Protein 5VK4 (pdb70)

Foldseek 3Di:
DLVVVLVVLCVVLQVLLDDPQFPVGHGHDDPVAPAKDKFKDKDWLACLLVVCLVVVPQQASLLLRLQVILVVSCFFVFQWAEKEKEKEAADDDRVRVSSNVSNVSVNSNVSSYGHGYYYYYHRHPPHDPRGMTMMMMIMTIDHPVQTQQLPPADFQWFKKFWFKLAQARFDVVLVVVLCVVPVDPQQDQQPPRAGNVCSHSPHTDHPNVLSNVLSVPFRFNGKWFAHQQAQQVTVCPSHPPFKAFEFEQPQDDQDRNLVVSCVSVVDDVVVSRGTGNSGTGMMIIHHPVCVVVSCVSSVVVPTDMTRGGTMRTDDPPDRRYDYD/DLVVVLQVLCQVLLVLLDDPQWDDAADDPDTGGHDDCVAVAKDKDKDKDWLPPLLVVCQVVVPQQASLLLRLQVILVVSVFQVFQWAAKEKEKEEADDDSVSVSSNVSNVSVSSNVSSYGHGYYYYYHRRPPHPPRGMIMMMMIMTIDHPVQGAQLPPADFQWFKKFWFWLAQARFDVVLVVVLCVVPVDPQQDQQPPRHGNVCSNSPHTDHPNVLSNVLVVPFRFNGKWFAHQQAQLVTVCNRHPPFKAWEFEQPQDDQDRNVVVSCVSVVDDPVRCRGGGNSGTGMMTIHHNVCVVVSCVSSVVVPTDMTRGGTMRTHDPPDRRYDYD

Sequence (654 aa):
DAGDQLVEKIKPFAKRTMRPEVLGALVEIGKKYQNPVLVSGTDGVGTKLKLAFDWDKHDTVGIDLVAMSVNDILVQGAEPLFFLDYFACGKLDVPRATDVIKGIAQGCEESGCALIGGETAEMPGMYPVGEYDLAGFAVGVVEKENVITGLSVGAGDMVLGLASNGAHSNGYSLIRKIIERDNPDLDAEFDNGKTLREAVIAPTRLYVKPILAALEKFTIKGMAHITGGGITENVPRVLPKNTVAQIDAESWELPKLFQWLQKAGNVETQEMYRTFNCGIGMVVIVAAEDADAVRSFLSGQGETVYRLGCIRERQGNEHQTQVADAGDQLVEKIKPFAKRTMRPEVLGDLGGFGALVEIGKKYQNPVLVSGTDGVGTKLKLAFDWDKHDTVGIDLVAMSVNDILVQGAEPLFFLDYFACGKLDVPRATDVIKGIAQGCEESGCALIGGETAEMPGMYPVGEYDLAGFAVGVVEKENVITGLSVGAGDMVLGLASNGAHSNGYSLIRKIIERDNPDLDAEFDNGKTLREAVIAPTRLYVKPILAALEKFTIKGMAHITGGGITENVPRVLPKNTVAQIDAESWELPKLFQWLQKAGNVETQEMYRTFNCGIGMVVIVAAEDADAVRSFLSGQGETVYRLGCIRERQGNEHQTQVA

InterPro domains:
  IPR004733 Phosphoribosylformylglycinamidine cyclo-ligase [MF_00741] (5-343)
  IPR004733 Phosphoribosylformylglycinamidine cyclo-ligase [PTHR10520] (3-343)
  IPR004733 Phosphoribosylformylglycinamidine cyclo-ligase [TIGR00878] (5-333)
  IPR004733 Phosphoribosylformylglycinamidine cyclo-ligase [cd02196] (38-329)
  IPR010918 PurM-like, C-terminal domain [PF02769] (175-338)
  IPR016188 PurM-like, N-terminal domain [PF00586] (56-162)
  IPR036676 PurM-like, C-terminal domain superfamily [G3DSA:3.90.650.10] (169-344)
  IPR036676 PurM-like, C-terminal domain superfamily [SSF56042] (172-339)
  IPR036921 PurM-like, N-terminal domain superfamily [G3DSA:3.30.1330.10] (15-168)
  IPR036921 PurM-like, N-terminal domain superfamily [SSF55326] (5-168)

CATH classification: 3.30.1330.10 (+1 more: 3.90.650.10)

Nearest PDB structures (foldseek):
  5vk4-assembly1_A  TM=1.003E+00  e=1.862E-77  Neisseria gonorrhoeae
  5vk4-assembly1_B  TM=9.974E-01  e=9.781E-74  Neisseria gonorrhoeae
  3p4e-assembly1_A-2  TM=9.788E-01  e=1.020E-53  Vibrio cholerae
  1cli-assembly2_C  TM=9.687E-01  e=3.211E-50  Escherichia coli
  5avm-assembly4_G  TM=9.373E-01  e=1.134E-34  Thermus thermophilus HB8

Secondary structure (DSSP, 8-state):
-HHHHHHHHHHHHHHTT--TTB--EEEEPPTT-SSEEEEEEEEE-TTHHHHHHHHT--SSHHHHHHHHHHHHHHTTTPEEEEEEEEEEESS--HHHHHHHHHHHHHHHHHHT-EEEEEEEEE-TTTS-TT-EEEEEEEEEEEEGGG---STT--TT-EEEEEEPSSSTTSSHHHHHHHHHHH---TTSEEETTEEHHHHHSPPPPP-HHHHHHHHHH----EEEE--TTHHHHHGGGGS-TTEEEEE-GGGSPPPHHHHHHHHHHT--HHHHTTTS-TTEEEEEEE-HHHHHHHHHHHHHTT--EEEEEEEEE--TT--SEEE-/-HHHHHHHHHHHHHHTT--TTEES-S-SSSEEEE--TTSSSEEEEEEEEE-TTHHHHHHHHT--SSHHHHHHHHHHHHHHTTTPEEEEEEEEEEESS--HHHHHHHHHHHHHHHHHHT-EEEEEEEEE-TTTS-TT-EEEEEEEEEEEEGGG---STT--TT-EEEEEEPSSSTTSSHHHHHHHHHHH---TTSEEETTEEHHHHHSPPPPP-HHHHHHHHHHS---EEEE--TTHHHHHGGGGS-TTEEEEE-GGGSPPPHHHHHHHHHHT--HHHHTTTS-TTEEEEEEE-GGGHHHHHHHHHHTT--EEEEEEEEE--TT--SEEE-

Structure (mmCIF, N/CA/C/O backbone):
data_5VK4
#
_entry.id   5VK4
#
_cell.length_a   54.250
_cell.length_b   79.610
_cell.length_c   150.070
_cell.angle_alpha   90.000
_cell.angle_beta   90.000
_cell.angle_gamma   90.000
#
_symmetry.space_group_name_H-M   'P 21 21 21'
#
loop_
_entity.id
_entity.type
_entity.pdbx_description
1 polymer 'Phosphoribosylformylglycinamidine cyclo-ligase'
2 non-polymer 'PHOSPHOAMINOPHOSPHONIC ACID-ADENYLATE ESTER'
3 non-polymer 'MAGNESIUM ION'
4 water water
#
loop_
_atom_site.group_PDB
_atom_site.id
_atom_site.type_symbol
_atom_site.label_atom_id
_atom_site.label_alt_id
_atom_site.label_comp_id
_atom_site.label_asym_id
_atom_site.label_entity_id
_atom_site.label_seq_id
_atom_site.pdbx_PDB_ins_code
_atom_site.Cartn_x
_atom_site.Cartn_y
_atom_site.Cartn_z
_atom_site.occupancy
_atom_site.B_iso_or_equiv
_atom_site.auth_seq_id
_atom_site.auth_comp_id
_atom_site.auth_asym_id
_atom_site.auth_atom_id
_atom_site.pdbx_PDB_model_num
ATOM 1 N N . ASP A 1 23 ? 5.580 -21.452 -19.125 1.00 61.60 15 ASP A N 1
ATOM 2 C CA . ASP A 1 23 ? 6.267 -20.444 -18.325 1.00 68.83 15 ASP A CA 1
ATOM 3 C C . ASP A 1 23 ? 5.955 -20.599 -16.839 1.00 70.99 15 ASP A C 1
ATOM 4 O O . ASP A 1 23 ? 4.870 -21.046 -16.454 1.00 63.57 15 ASP A O 1
ATOM 6 N N . ALA A 1 24 ? 6.925 -20.234 -16.000 1.00 69.81 16 ALA A N 1
ATOM 7 C CA . ALA A 1 24 ? 6.709 -20.302 -14.562 1.00 58.59 16 ALA A CA 1
ATOM 8 C C . ALA A 1 24 ? 5.586 -19.366 -14.151 1.00 53.37 16 ALA A C 1
ATOM 9 O O . ALA A 1 24 ? 4.660 -19.761 -13.433 1.00 43.14 16 ALA A O 1
ATOM 11 N N . GLY A 1 25 ? 5.650 -18.116 -14.612 1.00 55.13 17 GLY A N 1
ATOM 12 C CA . GLY A 1 25 ? 4.627 -17.152 -14.256 1.00 50.87 17 GLY A CA 1
ATOM 13 C C . GLY A 1 25 ? 3.245 -17.585 -14.691 1.00 50.69 17 GLY A C 1
ATOM 14 O O . GLY A 1 25 ? 2.265 -17.363 -13.979 1.00 47.29 17 GLY A O 1
ATOM 15 N N . ASP A 1 26 ? 3.151 -18.226 -15.858 1.00 57.89 18 ASP A N 1
ATOM 16 C CA . ASP A 1 26 ? 1.869 -18.764 -16.307 1.00 60.90 18 ASP A CA 1
ATOM 17 C C . ASP A 1 26 ? 1.379 -19.872 -15.380 1.00 55.74 18 ASP A C 1
ATOM 18 O O . ASP A 1 26 ? 0.174 -20.011 -15.143 1.00 61.22 18 ASP A O 1
ATOM 23 N N . GLN A 1 27 ? 2.305 -20.673 -14.850 1.00 54.90 19 GLN A N 1
ATOM 24 C CA . GLN A 1 27 ? 1.955 -21.681 -13.855 1.00 55.74 19 GLN A CA 1
ATOM 25 C C . GLN A 1 27 ? 1.418 -21.030 -12.585 1.00 50.00 19 GLN A C 1
ATOM 26 O O . GLN A 1 27 ? 0.436 -21.501 -11.995 1.00 43.31 19 GLN A O 1
ATOM 32 N N . LEU A 1 28 ? 2.053 -19.932 -12.163 1.00 43.24 20 LEU A N 1
ATOM 33 C CA . LEU A 1 28 ? 1.645 -19.212 -10.965 1.00 35.80 20 LEU A CA 1
ATOM 34 C C . LEU A 1 28 ? 0.282 -18.570 -11.149 1.00 38.76 20 LEU A C 1
ATOM 35 O O . LEU A 1 28 ? -0.530 -18.540 -10.216 1.00 44.01 20 LEU A O 1
ATOM 40 N N . VAL A 1 29 ? 0.021 -18.038 -12.345 1.00 41.37 21 VAL A N 1
ATOM 41 C CA . VAL A 1 29 ? -1.249 -17.373 -12.610 1.00 39.88 21 VAL A CA 1
ATOM 42 C C . VAL A 1 29 ? -2.404 -18.342 -12.419 1.00 49.02 21 VAL A C 1
ATOM 43 O O . VAL A 1 29 ? -3.428 -18.003 -11.811 1.00 52.96 21 VAL A O 1
ATOM 47 N N . GLU A 1 30 ? -2.244 -19.572 -12.901 1.00 45.17 22 GLU A N 1
ATOM 48 C CA . GLU A 1 30 ? -3.319 -20.540 -12.759 1.00 48.21 22 GLU A CA 1
ATOM 49 C C . GLU A 1 30 ? -3.528 -20.924 -11.297 1.00 47.35 22 GLU A C 1
ATOM 50 O O . GLU A 1 30 ? -4.669 -21.062 -10.845 1.00 52.96 22 GLU A O 1
ATOM 56 N N . LYS A 1 31 ? -2.440 -21.072 -10.535 1.00 41.50 23 LYS A N 1
ATOM 57 C CA . LYS A 1 31 ? -2.560 -21.510 -9.145 1.00 40.81 23 LYS A CA 1
ATOM 58 C C . LYS A 1 31 ? -3.239 -20.470 -8.257 1.00 41.23 23 LYS A C 1
ATOM 59 O O . LYS A 1 31 ? -3.894 -20.837 -7.277 1.00 52.35 23 LYS A O 1
ATOM 65 N N . ILE A 1 32 ? -3.110 -19.179 -8.572 1.00 37.30 24 ILE A N 1
ATOM 66 C CA . ILE A 1 32 ? -3.694 -18.155 -7.709 1.00 32.24 24 ILE A CA 1
ATOM 67 C C . ILE A 1 32 ? -5.106 -17.766 -8.119 1.00 31.13 24 ILE A C 1
ATOM 68 O O . ILE A 1 32 ? -5.772 -17.046 -7.363 1.00 33.42 24 ILE A O 1
ATOM 73 N N . LYS A 1 33 ? -5.580 -18.194 -9.290 1.00 36.63 25 LYS A N 1
ATOM 74 C CA . LYS A 1 33 ? -6.957 -17.896 -9.688 1.00 36.34 25 LYS A CA 1
ATOM 75 C C . LYS A 1 33 ? -7.976 -18.262 -8.614 1.00 32.72 25 LYS A C 1
ATOM 76 O O . LYS A 1 33 ? -8.853 -17.429 -8.328 1.00 34.47 25 LYS A O 1
ATOM 82 N N . PRO A 1 34 ? -7.905 -19.430 -7.962 1.00 33.47 26 PRO A N 1
ATOM 83 C CA . PRO A 1 34 ? -8.823 -19.682 -6.838 1.00 32.32 26 PRO A CA 1
ATOM 84 C C . PRO A 1 34 ? -8.708 -18.676 -5.703 1.00 29.79 26 PRO A C 1
ATOM 85 O O . PRO A 1 34 ? -9.728 -18.259 -5.147 1.00 38.54 26 PRO A O 1
ATOM 89 N N . PHE A 1 35 ? -7.497 -18.276 -5.329 1.00 30.77 27 PHE A N 1
ATOM 90 C CA . PHE A 1 35 ? -7.361 -17.370 -4.194 1.00 27.50 27 PHE A CA 1
ATOM 91 C C . PHE A 1 35 ? -8.055 -16.048 -4.479 1.00 27.52 27 PHE A C 1
ATOM 92 O O . PHE A 1 35 ? -8.814 -15.541 -3.645 1.00 38.17 27 PHE A O 1
ATOM 100 N N . ALA A 1 36 ? -7.848 -15.506 -5.681 1.00 26.18 28 ALA A N 1
ATOM 101 C CA . ALA A 1 36 ? -8.435 -14.219 -6.026 1.00 31.65 28 ALA A CA 1
ATOM 102 C C . ALA A 1 36 ? -9.936 -14.329 -6.225 1.00 29.82 28 ALA A C 1
ATOM 103 O O . ALA A 1 36 ? -10.678 -13.402 -5.890 1.00 32.93 28 ALA A O 1
ATOM 105 N N . LYS A 1 37 ? -10.400 -15.451 -6.778 1.00 28.55 29 LYS A N 1
ATOM 106 C CA . LYS A 1 37 ? -11.820 -15.600 -7.072 1.00 34.93 29 LYS A CA 1
ATOM 107 C C . LYS A 1 37 ? -12.667 -15.484 -5.814 1.00 40.05 29 LYS A C 1
ATOM 108 O O . LYS A 1 37 ? -13.803 -14.998 -5.878 1.00 43.60 29 LYS A O 1
ATOM 114 N N . ARG A 1 38 ? -12.120 -15.867 -4.656 1.00 31.65 30 ARG A N 1
ATOM 115 C CA . ARG A 1 38 ? -12.875 -15.765 -3.415 1.00 36.43 30 ARG A CA 1
ATOM 116 C C . ARG A 1 38 ? -12.943 -14.347 -2.867 1.00 34.06 30 ARG A C 1
ATOM 117 O O . ARG A 1 38 ? -13.723 -14.107 -1.939 1.00 35.26 30 ARG A O 1
ATOM 125 N N . THR A 1 39 ? -12.197 -13.401 -3.434 1.00 31.00 31 THR A N 1
ATOM 126 C CA . THR A 1 39 ? -12.241 -12.022 -2.974 1.00 31.34 31 THR A CA 1
ATOM 127 C C . THR A 1 39 ? -13.186 -11.159 -3.792 1.00 38.70 31 THR A C 1
ATOM 128 O O . THR A 1 39 ? -13.359 -9.985 -3.458 1.00 34.37 31 THR A O 1
ATOM 132 N N . MET A 1 40 ? -13.839 -11.720 -4.813 1.00 40.42 32 MET A N 1
ATOM 133 C CA . MET A 1 40 ? -14.607 -10.906 -5.747 1.00 42.87 32 MET A CA 1
ATOM 134 C C . MET A 1 40 ? -15.840 -10.309 -5.080 1.00 43.11 32 MET A C 1
ATOM 135 O O . MET A 1 40 ? -16.382 -10.857 -4.115 1.00 38.58 32 MET A O 1
ATOM 140 N N . ARG A 1 41 ? -16.266 -9.169 -5.612 1.00 42.59 33 ARG A N 1
ATOM 141 C CA . ARG A 1 41 ? -17.408 -8.371 -5.194 1.00 37.02 33 ARG A CA 1
ATOM 142 C C . ARG A 1 41 ? -18.273 -8.111 -6.415 1.00 44.62 33 ARG A C 1
ATOM 143 O O . ARG A 1 41 ? -17.769 -8.109 -7.544 1.00 48.86 33 ARG A O 1
ATOM 151 N N . PRO A 1 42 ? -19.566 -7.819 -6.225 1.00 36.52 34 PRO A N 1
ATOM 152 C CA . PRO A 1 42 ? -20.435 -7.570 -7.392 1.00 47.62 34 PRO A CA 1
ATOM 153 C C . PRO A 1 42 ? -19.976 -6.407 -8.254 1.00 44.48 34 PRO A C 1
ATOM 154 O O . PRO A 1 42 ? -20.349 -6.338 -9.431 1.00 47.23 34 PRO A O 1
ATOM 158 N N . GLU A 1 43 ? -19.204 -5.477 -7.691 1.00 37.02 35 GLU A N 1
ATOM 159 C CA . GLU A 1 43 ? -18.686 -4.342 -8.442 1.00 36.21 35 GLU A CA 1
ATOM 160 C C . GLU A 1 43 ? -17.636 -4.737 -9.473 1.00 33.32 35 GLU A C 1
ATOM 161 O O . GLU A 1 43 ? -17.399 -3.973 -10.413 1.00 36.11 35 GLU A O 1
ATOM 167 N N . VAL A 1 44 ? -16.983 -5.886 -9.316 1.00 32.41 36 VAL A N 1
ATOM 168 C CA . VAL A 1 44 ? -15.951 -6.289 -10.266 1.00 37.92 36 VAL A CA 1
ATOM 169 C C . VAL A 1 44 ? -16.635 -6.852 -11.502 1.00 41.23 36 VAL A C 1
ATOM 170 O O . VAL A 1 44 ? -17.374 -7.835 -11.414 1.00 42.71 36 VAL A O 1
ATOM 174 N N . LEU A 1 45 ? -16.368 -6.244 -12.654 1.00 42.21 37 LEU A N 1
ATOM 175 C CA . LEU A 1 45 ? -16.953 -6.669 -13.919 1.00 42.09 37 LEU A CA 1
ATOM 176 C C . LEU A 1 45 ? -16.107 -7.713 -14.653 1.00 49.64 37 LEU A C 1
ATOM 177 O O . LEU A 1 45 ? -14.883 -7.770 -14.505 1.00 57.07 37 LEU A O 1
ATOM 182 N N . GLY A 1 52 ? -6.742 -5.005 -18.777 1.00 93.12 44 GLY A N 1
ATOM 183 C CA . GLY A 1 52 ? -7.197 -4.274 -17.606 1.00 92.36 44 GLY A CA 1
ATOM 184 C C . GLY A 1 52 ? -8.165 -5.041 -16.717 1.00 92.36 44 GLY A C 1
ATOM 185 O O . GLY A 1 52 ? -8.674 -6.098 -17.099 1.00 99.18 44 GLY A O 1
ATOM 186 N N . ALA A 1 53 ? -8.407 -4.505 -15.520 1.00 82.03 45 ALA A N 1
ATOM 187 C CA . ALA A 1 53 ? -9.361 -5.060 -14.564 1.00 67.83 45 ALA A CA 1
ATOM 188 C C . ALA A 1 53 ? -10.382 -3.978 -14.245 1.00 60.48 45 ALA A C 1
ATOM 189 O O . ALA A 1 53 ? -10.013 -2.891 -13.786 1.00 61.98 45 ALA A O 1
ATOM 191 N N . LEU A 1 54 ? -11.659 -4.277 -14.483 1.00 53.75 46 LEU A N 1
ATOM 192 C CA . LEU A 1 54 ? -12.725 -3.280 -14.468 1.00 44.50 46 LEU A CA 1
ATOM 193 C C . LEU A 1 54 ? -13.531 -3.362 -13.181 1.00 39.69 46 LEU A C 1
ATOM 194 O O . LEU A 1 54 ? -13.995 -4.442 -12.802 1.00 38.31 46 LEU A O 1
ATOM 199 N N . VAL A 1 55 ? -13.719 -2.216 -12.528 1.00 38.32 47 VAL A N 1
ATOM 200 C CA . VAL A 1 55 ? -14.487 -2.136 -11.292 1.00 40.35 47 VAL A CA 1
ATOM 201 C C . VAL A 1 55 ? -15.511 -1.010 -11.401 1.00 45.19 47 VAL A C 1
ATOM 202 O O . VAL A 1 55 ? -15.154 0.150 -11.641 1.00 47.77 47 VAL A O 1
ATOM 206 N N . GLU A 1 56 ? -16.772 -1.357 -11.202 1.00 42.32 48 GLU A N 1
ATOM 207 C CA . GLU A 1 56 ? -17.881 -0.423 -11.150 1.00 43.62 48 GLU A CA 1
ATOM 208 C C . GLU A 1 56 ? -18.047 0.073 -9.717 1.00 45.52 48 GLU A C 1
ATOM 209 O O . GLU A 1 56 ? -17.711 -0.626 -8.760 1.00 52.80 48 GLU A O 1
ATOM 215 N N . ILE A 1 57 ? -18.548 1.288 -9.565 1.00 38.92 49 ILE A N 1
ATOM 216 C CA . ILE A 1 57 ? -18.772 1.859 -8.243 1.00 39.28 49 ILE A CA 1
ATOM 217 C C . ILE A 1 57 ? -20.234 1.638 -7.896 1.00 43.13 49 ILE A C 1
ATOM 218 O O . ILE A 1 57 ? -21.116 1.915 -8.718 1.00 46.81 49 ILE A O 1
ATOM 223 N N . GLY A 1 58 ? -20.495 1.138 -6.689 1.00 43.08 50 GLY A N 1
ATOM 224 C CA . GLY A 1 58 ? -21.865 0.849 -6.301 1.00 40.10 50 GLY A CA 1
ATOM 225 C C . GLY A 1 58 ? -22.735 2.097 -6.328 1.00 55.95 50 GLY A C 1
ATOM 226 O O . GLY A 1 58 ? -22.307 3.190 -5.944 1.00 54.40 50 GLY A O 1
ATOM 227 N N . LYS A 1 59 ? -23.979 1.931 -6.795 1.00 44.80 51 LYS A N 1
ATOM 228 C CA . LYS A 1 59 ? -24.906 3.055 -6.749 1.00 56.83 51 LYS A CA 1
ATOM 229 C C . LYS A 1 59 ? -25.255 3.446 -5.321 1.00 54.25 51 LYS A C 1
ATOM 230 O O . LYS A 1 59 ? -25.992 4.419 -5.107 1.00 52.66 51 LYS A O 1
ATOM 232 N N . LYS A 1 60 ? -24.698 2.718 -4.353 1.00 50.93 52 LYS A N 1
ATOM 233 C CA . LYS A 1 60 ? -24.736 3.112 -2.953 1.00 63.45 52 LYS A CA 1
ATOM 234 C C . LYS A 1 60 ? -24.181 4.512 -2.728 1.00 62.47 52 LYS A C 1
ATOM 235 O O . LYS A 1 60 ? -24.722 5.265 -1.910 1.00 65.11 52 LYS A O 1
ATOM 241 N N . TYR A 1 61 ? -23.169 4.910 -3.497 1.00 57.24 53 TYR A N 1
ATOM 242 C CA . TYR A 1 61 ? -22.531 6.207 -3.319 1.00 45.21 53 TYR A CA 1
ATOM 243 C C . TYR A 1 61 ? -23.112 7.226 -4.282 1.00 48.06 53 TYR A C 1
ATOM 244 O O . TYR A 1 61 ? -23.128 7.002 -5.493 1.00 50.55 53 TYR A O 1
ATOM 253 N N . GLN A 1 62 ? -23.574 8.349 -3.733 1.00 52.64 54 GLN A N 1
ATOM 254 C CA . GLN A 1 62 ? -24.136 9.427 -4.540 1.00 59.63 54 GLN A CA 1
ATOM 255 C C . GLN A 1 62 ? -23.044 10.349 -5.060 1.00 58.35 54 GLN A C 1
ATOM 256 O O . GLN A 1 62 ? -23.066 10.755 -6.226 1.00 60.92 54 GLN A O 1
ATOM 262 N N . ASN A 1 63 ? -22.098 10.699 -4.200 1.00 58.99 55 ASN A N 1
ATOM 263 C CA . ASN A 1 63 ? -20.969 11.555 -4.550 1.00 57.86 55 ASN A CA 1
ATOM 264 C C . ASN A 1 63 ? -19.687 10.853 -4.136 1.00 52.07 55 ASN A C 1
ATOM 265 O O . ASN A 1 63 ? -19.052 11.221 -3.142 1.00 57.59 55 ASN A O 1
ATOM 270 N N . PRO A 1 64 ? -19.279 9.828 -4.882 1.00 49.53 56 PRO A N 1
ATOM 271 C CA . PRO A 1 64 ? -18.153 8.998 -4.441 1.00 44.50 56 PRO A CA 1
ATOM 272 C C . PRO A 1 64 ? -16.815 9.719 -4.555 1.00 36.63 56 PRO A C 1
ATOM 273 O O . PRO A 1 64 ? -16.540 10.423 -5.531 1.00 37.22 56 PRO A O 1
ATOM 277 N N . VAL A 1 65 ? -15.996 9.549 -3.523 1.00 35.17 57 VAL A N 1
ATOM 278 C CA . VAL A 1 65 ? -14.613 10.008 -3.497 1.00 42.34 57 VAL A CA 1
ATOM 279 C C . VAL A 1 65 ? -13.727 8.779 -3.339 1.00 30.65 57 VAL A C 1
ATOM 280 O O . VAL A 1 65 ? -13.990 7.933 -2.477 1.00 39.72 57 VAL A O 1
ATOM 284 N N . LEU A 1 66 ? -12.696 8.668 -4.179 1.00 29.07 58 LEU A N 1
ATOM 285 C CA . LEU A 1 66 ? -11.751 7.552 -4.109 1.00 34.23 58 LEU A CA 1
ATOM 286 C C . LEU A 1 66 ? -10.604 7.879 -3.166 1.00 25.96 58 LEU A C 1
ATOM 287 O O . LEU A 1 66 ? -10.065 8.990 -3.185 1.00 26.99 58 LEU A O 1
ATOM 292 N N . VAL A 1 67 ? -10.221 6.888 -2.361 1.00 37.03 59 VAL A N 1
ATOM 293 C CA . VAL A 1 67 ? -9.114 6.986 -1.410 1.00 30.39 59 VAL A CA 1
ATOM 294 C C . VAL A 1 67 ? -8.163 5.833 -1.684 1.00 22.18 59 VAL A C 1
ATOM 295 O O . VAL A 1 67 ? -8.575 4.668 -1.633 1.00 36.77 59 VAL A O 1
ATOM 299 N N . SER A 1 68 ? -6.901 6.145 -1.968 1.00 21.79 60 SER A N 1
ATOM 300 C CA . SER A 1 68 ? -5.953 5.121 -2.382 1.00 20.44 60 SER A CA 1
ATOM 301 C C . SER A 1 68 ? -4.614 5.319 -1.683 1.00 34.49 60 SER A C 1
ATOM 302 O O . SER A 1 68 ? -4.274 6.416 -1.230 1.00 36.45 60 SER A O 1
ATOM 305 N N . GLY A 1 69 ? -3.869 4.219 -1.580 1.00 34.45 61 GLY A N 1
ATOM 306 C CA . GLY A 1 69 ? -2.552 4.227 -0.973 1.00 19.90 61 GLY A CA 1
ATOM 307 C C . GLY A 1 69 ? -1.748 3.021 -1.402 1.00 27.23 61 GLY A C 1
ATOM 308 O O . GLY A 1 69 ? -2.298 1.988 -1.801 1.00 26.39 61 GLY A O 1
ATOM 309 N N . THR A 1 70 ? -0.429 3.150 -1.285 1.00 27.15 62 THR A N 1
ATOM 310 C CA . THR A 1 70 ? 0.496 2.087 -1.650 1.00 29.20 62 THR A CA 1
ATOM 311 C C . THR A 1 70 ? 1.496 1.856 -0.529 1.00 25.20 62 THR A C 1
ATOM 312 O O . THR A 1 70 ? 1.865 2.780 0.202 1.00 29.40 62 THR A O 1
ATOM 316 N N . ASP A 1 71 ? 1.947 0.614 -0.406 1.00 31.72 63 ASP A N 1
ATOM 317 C CA . ASP A 1 71 ? 2.933 0.317 0.620 1.00 32.61 63 ASP A CA 1
ATOM 318 C C . ASP A 1 71 ? 3.535 -1.058 0.360 1.00 30.90 63 ASP A C 1
ATOM 319 O O . ASP A 1 71 ? 2.979 -1.871 -0.385 1.00 34.90 63 ASP A O 1
ATOM 324 N N . GLY A 1 72 ? 4.705 -1.286 0.957 1.00 27.63 64 GLY A N 1
ATOM 325 C CA . GLY A 1 72 ? 5.308 -2.593 1.036 1.00 26.82 64 GLY A CA 1
ATOM 326 C C . GLY A 1 72 ? 5.277 -3.151 2.447 1.00 29.74 64 GLY A C 1
ATOM 327 O O . GLY A 1 72 ? 4.666 -2.590 3.359 1.00 43.31 64 GLY A O 1
ATOM 328 N N . VAL A 1 73 ? 5.987 -4.265 2.628 1.00 20.82 65 VAL A N 1
ATOM 329 C CA . VAL A 1 73 ? 6.017 -4.901 3.943 1.00 21.34 65 VAL A CA 1
ATOM 330 C C . VAL A 1 73 ? 7.135 -4.355 4.822 1.00 28.95 65 VAL A C 1
ATOM 331 O O . VAL A 1 73 ? 7.023 -4.410 6.058 1.00 34.93 65 VAL A O 1
ATOM 335 N N . GLY A 1 74 ? 8.198 -3.803 4.225 1.00 27.60 66 GLY A N 1
ATOM 336 C CA . GLY A 1 74 ? 9.319 -3.303 4.997 1.00 25.48 66 GLY A CA 1
ATOM 337 C C . GLY A 1 74 ? 10.294 -4.419 5.328 1.00 26.35 66 GLY A C 1
ATOM 338 O O . GLY A 1 74 ? 10.318 -5.475 4.685 1.00 25.59 66 GLY A O 1
ATOM 339 N N . THR A 1 75 ? 11.093 -4.183 6.370 1.00 31.20 67 THR A N 1
ATOM 340 C CA . THR A 1 75 ? 12.114 -5.147 6.781 1.00 42.88 67 THR A CA 1
ATOM 341 C C . THR A 1 75 ? 11.526 -6.436 7.359 1.00 37.71 67 THR A C 1
ATOM 342 O O . THR A 1 75 ? 12.289 -7.372 7.622 1.00 31.97 67 THR A O 1
ATOM 346 N N . LYS A 1 76 ? 10.203 -6.537 7.542 1.00 30.80 68 LYS A N 1
ATOM 347 C CA . LYS A 1 76 ? 9.649 -7.813 7.982 1.00 31.79 68 LYS A CA 1
ATOM 348 C C . LYS A 1 76 ? 9.881 -8.913 6.951 1.00 37.12 68 LYS A C 1
ATOM 349 O O . LYS A 1 76 ? 9.965 -10.087 7.325 1.00 38.73 68 LYS A O 1
ATOM 355 N N . LEU A 1 77 ? 10.047 -8.552 5.671 1.00 37.11 69 LEU A N 1
ATOM 356 C CA . LEU A 1 77 ? 10.358 -9.540 4.638 1.00 35.40 69 LEU A CA 1
ATOM 357 C C . LEU A 1 77 ? 11.621 -10.325 4.960 1.00 37.29 69 LEU A C 1
ATOM 358 O O . LEU A 1 77 ? 11.754 -11.481 4.544 1.00 29.18 69 LEU A O 1
ATOM 363 N N . LYS A 1 78 ? 12.583 -9.703 5.647 1.00 39.71 70 LYS A N 1
ATOM 364 C CA . LYS A 1 78 ? 13.825 -10.401 5.959 1.00 36.13 70 LYS A CA 1
ATOM 365 C C . LYS A 1 78 ? 13.596 -11.593 6.883 1.00 40.71 70 LYS A C 1
ATOM 366 O O . LYS A 1 78 ? 14.200 -12.656 6.690 1.00 42.68 70 LYS A O 1
ATOM 372 N N . LEU A 1 79 ? 12.736 -11.443 7.895 1.00 45.93 71 LEU A N 1
ATOM 373 C CA . LEU A 1 79 ? 12.395 -12.598 8.721 1.00 40.52 71 LEU A CA 1
ATOM 374 C C . LEU A 1 79 ? 11.639 -13.642 7.920 1.00 37.62 71 LEU A C 1
ATOM 375 O O . LEU A 1 79 ? 11.775 -14.844 8.179 1.00 41.72 71 LEU A O 1
ATOM 380 N N . ALA A 1 80 ? 10.844 -13.203 6.946 1.00 28.93 72 ALA A N 1
ATOM 381 C CA . ALA A 1 80 ? 10.110 -14.151 6.122 1.00 31.34 72 ALA A CA 1
ATOM 382 C C . ALA A 1 80 ? 11.057 -15.004 5.288 1.00 33.13 72 ALA A C 1
ATOM 383 O O . ALA A 1 80 ? 10.841 -16.211 5.142 1.00 32.00 72 ALA A O 1
ATOM 385 N N . PHE A 1 81 ? 12.114 -14.398 4.737 1.00 35.51 73 PHE A N 1
ATOM 386 C CA . PHE A 1 81 ? 13.139 -15.182 4.052 1.00 29.33 73 PHE A CA 1
ATOM 387 C C . PHE A 1 81 ? 13.833 -16.117 5.027 1.00 31.09 73 PHE A C 1
ATOM 388 O O . PHE A 1 81 ? 13.880 -17.331 4.809 1.00 38.96 73 PHE A O 1
ATOM 396 N N . ASP A 1 82 ? 14.332 -15.564 6.143 1.00 34.75 74 ASP A N 1
ATOM 397 C CA . ASP A 1 82 ? 15.192 -16.315 7.062 1.00 46.55 74 ASP A CA 1
ATOM 398 C C . ASP A 1 82 ? 14.469 -17.509 7.662 1.00 44.82 74 ASP A C 1
ATOM 399 O O . ASP A 1 82 ? 15.079 -18.559 7.904 1.00 41.03 74 ASP A O 1
ATOM 404 N N . TRP A 1 83 ? 13.178 -17.355 7.932 1.00 45.12 75 TRP A N 1
ATOM 405 C CA . TRP A 1 83 ? 12.359 -18.382 8.553 1.00 41.23 75 TRP A CA 1
ATOM 406 C C . TRP A 1 83 ? 11.557 -19.184 7.532 1.00 37.97 75 TRP A C 1
ATOM 407 O O . TRP A 1 83 ? 10.861 -20.132 7.915 1.00 39.58 75 TRP A O 1
ATOM 418 N N . ASP A 1 84 ? 11.657 -18.832 6.245 1.00 31.69 76 ASP A N 1
ATOM 419 C CA . ASP A 1 84 ? 10.947 -19.501 5.150 1.00 38.11 76 ASP A CA 1
ATOM 420 C C . ASP A 1 84 ? 9.447 -19.564 5.419 1.00 37.82 76 ASP A C 1
ATOM 421 O O . ASP A 1 84 ? 8.801 -20.598 5.247 1.00 40.73 76 ASP A O 1
ATOM 426 N N . LYS A 1 85 ? 8.897 -18.436 5.857 1.00 36.59 77 LYS A N 1
ATOM 427 C CA . LYS A 1 85 ? 7.483 -18.303 6.203 1.00 34.06 77 LYS A CA 1
ATOM 428 C C . LYS A 1 85 ? 6.876 -17.225 5.306 1.00 33.17 77 LYS A C 1
ATOM 429 O O . LYS A 1 85 ? 7.052 -16.027 5.553 1.00 33.78 77 LYS A O 1
ATOM 435 N N . HIS A 1 86 ? 6.163 -17.646 4.261 1.00 31.53 78 HIS A N 1
ATOM 436 C CA . HIS A 1 86 ? 5.684 -16.724 3.238 1.00 28.18 78 HIS A CA 1
ATOM 437 C C . HIS A 1 86 ? 4.168 -16.605 3.145 1.00 29.47 78 HIS A C 1
ATOM 438 O O . HIS A 1 86 ? 3.675 -15.835 2.309 1.00 26.61 78 HIS A O 1
ATOM 445 N N . ASP A 1 87 ? 3.409 -17.338 3.946 1.00 25.82 79 ASP A N 1
ATOM 446 C CA . ASP A 1 87 ? 1.964 -17.338 3.770 1.00 35.29 79 ASP A CA 1
ATOM 447 C C . ASP A 1 87 ? 1.245 -16.259 4.579 1.00 35.72 79 ASP A C 1
ATOM 448 O O . ASP A 1 87 ? 0.016 -16.214 4.546 1.00 34.10 79 ASP A O 1
ATOM 453 N N . THR A 1 88 ? 1.964 -15.371 5.279 1.00 39.20 80 THR A N 1
ATOM 454 C CA . THR A 1 88 ? 1.315 -14.294 6.019 1.00 36.63 80 THR A CA 1
ATOM 455 C C . THR A 1 88 ? 1.772 -12.886 5.654 1.00 28.46 80 THR A C 1
ATOM 456 O O . THR A 1 88 ? 1.009 -11.942 5.888 1.00 24.89 80 THR A O 1
ATOM 460 N N . VAL A 1 89 ? 2.959 -12.711 5.060 1.00 23.55 81 VAL A N 1
ATOM 461 C CA . VAL A 1 89 ? 3.407 -11.363 4.719 1.00 24.36 81 VAL A CA 1
ATOM 462 C C . VAL A 1 89 ? 2.444 -10.703 3.750 1.00 30.54 81 VAL A C 1
ATOM 463 O O . VAL A 1 89 ? 2.401 -9.472 3.661 1.00 31.03 81 VAL A O 1
ATOM 467 N N . GLY A 1 90 ? 1.653 -11.496 3.025 1.00 26.61 82 GLY A N 1
ATOM 468 C CA . GLY A 1 90 ? 0.633 -10.920 2.176 1.00 20.16 82 GLY A CA 1
ATOM 469 C C . GLY A 1 90 ? -0.464 -10.247 2.965 1.00 20.30 82 GLY A C 1
ATOM 470 O O . GLY A 1 90 ? -1.038 -9.252 2.513 1.00 24.15 82 GLY A O 1
ATOM 471 N N . ILE A 1 91 ? -0.762 -10.760 4.157 1.00 26.23 83 ILE A N 1
ATOM 472 C CA . ILE A 1 91 ? -1.718 -10.080 5.017 1.00 27.54 83 ILE A CA 1
ATOM 473 C C . ILE A 1 91 ? -1.137 -8.760 5.505 1.00 29.53 83 ILE A C 1
ATOM 474 O O . ILE A 1 91 ? -1.840 -7.746 5.576 1.00 33.84 83 ILE A O 1
ATOM 479 N N . ASP A 1 92 ? 0.155 -8.754 5.843 1.00 31.54 84 ASP A N 1
ATOM 480 C CA . ASP A 1 92 ? 0.830 -7.518 6.218 1.00 21.32 84 ASP A CA 1
ATOM 481 C C . ASP A 1 92 ? 0.751 -6.489 5.098 1.00 20.18 84 ASP A C 1
ATOM 482 O O . ASP A 1 92 ? 0.477 -5.308 5.346 1.00 24.98 84 ASP A O 1
ATOM 487 N N . LEU A 1 93 ? 0.990 -6.924 3.861 1.00 19.43 85 LEU A N 1
ATOM 488 C CA . LEU A 1 93 ? 0.955 -6.025 2.716 1.00 25.07 85 LEU A CA 1
ATOM 489 C C . LEU A 1 93 ? -0.393 -5.336 2.592 1.00 34.36 85 LEU A C 1
ATOM 490 O O . LEU A 1 93 ? -0.473 -4.115 2.407 1.00 44.81 85 LEU A O 1
ATOM 495 N N . VAL A 1 94 ? -1.468 -6.118 2.651 1.00 36.00 86 VAL A N 1
ATOM 496 C CA . VAL A 1 94 ? -2.800 -5.578 2.440 1.00 22.15 86 VAL A CA 1
ATOM 497 C C . VAL A 1 94 ? -3.161 -4.626 3.568 1.00 25.57 86 VAL A C 1
ATOM 498 O O . VAL A 1 94 ? -3.620 -3.499 3.335 1.00 24.19 86 VAL A O 1
ATOM 502 N N . ALA A 1 95 ? -2.934 -5.063 4.808 1.00 24.65 87 ALA A N 1
ATOM 503 C CA . ALA A 1 95 ? -3.272 -4.251 5.969 1.00 27.76 87 ALA A CA 1
ATOM 504 C C . ALA A 1 95 ? -2.598 -2.889 5.908 1.00 27.57 87 ALA A C 1
ATOM 505 O O . ALA A 1 95 ? -3.182 -1.883 6.327 1.00 21.63 87 ALA A O 1
ATOM 507 N N . MET A 1 96 ? -1.371 -2.832 5.375 1.00 23.89 88 MET A N 1
ATOM 508 C CA . MET A 1 96 ? -0.642 -1.568 5.355 1.00 26.68 88 MET A CA 1
ATOM 509 C C . MET A 1 96 ? -1.363 -0.505 4.541 1.00 33.24 88 MET A C 1
ATOM 510 O O . MET A 1 96 ? -1.283 0.685 4.871 1.00 37.77 88 MET A O 1
ATOM 515 N N . SER A 1 97 ? -2.114 -0.909 3.520 1.00 28.16 89 SER A N 1
ATOM 516 C CA . SER A 1 97 ? -2.806 0.026 2.645 1.00 19.24 89 SER A CA 1
ATOM 517 C C . SER A 1 97 ? -4.279 0.188 2.995 1.00 25.91 89 SER A C 1
ATOM 518 O O . SER A 1 97 ? -4.773 1.315 3.077 1.00 20.26 89 SER A O 1
ATOM 521 N N . VAL A 1 98 ? -4.996 -0.916 3.205 1.00 26.05 90 VAL A N 1
ATOM 522 C CA . VAL A 1 98 ? -6.418 -0.809 3.505 1.00 23.25 90 VAL A CA 1
ATOM 523 C C . VAL A 1 98 ? -6.640 -0.113 4.848 1.00 24.94 90 VAL A C 1
ATOM 524 O O . VAL A 1 98 ? -7.572 0.685 4.993 1.00 34.54 90 VAL A O 1
ATOM 528 N N . ASN A 1 99 ? -5.796 -0.387 5.850 1.00 22.36 91 ASN A N 1
ATOM 529 C CA . ASN A 1 99 ? -5.917 0.343 7.115 1.00 30.51 91 ASN A CA 1
ATOM 530 C C . ASN A 1 99 ? -5.595 1.819 6.934 1.00 26.31 91 ASN A C 1
ATOM 531 O O . ASN A 1 99 ? -6.199 2.675 7.591 1.00 26.54 91 ASN A O 1
ATOM 536 N N . ASP A 1 100 ? -4.633 2.136 6.064 1.00 25.12 92 ASP A N 1
ATOM 537 C CA . ASP A 1 100 ? -4.307 3.537 5.809 1.00 28.97 92 ASP A CA 1
ATOM 538 C C . ASP A 1 100 ? -5.481 4.274 5.183 1.00 24.49 92 ASP A C 1
ATOM 539 O O . ASP A 1 100 ? -5.850 5.358 5.647 1.00 27.74 92 ASP A O 1
ATOM 544 N N . ILE A 1 101 ? -6.094 3.698 4.141 1.00 22.39 93 ILE A N 1
ATOM 545 C CA . ILE A 1 101 ? -7.233 4.368 3.522 1.00 31.99 93 ILE A CA 1
ATOM 546 C C . ILE A 1 101 ? -8.451 4.349 4.427 1.00 29.21 93 ILE A C 1
ATOM 547 O O . ILE A 1 101 ? -9.364 5.160 4.248 1.00 30.03 93 ILE A O 1
ATOM 552 N N . LEU A 1 102 ? -8.481 3.447 5.404 1.00 30.41 94 LEU A N 1
ATOM 553 C CA . LEU A 1 102 ? -9.633 3.336 6.286 1.00 26.19 94 LEU A CA 1
ATOM 554 C C . LEU A 1 102 ? -9.829 4.591 7.132 1.00 30.87 94 LEU A C 1
ATOM 555 O O . LEU A 1 102 ? -10.966 4.928 7.475 1.00 29.31 94 LEU A O 1
ATOM 560 N N . VAL A 1 103 ? -8.748 5.308 7.462 1.00 30.97 95 VAL A N 1
ATOM 561 C CA . VAL A 1 103 ? -8.872 6.424 8.397 1.00 35.56 95 VAL A CA 1
ATOM 562 C C . VAL A 1 103 ? -9.706 7.563 7.829 1.00 30.33 95 VAL A C 1
ATOM 563 O O . VAL A 1 103 ? -10.273 8.353 8.595 1.00 42.43 95 VAL A O 1
ATOM 567 N N . GLN A 1 104 ? -9.813 7.669 6.511 1.00 28.90 96 GLN A N 1
ATOM 568 C CA . GLN A 1 104 ? -10.655 8.688 5.904 1.00 39.55 96 GLN A CA 1
ATOM 569 C C . GLN A 1 104 ? -12.113 8.262 5.792 1.00 34.09 96 GLN A C 1
ATOM 570 O O . GLN A 1 104 ? -12.935 9.037 5.292 1.00 39.25 96 GLN A O 1
ATOM 576 N N . GLY A 1 105 ? -12.461 7.075 6.276 1.00 33.91 97 GLY A N 1
ATOM 577 C CA . GLY A 1 105 ? -13.816 6.589 6.147 1.00 32.26 97 GLY A CA 1
ATOM 578 C C . GLY A 1 105 ? -14.084 5.789 4.895 1.00 33.49 97 GLY A C 1
ATOM 579 O O . GLY A 1 105 ? -15.251 5.549 4.574 1.00 37.80 97 GLY A O 1
ATOM 580 N N . ALA A 1 106 ? -13.050 5.404 4.156 1.00 28.16 98 ALA A N 1
ATOM 581 C CA . ALA A 1 106 ? -13.251 4.712 2.895 1.00 31.70 98 ALA A CA 1
ATOM 582 C C . ALA A 1 106 ? -13.473 3.224 3.130 1.00 32.46 98 ALA A C 1
ATOM 583 O O . ALA A 1 106 ? -12.883 2.627 4.032 1.00 32.82 98 ALA A O 1
ATOM 585 N N . GLU A 1 107 ? -14.393 2.649 2.363 1.00 31.00 99 GLU A N 1
ATOM 586 C CA . GLU A 1 107 ? -14.545 1.203 2.294 1.00 28.89 99 GLU A CA 1
ATOM 587 C C . GLU A 1 107 ? -13.599 0.663 1.234 1.00 33.66 99 GLU A C 1
ATOM 588 O O . GLU A 1 107 ? -13.715 1.056 0.069 1.00 34.33 99 GLU A O 1
ATOM 594 N N . PRO A 1 108 ? -12.638 -0.192 1.583 1.00 35.81 100 PRO A N 1
ATOM 595 C CA . PRO A 1 108 ? -11.753 -0.765 0.559 1.00 23.87 100 PRO A CA 1
ATOM 596 C C . PRO A 1 108 ? -12.539 -1.493 -0.525 1.00 28.60 100 PRO A C 1
ATOM 597 O O . PRO A 1 108 ? -13.420 -2.308 -0.242 1.00 26.09 100 PRO A O 1
ATOM 601 N N . LEU A 1 109 ? -12.182 -1.226 -1.775 1.00 30.96 101 LEU A N 1
ATOM 602 C CA . LEU A 1 109 ? -12.906 -1.765 -2.914 1.00 25.18 101 LEU A CA 1
ATOM 603 C C . LEU A 1 109 ? -12.075 -2.761 -3.707 1.00 24.63 101 LEU A C 1
ATOM 604 O O . LEU A 1 109 ? -12.539 -3.870 -3.987 1.00 25.72 101 LEU A O 1
ATOM 609 N N . PHE A 1 110 ? -10.860 -2.394 -4.102 1.00 23.28 102 PHE A N 1
ATOM 610 C CA . PHE A 1 110 ? -10.024 -3.324 -4.845 1.00 26.60 102 PHE A CA 1
ATOM 611 C C . PHE A 1 110 ? -8.555 -3.079 -4.530 1.00 26.44 102 PHE A C 1
ATOM 612 O O . PHE A 1 110 ? -8.169 -2.041 -3.980 1.00 23.39 102 PHE A O 1
ATOM 620 N N . PHE A 1 111 ? -7.745 -4.070 -4.881 1.00 21.27 103 PHE A N 1
ATOM 621 C CA . PHE A 1 111 ? -6.354 -4.157 -4.485 1.00 20.18 103 PHE A CA 1
ATOM 622 C C . PHE A 1 111 ? -5.550 -4.737 -5.639 1.00 21.70 103 PHE A C 1
ATOM 623 O O . PHE A 1 111 ? -6.018 -5.643 -6.336 1.00 21.48 103 PHE A O 1
ATOM 631 N N . LEU A 1 112 ? -4.339 -4.215 -5.840 1.00 21.03 104 LEU A N 1
ATOM 632 C CA . LEU A 1 112 ? -3.404 -4.780 -6.805 1.00 23.68 104 LEU A CA 1
ATOM 633 C C . LEU A 1 112 ? -2.070 -4.971 -6.109 1.00 22.68 104 LEU A C 1
ATOM 634 O O . LEU A 1 112 ? -1.704 -4.188 -5.230 1.00 28.33 104 LEU A O 1
ATOM 639 N N . ASP A 1 113 ? -1.352 -6.029 -6.477 1.00 27.15 105 ASP A N 1
ATOM 640 C CA . ASP A 1 113 ? -0.031 -6.261 -5.911 1.00 25.98 105 ASP A CA 1
ATOM 641 C C . ASP A 1 113 ? 0.978 -6.482 -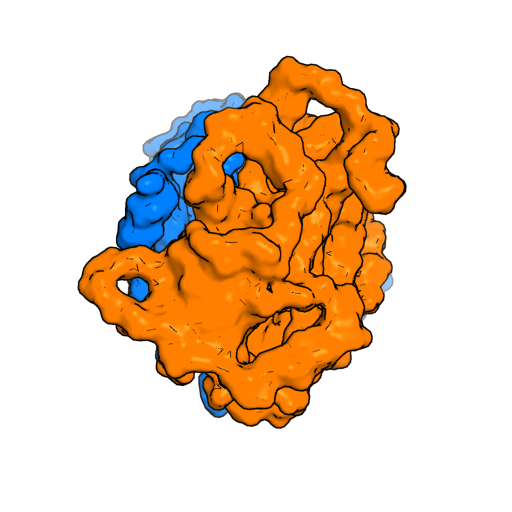7.023 1.00 28.23 105 ASP A C 1
ATOM 642 O O . ASP A 1 113 ? 0.656 -7.039 -8.074 1.00 26.65 105 ASP A O 1
ATOM 647 N N . TYR A 1 114 ? 2.204 -6.026 -6.766 1.00 30.97 106 TYR A N 1
ATOM 648 C CA . TYR A 1 114 ? 3.354 -6.173 -7.646 1.00 31.87 106 TYR A CA 1
ATOM 649 C C . TYR A 1 114 ? 4.395 -7.014 -6.923 1.00 26.53 106 TYR A C 1
ATOM 650 O O . TYR A 1 114 ? 4.740 -6.728 -5.771 1.00 21.21 106 TYR A O 1
ATOM 659 N N . PHE A 1 115 ? 4.870 -8.060 -7.587 1.00 27.92 107 PHE A N 1
ATOM 660 C CA . PHE A 1 115 ? 5.755 -9.056 -6.994 1.00 23.17 107 PHE A CA 1
ATOM 661 C C . PHE A 1 115 ? 6.992 -9.156 -7.868 1.00 24.89 107 PHE A C 1
ATOM 662 O O . PHE A 1 115 ? 6.890 -9.552 -9.033 1.00 29.61 107 PHE A O 1
ATOM 670 N N . ALA A 1 116 ? 8.153 -8.796 -7.324 1.00 35.10 108 ALA A N 1
ATOM 671 C CA . ALA A 1 116 ? 9.407 -8.838 -8.075 1.00 41.86 108 ALA A CA 1
ATOM 672 C C . ALA A 1 116 ? 10.396 -9.798 -7.429 1.00 43.36 108 ALA A C 1
ATOM 673 O O . ALA A 1 116 ? 10.485 -9.883 -6.201 1.00 39.06 108 ALA A O 1
ATOM 675 N N . CYS A 1 117 ? 11.171 -10.483 -8.260 1.00 44.73 109 CYS A N 1
ATOM 676 C CA . CYS A 1 117 ? 12.135 -11.463 -7.782 1.00 36.38 109 CYS A CA 1
ATOM 677 C C . CYS A 1 117 ? 13.121 -11.755 -8.906 1.00 43.53 109 CYS A C 1
ATOM 678 O O . CYS A 1 117 ? 12.994 -11.241 -10.022 1.00 34.32 109 CYS A O 1
ATOM 681 N N . GLY A 1 118 ? 14.109 -12.594 -8.605 1.00 53.33 110 GLY A N 1
ATOM 682 C CA . GLY A 1 118 ? 15.066 -12.983 -9.619 1.00 54.26 110 GLY A CA 1
ATOM 683 C C . GLY A 1 118 ? 14.594 -14.159 -10.448 1.00 64.95 110 GLY A C 1
ATOM 684 O O . GLY A 1 118 ? 14.345 -14.016 -11.649 1.00 81.96 110 GLY A O 1
ATOM 685 N N . LYS A 1 119 ? 14.462 -15.325 -9.818 1.00 57.11 111 LYS A N 1
ATOM 686 C CA . LYS A 1 119 ? 13.906 -16.516 -10.446 1.00 54.15 111 LYS A CA 1
ATOM 687 C C . LYS A 1 119 ? 12.663 -16.925 -9.673 1.00 50.11 111 LYS A C 1
ATOM 688 O O . LYS A 1 119 ? 12.694 -16.998 -8.441 1.00 49.61 111 LYS A O 1
ATOM 690 N N . LEU A 1 120 ? 11.582 -17.203 -10.397 1.00 51.15 112 LEU A N 1
ATOM 691 C CA . LEU A 1 120 ? 10.282 -17.434 -9.777 1.00 47.06 112 LEU A CA 1
ATOM 692 C C . LEU A 1 120 ? 10.185 -18.829 -9.167 1.00 45.27 112 LEU A C 1
ATOM 693 O O . LEU A 1 120 ? 10.407 -19.834 -9.847 1.00 53.02 112 LEU A O 1
ATOM 698 N N . ASP A 1 121 ? 9.824 -18.884 -7.889 1.00 39.88 113 ASP A N 1
ATOM 699 C CA . ASP A 1 121 ? 9.610 -20.124 -7.140 1.00 37.70 113 ASP A CA 1
ATOM 700 C C . ASP A 1 121 ? 8.097 -20.248 -6.958 1.00 43.85 113 ASP A C 1
ATOM 701 O O . ASP A 1 121 ? 7.516 -19.586 -6.093 1.00 46.51 113 ASP A O 1
ATOM 706 N N . VAL A 1 122 ? 7.452 -21.081 -7.787 1.00 47.75 114 VAL A N 1
ATOM 707 C CA . VAL A 1 122 ? 5.984 -21.076 -7.842 1.00 39.80 114 VAL A CA 1
ATOM 708 C C . VAL A 1 122 ? 5.345 -21.499 -6.525 1.00 37.27 114 VAL A C 1
ATOM 709 O O . VAL A 1 122 ? 4.393 -20.832 -6.088 1.00 31.67 114 VAL A O 1
ATOM 713 N N . PRO A 1 123 ? 5.793 -22.565 -5.845 1.00 36.66 115 PRO A N 1
ATOM 714 C CA . PRO A 1 123 ? 5.197 -22.858 -4.529 1.00 39.57 115 PRO A CA 1
ATOM 715 C C . PRO A 1 123 ? 5.329 -21.719 -3.532 1.00 36.60 115 PRO A C 1
ATOM 716 O O . PRO A 1 123 ? 4.358 -21.393 -2.840 1.00 40.63 115 PRO A O 1
ATOM 720 N N . ARG A 1 124 ? 6.497 -21.089 -3.447 1.00 39.52 116 ARG A N 1
ATOM 721 C CA . ARG A 1 124 ? 6.679 -20.015 -2.472 1.00 41.26 116 ARG A CA 1
ATOM 722 C C . ARG A 1 124 ? 5.932 -18.742 -2.874 1.00 33.73 116 ARG A C 1
ATOM 723 O O . ARG A 1 124 ? 5.422 -18.024 -2.006 1.00 26.64 116 ARG A O 1
ATOM 731 N N . ALA A 1 125 ? 5.898 -18.417 -4.173 1.00 34.87 117 ALA A N 1
ATOM 732 C CA . ALA A 1 125 ? 5.136 -17.254 -4.633 1.00 26.21 117 ALA A CA 1
ATOM 733 C C . ALA A 1 125 ? 3.638 -17.456 -4.433 1.00 27.12 117 ALA A C 1
ATOM 734 O O . ALA A 1 125 ? 2.936 -16.541 -3.993 1.00 24.91 117 ALA A O 1
ATOM 736 N N . THR A 1 126 ? 3.143 -18.662 -4.730 1.00 29.64 118 THR A N 1
ATOM 737 C CA . THR A 1 126 ? 1.750 -19.003 -4.474 1.00 28.14 118 THR A CA 1
ATOM 738 C C . THR A 1 126 ? 1.381 -18.734 -3.023 1.00 32.25 118 THR A C 1
ATOM 739 O O . THR A 1 126 ? 0.287 -18.237 -2.731 1.00 38.29 118 THR A O 1
ATOM 743 N N . ASP A 1 127 ? 2.284 -19.063 -2.098 1.00 31.05 119 ASP A N 1
ATOM 744 C CA . ASP A 1 127 ? 2.029 -18.808 -0.686 1.00 31.50 119 ASP A CA 1
AT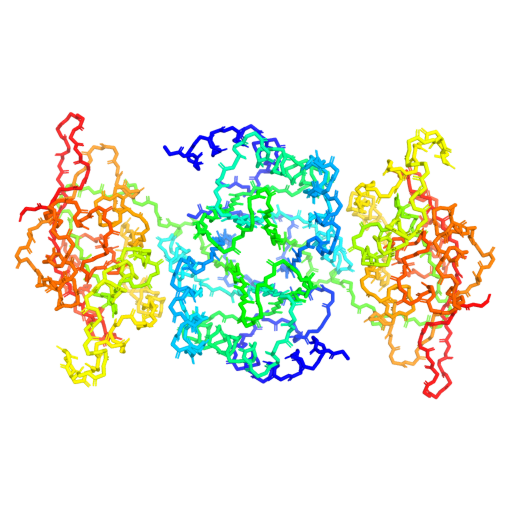OM 745 C C . ASP A 1 127 ? 1.944 -17.315 -0.410 1.00 27.89 119 ASP A C 1
ATOM 746 O O . ASP A 1 127 ? 1.039 -16.855 0.291 1.00 30.87 119 ASP A O 1
ATOM 751 N N . VAL A 1 128 ? 2.868 -16.544 -0.981 1.00 24.15 120 VAL A N 1
ATOM 752 C CA . VAL A 1 128 ? 2.867 -15.099 -0.786 1.00 29.10 120 VAL A CA 1
ATOM 753 C C . VAL A 1 128 ? 1.544 -14.508 -1.254 1.00 35.22 120 VAL A C 1
ATOM 754 O O . VAL A 1 128 ? 0.888 -13.743 -0.535 1.00 31.44 120 VAL A O 1
ATOM 758 N N . ILE A 1 129 ? 1.129 -14.863 -2.469 1.00 32.25 121 ILE A N 1
ATOM 759 C CA . ILE A 1 129 ? -0.078 -14.270 -3.022 1.00 36.79 121 ILE A CA 1
ATOM 760 C C . ILE A 1 129 ? -1.321 -14.830 -2.342 1.00 34.39 121 ILE A C 1
ATOM 761 O O . ILE A 1 129 ? -2.340 -14.139 -2.247 1.00 23.33 121 ILE A O 1
ATOM 766 N N . LYS A 1 130 ? -1.260 -16.074 -1.845 1.00 27.36 122 LYS A N 1
ATOM 767 C CA . LYS A 1 130 ? -2.393 -16.631 -1.108 1.00 30.57 122 LYS A CA 1
ATOM 768 C C . LYS A 1 130 ? -2.705 -15.803 0.134 1.00 33.71 122 LYS A C 1
ATOM 769 O O . LYS A 1 130 ? -3.878 -15.547 0.441 1.00 27.01 122 LYS A O 1
ATOM 775 N N . GLY A 1 131 ? -1.666 -15.362 0.848 1.00 31.05 123 GLY A N 1
ATOM 776 C CA . GLY A 1 131 ? -1.880 -14.484 1.989 1.00 27.48 123 GLY A CA 1
ATOM 777 C C . GLY A 1 131 ? -2.426 -13.127 1.584 1.00 26.64 123 GLY A C 1
ATOM 778 O O . GLY A 1 131 ? -3.297 -12.574 2.264 1.00 23.72 123 GLY A O 1
ATOM 779 N N . ILE A 1 132 ? -1.917 -12.569 0.476 1.00 24.11 124 ILE A N 1
ATOM 780 C CA . ILE A 1 132 ? -2.476 -11.326 -0.050 1.00 27.83 124 ILE A CA 1
ATOM 781 C C . ILE A 1 132 ? -3.975 -11.467 -0.264 1.00 31.96 124 ILE A C 1
ATOM 782 O O . ILE A 1 132 ? -4.776 -10.673 0.245 1.00 30.48 124 ILE A O 1
ATOM 787 N N . ALA A 1 133 ? -4.375 -12.498 -1.010 1.00 37.56 125 ALA A N 1
ATOM 788 C CA . ALA A 1 133 ? -5.787 -12.710 -1.295 1.00 30.67 125 ALA A CA 1
ATOM 789 C C . ALA A 1 133 ? -6.569 -12.906 -0.010 1.00 33.80 125 ALA A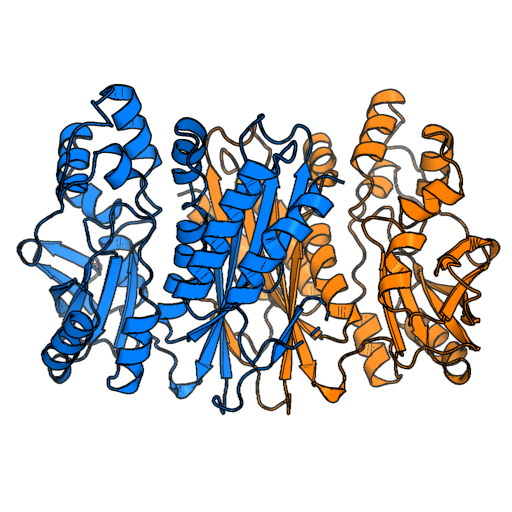 C 1
ATOM 790 O O . ALA A 1 133 ? -7.713 -12.451 0.110 1.00 36.20 125 ALA A O 1
ATOM 792 N N . GLN A 1 134 ? -5.967 -13.591 0.961 1.00 32.61 126 GLN A N 1
ATOM 793 C CA . GLN A 1 134 ? -6.637 -13.811 2.234 1.00 40.79 126 GLN A CA 1
ATOM 794 C C . GLN A 1 134 ? -6.888 -12.490 2.953 1.00 41.36 126 GLN A C 1
ATOM 795 O O . GLN A 1 134 ? -7.974 -12.270 3.509 1.00 32.26 126 GLN A O 1
ATOM 801 N N . GLY A 1 135 ? -5.891 -11.597 2.943 1.00 30.55 127 GLY A N 1
ATOM 802 C CA . GLY A 1 135 ? -6.077 -10.274 3.506 1.00 30.54 127 GLY A CA 1
ATOM 803 C C . GLY A 1 135 ? -7.130 -9.455 2.785 1.00 36.57 127 GLY A C 1
ATOM 804 O O . GLY A 1 135 ? -7.813 -8.638 3.408 1.00 35.92 127 GLY A O 1
ATOM 805 N N . CYS A 1 136 ? -7.252 -9.630 1.464 1.00 23.33 128 CYS A N 1
ATOM 806 C CA . CYS A 1 136 ? -8.296 -8.931 0.722 1.00 26.78 128 CYS A CA 1
ATOM 807 C C . CYS A 1 136 ? -9.678 -9.412 1.135 1.00 31.04 128 CYS A C 1
ATOM 808 O O . CYS A 1 136 ? -10.603 -8.607 1.307 1.00 29.76 128 CYS A O 1
ATOM 811 N N . GLU A 1 137 ? -9.829 -10.723 1.323 1.00 27.10 129 GLU A N 1
ATOM 812 C CA . GLU A 1 137 ? -11.098 -11.269 1.785 1.00 29.55 129 GLU A CA 1
ATOM 813 C C . GLU A 1 137 ? -11.509 -10.644 3.114 1.00 33.24 129 GLU A C 1
ATOM 814 O O . GLU A 1 137 ? -12.662 -10.240 3.295 1.00 35.86 129 GLU A O 1
ATOM 820 N N . GLU A 1 138 ? -10.560 -10.519 4.039 1.00 32.52 130 GLU A N 1
ATOM 821 C CA . GLU A 1 138 ? -10.835 -9.973 5.361 1.00 32.69 130 GLU A CA 1
ATOM 822 C C . GLU A 1 138 ? -11.174 -8.484 5.301 1.00 33.54 130 GLU A C 1
ATOM 823 O O . GLU A 1 138 ? -11.871 -7.972 6.182 1.00 32.29 130 GLU A O 1
ATOM 829 N N . SER A 1 139 ? -10.695 -7.780 4.275 1.00 33.96 131 SER A N 1
ATOM 830 C CA . SER A 1 139 ? -10.933 -6.353 4.113 1.00 30.55 131 SER A CA 1
ATOM 831 C C . SER A 1 139 ? -12.164 -6.060 3.275 1.00 37.97 131 SER A C 1
ATOM 832 O O . SER A 1 139 ? -12.545 -4.888 3.155 1.00 30.51 131 SER A O 1
ATOM 835 N N . GLY A 1 140 ? -12.778 -7.089 2.691 1.00 28.81 132 GLY A N 1
ATOM 836 C CA . GLY A 1 140 ? -13.908 -6.897 1.818 1.00 29.97 132 GLY A CA 1
ATOM 837 C C . GLY A 1 140 ? -13.585 -6.314 0.464 1.00 28.54 132 GLY A C 1
ATOM 838 O O . GLY A 1 140 ? -14.501 -5.891 -0.243 1.00 33.91 132 GLY A O 1
ATOM 839 N N . CYS A 1 141 ? -12.319 -6.261 0.075 1.00 26.55 133 CYS A N 1
ATOM 840 C CA . CYS A 1 141 ? -11.932 -5.754 -1.231 1.00 35.43 133 CYS A CA 1
ATOM 841 C C . CYS A 1 141 ? -11.492 -6.898 -2.138 1.00 32.04 133 CYS A C 1
ATOM 842 O O . CYS A 1 141 ? -11.014 -7.937 -1.677 1.00 31.69 133 CYS A O 1
ATOM 845 N N . ALA A 1 142 ? -11.680 -6.700 -3.437 1.00 26.03 134 ALA A N 1
ATOM 846 C CA . ALA A 1 142 ? -11.308 -7.681 -4.440 1.00 26.57 134 ALA A CA 1
ATOM 847 C C . ALA A 1 142 ? -9.856 -7.506 -4.861 1.00 33.63 134 ALA A C 1
ATOM 848 O O . ALA A 1 142 ? -9.384 -6.382 -5.057 1.00 27.53 134 ALA A O 1
ATOM 850 N N . LEU A 1 143 ? -9.154 -8.631 -4.997 1.00 32.55 135 LEU A N 1
ATOM 851 C CA . LEU A 1 143 ? -7.824 -8.665 -5.597 1.00 24.02 135 LEU A CA 1
ATOM 852 C C . LEU A 1 143 ? -8.040 -8.874 -7.091 1.00 25.39 135 LEU A C 1
ATOM 853 O O . LEU A 1 143 ? -8.286 -9.996 -7.543 1.00 26.90 135 LEU A O 1
ATOM 858 N N . ILE A 1 144 ? -7.944 -7.789 -7.867 1.00 25.20 136 ILE A N 1
ATOM 859 C CA . ILE A 1 144 ? -8.400 -7.816 -9.255 1.00 26.98 136 ILE A CA 1
ATOM 860 C C . ILE A 1 144 ? -7.269 -7.953 -10.260 1.00 27.25 136 ILE A C 1
ATOM 861 O O . ILE A 1 144 ? -7.542 -8.109 -11.460 1.00 34.23 136 ILE A O 1
ATOM 866 N N . GLY A 1 145 ? -6.019 -7.911 -9.823 1.00 30.56 137 GLY A N 1
ATOM 867 C CA . GLY A 1 145 ? -4.917 -8.023 -10.756 1.00 26.38 137 GLY A CA 1
ATOM 868 C C . GLY A 1 145 ? -3.601 -7.880 -10.029 1.00 35.41 137 GLY A C 1
ATOM 869 O O . GLY A 1 145 ? -3.549 -7.693 -8.808 1.00 32.74 137 GLY A O 1
ATOM 870 N N . GLY A 1 146 ? -2.530 -7.979 -10.802 1.00 38.66 138 GLY A N 1
ATOM 871 C CA . GLY A 1 146 ? -1.209 -7.786 -10.246 1.00 24.48 138 GLY A CA 1
ATOM 872 C C . GLY A 1 146 ? -0.149 -7.968 -11.305 1.00 25.94 138 GLY A C 1
ATOM 873 O O . GLY A 1 146 ? -0.438 -8.070 -12.498 1.00 30.28 138 GLY A O 1
ATOM 874 N N . GLU A 1 147 ? 1.091 -8.041 -10.849 1.00 30.12 139 GLU A N 1
ATOM 875 C CA . GLU A 1 147 ? 2.202 -8.208 -11.771 1.00 34.60 139 GLU A CA 1
ATOM 876 C C . GLU A 1 147 ? 3.292 -8.979 -11.057 1.00 29.78 139 GLU A C 1
ATOM 877 O O . GLU A 1 147 ? 3.624 -8.669 -9.910 1.00 25.14 139 GLU A O 1
ATOM 883 N N . THR A 1 148 ? 3.832 -9.982 -11.746 1.00 37.15 140 THR A N 1
ATOM 884 C CA . THR A 1 148 ? 4.942 -10.790 -11.263 1.00 28.40 140 THR A CA 1
ATOM 885 C C . THR A 1 148 ? 6.099 -10.577 -12.218 1.00 30.44 140 THR A C 1
ATOM 886 O O . THR A 1 148 ? 6.079 -11.085 -13.344 1.00 42.64 140 THR A O 1
ATOM 890 N N . ALA A 1 149 ? 7.104 -9.837 -11.764 1.00 36.00 141 ALA A N 1
ATOM 891 C CA . ALA A 1 149 ? 8.283 -9.522 -12.561 1.00 35.75 141 ALA A CA 1
ATOM 892 C C . ALA A 1 149 ? 9.446 -10.413 -12.148 1.00 36.68 141 ALA A C 1
ATOM 893 O O . ALA A 1 149 ? 9.770 -10.508 -10.959 1.00 31.59 141 ALA A O 1
ATOM 895 N N . GLU A 1 150 ? 10.042 -11.089 -13.125 1.00 46.60 142 GLU A N 1
ATOM 896 C CA . GLU A 1 150 ? 11.285 -11.829 -12.933 1.00 53.89 142 GLU A CA 1
ATOM 897 C C . GLU A 1 150 ? 12.438 -11.003 -13.488 1.00 58.43 142 GLU A C 1
ATOM 898 O O . GLU A 1 150 ? 12.520 -10.782 -14.700 1.00 62.90 142 GLU A O 1
ATOM 904 N N . MET A 1 151 ? 13.343 -10.576 -12.609 1.00 55.60 143 MET A N 1
ATOM 905 C CA . MET A 1 151 ? 14.524 -9.807 -12.997 1.00 60.04 143 MET A CA 1
ATOM 906 C C . MET A 1 151 ? 15.738 -10.644 -12.624 1.00 53.15 143 MET A C 1
ATOM 907 O O . MET A 1 151 ? 16.305 -10.481 -11.531 1.00 47.54 143 MET A O 1
ATOM 912 N N . PRO A 1 152 ? 16.160 -11.561 -13.492 1.00 57.58 144 PRO A N 1
ATOM 913 C CA . PRO A 1 152 ? 17.264 -12.465 -13.136 1.00 60.71 144 PRO A CA 1
ATOM 914 C C . PRO A 1 152 ? 18.523 -11.683 -12.803 1.00 67.31 144 PRO A C 1
ATOM 915 O O . PRO A 1 152 ? 19.031 -10.911 -13.618 1.00 73.52 144 PRO A O 1
ATOM 919 N N . GLY A 1 153 ? 19.011 -11.869 -11.582 1.00 69.82 145 GLY A N 1
ATOM 920 C CA . GLY A 1 153 ? 20.216 -11.228 -11.124 1.00 71.53 145 GLY A CA 1
ATOM 921 C C . GLY A 1 153 ? 20.012 -10.041 -10.206 1.00 73.18 145 GLY A C 1
ATOM 922 O O . GLY A 1 153 ? 20.931 -9.708 -9.452 1.00 78.99 145 GLY A O 1
ATOM 923 N N . MET A 1 154 ? 18.841 -9.395 -10.237 1.00 72.92 146 MET A N 1
ATOM 924 C CA . MET A 1 154 ? 18.617 -8.262 -9.337 1.00 80.46 146 MET A CA 1
ATOM 925 C C . MET A 1 154 ? 18.289 -8.693 -7.910 1.00 69.03 146 MET A C 1
ATOM 926 O O . MET A 1 154 ? 18.420 -7.882 -6.987 1.00 61.55 146 MET A O 1
ATOM 931 N N . TYR A 1 155 ? 17.847 -9.931 -7.706 1.00 69.91 147 TYR A N 1
ATOM 932 C CA . TYR A 1 155 ? 17.547 -10.381 -6.359 1.00 60.78 147 TYR A CA 1
ATOM 933 C C . TYR A 1 155 ? 18.309 -11.657 -6.028 1.00 56.86 147 TYR A C 1
ATOM 934 O O . TYR A 1 155 ? 18.521 -12.502 -6.906 1.00 52.87 147 TYR A O 1
ATOM 943 N N . PRO A 1 156 ? 18.762 -11.808 -4.786 1.00 56.73 148 PRO A N 1
ATOM 944 C CA . PRO A 1 156 ? 19.368 -13.077 -4.376 1.00 62.37 148 PRO A CA 1
ATOM 945 C C . PRO A 1 156 ? 18.354 -14.201 -4.483 1.00 67.64 148 PRO A C 1
ATOM 946 O O . PRO A 1 156 ? 17.142 -13.979 -4.426 1.00 77.52 148 PRO A O 1
ATOM 950 N N . VAL A 1 157 ? 18.861 -15.419 -4.668 1.00 60.32 149 VAL A N 1
ATOM 951 C CA . VAL A 1 157 ? 17.977 -16.573 -4.715 1.00 53.60 149 VAL A CA 1
ATOM 952 C C . VAL A 1 157 ? 17.163 -16.620 -3.435 1.00 49.37 149 VAL A C 1
ATOM 953 O O . VAL A 1 157 ? 17.707 -16.488 -2.332 1.00 55.59 149 VAL A O 1
ATOM 957 N N . GLY A 1 158 ? 15.855 -16.803 -3.572 1.00 34.05 150 GLY A N 1
ATOM 958 C CA . GLY A 1 158 ? 14.981 -16.920 -2.436 1.00 36.44 150 GLY A CA 1
ATOM 959 C C . GLY A 1 158 ? 14.339 -15.630 -1.970 1.00 44.33 150 GLY A C 1
ATOM 960 O O . GLY A 1 158 ? 13.350 -15.688 -1.231 1.00 62.79 150 GLY A O 1
ATOM 961 N N . GLU A 1 159 ? 14.869 -14.473 -2.356 1.00 32.41 151 GLU A N 1
ATOM 962 C CA . GLU A 1 159 ? 14.343 -13.194 -1.897 1.00 31.69 151 GLU A CA 1
ATOM 963 C C . GLU A 1 159 ? 13.478 -12.524 -2.966 1.00 38.46 151 GLU A C 1
ATOM 964 O O . GLU A 1 159 ? 13.624 -12.762 -4.167 1.00 46.96 151 GLU A O 1
ATOM 970 N N . TYR A 1 160 ? 12.588 -11.647 -2.509 1.00 27.21 152 TYR A N 1
ATOM 971 C CA . TYR A 1 160 ? 11.639 -10.985 -3.392 1.00 33.46 152 TYR A CA 1
ATOM 972 C C . TYR A 1 160 ? 11.242 -9.650 -2.779 1.00 35.32 152 TYR A C 1
ATOM 973 O O . TYR A 1 160 ? 11.619 -9.324 -1.652 1.00 40.02 152 TYR A O 1
ATOM 982 N N . ASP A 1 161 ? 10.483 -8.872 -3.551 1.00 33.09 153 ASP A N 1
ATOM 983 C CA . ASP A 1 161 ? 10.004 -7.558 -3.150 1.00 33.28 153 ASP A CA 1
ATOM 984 C C . ASP A 1 161 ? 8.511 -7.466 -3.431 1.00 34.03 153 ASP A C 1
ATOM 985 O O . ASP A 1 161 ? 8.048 -7.945 -4.469 1.00 32.60 153 ASP A O 1
ATOM 990 N N . LEU A 1 162 ? 7.758 -6.854 -2.503 1.00 39.12 154 LEU A N 1
ATOM 991 C CA . LEU A 1 162 ? 6.304 -6.720 -2.603 1.00 26.75 154 LEU A CA 1
ATOM 992 C C . LEU A 1 162 ? 5.878 -5.269 -2.484 1.00 20.32 154 LEU A C 1
ATOM 993 O O . LEU A 1 162 ? 6.323 -4.556 -1.584 1.00 22.94 154 LEU A O 1
ATOM 998 N N . ALA A 1 163 ? 4.963 -4.869 -3.357 1.00 28.11 155 ALA A N 1
ATOM 999 C CA . ALA A 1 163 ? 4.270 -3.593 -3.294 1.00 24.01 155 ALA A CA 1
ATOM 1000 C C . ALA A 1 163 ? 2.784 -3.875 -3.431 1.00 26.40 155 ALA A C 1
ATOM 1001 O O . ALA A 1 163 ? 2.380 -4.743 -4.214 1.00 24.26 155 ALA A O 1
ATOM 1003 N N . GLY A 1 164 ? 1.979 -3.169 -2.641 1.00 19.47 156 GLY A N 1
ATOM 1004 C CA . GLY A 1 164 ? 0.540 -3.291 -2.717 1.00 18.13 156 GLY A CA 1
ATOM 1005 C C . GLY A 1 164 ? -0.101 -1.944 -2.977 1.00 26.69 156 GLY A C 1
ATOM 1006 O O . GLY A 1 164 ? 0.507 -0.896 -2.719 1.00 18.61 156 GLY A O 1
ATOM 1007 N N . PHE A 1 165 ? -1.324 -1.974 -3.509 1.00 26.46 157 PHE A N 1
ATOM 1008 C CA . PHE A 1 165 ? -2.063 -0.791 -3.936 1.00 31.88 157 PHE A CA 1
ATOM 1009 C C . PHE A 1 165 ? -3.537 -1.015 -3.638 1.00 28.28 157 PHE A C 1
ATOM 1010 O O . PHE A 1 165 ? -4.130 -1.973 -4.140 1.00 29.91 157 PHE A O 1
ATOM 1018 N N . ALA A 1 166 ? -4.130 -0.129 -2.843 1.00 28.11 158 ALA A N 1
ATOM 1019 C CA . ALA A 1 166 ? -5.504 -0.266 -2.378 1.00 25.55 158 ALA A CA 1
ATOM 1020 C C . ALA A 1 166 ? -6.339 0.935 -2.804 1.00 23.00 158 ALA A C 1
ATOM 1021 O O . ALA A 1 166 ? -5.856 2.067 -2.791 1.00 20.81 158 ALA A O 1
ATOM 1023 N N . VAL A 1 167 ? -7.593 0.690 -3.180 1.00 21.44 159 VAL A N 1
ATOM 1024 C CA . VAL A 1 167 ? -8.522 1.757 -3.526 1.00 22.96 159 VAL A CA 1
ATOM 1025 C C . VAL A 1 167 ? -9.827 1.542 -2.767 1.00 24.43 159 VAL A C 1
ATOM 1026 O O . VAL A 1 167 ? -10.407 0.452 -2.810 1.00 29.73 159 VAL A O 1
ATOM 1030 N N . GLY A 1 168 ? -10.283 2.584 -2.063 1.00 24.48 160 GLY A N 1
ATOM 1031 C CA . GLY A 1 168 ? -11.568 2.557 -1.403 1.00 23.41 160 GLY A CA 1
ATOM 1032 C C . GLY A 1 168 ? -12.426 3.739 -1.827 1.00 26.59 160 GLY A C 1
ATOM 1033 O O . GLY A 1 168 ? -11.966 4.653 -2.523 1.00 32.15 160 GLY A O 1
ATOM 1034 N N . VAL A 1 169 ? -13.685 3.708 -1.390 1.00 25.88 161 VAL A N 1
ATOM 1035 C CA . VAL A 1 169 ? -14.688 4.700 -1.776 1.00 27.27 161 VAL A CA 1
ATOM 1036 C C . VAL A 1 169 ? -15.323 5.267 -0.514 1.00 32.37 161 VAL A C 1
ATOM 1037 O O . VAL A 1 169 ? -15.632 4.524 0.424 1.00 36.44 161 VAL A O 1
ATOM 1041 N N . VAL A 1 170 ? -15.567 6.575 -0.513 1.00 33.94 162 VAL A N 1
ATOM 1042 C CA . VAL A 1 170 ? -16.261 7.231 0.588 1.00 36.27 162 VAL A CA 1
ATOM 1043 C C . VAL A 1 170 ? -17.105 8.364 0.006 1.00 36.11 162 VAL A C 1
ATOM 1044 O O . VAL A 1 170 ? -16.746 8.984 -0.997 1.00 33.36 162 VAL A O 1
ATOM 1048 N N . GLU A 1 171 ? -18.238 8.633 0.642 1.00 40.51 163 GLU A N 1
ATOM 1049 C CA . GLU A 1 171 ? -19.075 9.750 0.227 1.00 40.68 163 GLU A CA 1
ATOM 1050 C C . GLU A 1 171 ? -18.422 11.067 0.628 1.00 35.82 163 GLU A C 1
ATOM 1051 O O . GLU A 1 171 ? -17.848 11.181 1.714 1.00 35.63 163 GLU A O 1
ATOM 1057 N N . LYS A 1 172 ? -18.506 12.060 -0.270 1.00 36.34 164 LYS A N 1
ATOM 1058 C CA . LYS A 1 172 ? -17.833 13.344 -0.064 1.00 41.25 164 LYS A CA 1
ATOM 1059 C C . LYS A 1 172 ? -18.159 13.946 1.299 1.00 43.44 164 LYS A C 1
ATOM 1060 O O . LYS A 1 172 ? -17.274 14.467 1.983 1.00 37.96 164 LYS A O 1
ATOM 1066 N N . GLU A 1 173 ? -19.419 13.866 1.723 1.00 51.60 165 GLU A N 1
ATOM 1067 C CA . GLU A 1 173 ? -19.788 14.406 3.024 1.00 57.38 165 GLU A CA 1
ATOM 1068 C C . GLU A 1 173 ? -19.348 13.517 4.181 1.00 52.64 165 GLU A C 1
ATOM 1069 O O . GLU A 1 173 ? -19.396 13.961 5.334 1.00 57.24 165 GLU A O 1
ATOM 1075 N N . ASN A 1 174 ? -18.913 12.290 3.913 1.00 43.29 166 ASN A N 1
ATOM 1076 C CA . ASN A 1 174 ? -18.506 11.369 4.963 1.00 39.24 166 ASN A CA 1
ATOM 1077 C C . ASN A 1 174 ? -16.998 11.280 5.126 1.00 40.84 166 ASN A C 1
ATOM 1078 O O . ASN A 1 174 ? -16.525 10.520 5.979 1.00 38.12 166 ASN A O 1
ATOM 1083 N N . VAL A 1 175 ? -16.236 12.052 4.350 1.00 38.64 167 VAL A N 1
ATOM 1084 C CA . VAL A 1 175 ? -14.787 12.056 4.488 1.00 42.21 167 VAL A CA 1
ATOM 1085 C C . VAL A 1 175 ? -14.419 12.420 5.917 1.00 46.06 167 VAL A C 1
ATOM 1086 O O . VAL A 1 175 ? -14.900 13.421 6.465 1.00 46.28 167 VAL A O 1
ATOM 1090 N N . ILE A 1 176 ? -13.595 11.588 6.547 1.00 41.84 168 ILE A N 1
ATOM 1091 C CA . ILE A 1 176 ? -13.126 11.861 7.902 1.00 34.24 168 ILE A CA 1
ATOM 1092 C C . ILE A 1 176 ? -11.855 12.684 7.765 1.00 33.48 168 ILE A C 1
ATOM 1093 O O . ILE A 1 176 ? -10.860 12.206 7.224 1.00 37.95 168 ILE A O 1
ATOM 1098 N N . THR A 1 177 ? -11.899 13.935 8.229 1.00 36.73 169 THR A N 1
ATOM 1099 C CA . THR A 1 177 ? -10.810 14.874 8.008 1.00 36.93 169 THR A CA 1
ATOM 1100 C C . THR A 1 177 ? -10.079 15.302 9.270 1.00 44.09 169 THR A C 1
ATOM 1101 O O . THR A 1 177 ? -8.994 15.877 9.163 1.00 43.59 169 THR A O 1
ATOM 1105 N N . GLY A 1 178 ? -10.648 15.060 10.452 1.00 40.48 170 GLY A N 1
ATOM 1106 C CA . GLY A 1 178 ? -10.065 15.510 11.698 1.00 32.60 170 GLY A CA 1
ATOM 1107 C C . GLY A 1 178 ? -10.296 16.973 12.024 1.00 38.59 170 GLY A C 1
ATOM 1108 O O . GLY A 1 178 ? -9.860 17.423 13.089 1.00 49.45 170 GLY A O 1
ATOM 1109 N N . LEU A 1 179 ? -10.973 17.731 11.152 1.00 43.46 171 LEU A N 1
ATOM 1110 C CA . LEU A 1 179 ? -11.120 19.168 11.379 1.00 40.87 171 LEU A CA 1
ATOM 1111 C C . LEU A 1 179 ? -12.000 19.479 12.579 1.00 42.25 171 LEU A C 1
ATOM 1112 O O . LEU A 1 179 ? -11.872 20.551 13.174 1.00 35.98 171 LEU A O 1
ATOM 1117 N N . SER A 1 180 ? -12.890 18.574 12.954 1.00 50.73 172 SER A N 1
ATOM 1118 C CA . SER A 1 180 ? -13.757 18.835 14.090 1.00 47.64 172 SER A CA 1
ATOM 1119 C C . SER A 1 180 ? -13.160 18.379 15.411 1.00 50.72 172 SER A C 1
ATOM 1120 O O . SER A 1 180 ? -13.794 18.567 16.452 1.00 53.83 172 SER A O 1
ATOM 1123 N N . VAL A 1 181 ? -11.953 17.804 15.399 1.00 53.13 173 VAL A N 1
ATOM 1124 C CA . VAL A 1 181 ? -11.304 17.405 16.643 1.00 47.99 173 VAL A CA 1
ATOM 1125 C C . VAL A 1 181 ? -11.055 18.637 17.505 1.00 50.53 173 VAL A C 1
ATOM 1126 O O . VAL A 1 181 ? -10.444 19.618 17.064 1.00 55.17 173 VAL A O 1
ATOM 1130 N N . GLY A 1 182 ? -11.548 18.596 18.738 1.00 48.58 174 GLY A N 1
ATOM 1131 C CA . GLY A 1 182 ? -11.396 19.711 19.650 1.00 40.44 174 GLY A CA 1
ATOM 1132 C C . GLY A 1 182 ? -11.235 19.223 21.073 1.00 52.06 174 GLY A C 1
ATOM 1133 O O . GLY A 1 182 ? -11.552 18.074 21.400 1.00 55.71 174 GLY A O 1
ATOM 1134 N N . ALA A 1 183 ? -10.725 20.114 21.921 1.00 43.49 175 ALA A N 1
ATOM 1135 C CA . ALA A 1 183 ? -10.509 19.778 23.321 1.00 58.72 175 ALA A CA 1
ATOM 1136 C C . ALA A 1 183 ? -11.782 19.209 23.927 1.00 56.49 175 ALA A C 1
ATOM 1137 O O . ALA A 1 183 ? -12.873 19.750 23.733 1.00 51.68 175 ALA A O 1
ATOM 1139 N N . GLY A 1 184 ? -11.641 18.085 24.619 1.00 58.04 176 GLY A N 1
ATOM 1140 C CA . GLY A 1 184 ? -12.766 17.368 25.180 1.00 55.53 176 GLY A CA 1
ATOM 1141 C C . GLY A 1 184 ? -13.083 16.069 24.479 1.00 57.09 176 GLY A C 1
ATOM 1142 O O . GLY A 1 184 ? -13.850 15.267 25.024 1.00 59.37 176 GLY A O 1
ATOM 1143 N N . ASP A 1 185 ? -12.509 15.821 23.304 1.00 56.38 177 ASP A N 1
ATOM 1144 C CA . ASP A 1 185 ? -12.762 14.575 22.598 1.00 55.30 177 ASP A CA 1
ATOM 1145 C C . ASP A 1 185 ? -11.945 13.462 23.236 1.00 55.18 177 ASP A C 1
ATOM 1146 O O . ASP A 1 185 ? -10.815 13.684 23.673 1.00 55.81 177 ASP A O 1
ATOM 1151 N N . MET A 1 186 ? -12.526 12.266 23.301 1.00 55.42 178 MET A N 1
ATOM 1152 C CA . MET A 1 186 ? -11.889 11.130 23.958 1.00 55.65 178 MET A CA 1
ATOM 1153 C C . MET A 1 186 ? -11.107 10.322 22.929 1.00 58.18 178 MET A C 1
ATOM 1154 O O . MET A 1 186 ? -11.565 10.129 21.798 1.00 51.77 178 MET A O 1
ATOM 1156 N N . VAL A 1 187 ? -9.914 9.872 23.324 1.00 57.01 179 VAL A N 1
ATOM 1157 C CA . VAL A 1 187 ? -9.006 9.119 22.459 1.00 48.18 179 VAL A CA 1
ATOM 1158 C C . VAL A 1 187 ? -9.117 7.638 22.809 1.00 43.95 179 VAL A C 1
ATOM 1159 O O . VAL A 1 187 ? -8.731 7.222 23.907 1.00 48.01 179 VAL A O 1
ATOM 1163 N N . LEU A 1 188 ? -9.629 6.837 21.877 1.00 37.62 180 LEU A N 1
ATOM 1164 C CA . LEU A 1 188 ? -9.727 5.393 22.051 1.00 39.87 180 LEU A CA 1
ATOM 1165 C C . LEU A 1 188 ? -8.584 4.676 21.336 1.00 44.93 180 LEU A C 1
ATOM 1166 O O . LEU A 1 188 ? -7.986 5.193 20.391 1.00 50.18 180 LEU A O 1
ATOM 1171 N N . GLY A 1 189 ? -8.277 3.470 21.810 1.00 46.68 181 GLY A N 1
ATOM 1172 C CA . GLY A 1 189 ? -7.218 2.685 21.206 1.00 44.71 181 GLY A CA 1
ATOM 1173 C C . GLY A 1 189 ? -7.633 1.273 20.847 1.00 41.62 181 GLY A C 1
ATOM 1174 O O . GLY A 1 189 ? -8.189 0.560 21.684 1.00 44.76 181 GLY A O 1
ATOM 1175 N N . LEU A 1 190 ? -7.386 0.866 19.602 1.00 41.09 182 LEU A N 1
ATOM 1176 C CA . LEU A 1 190 ? -7.650 -0.494 19.140 1.00 41.18 182 LEU A CA 1
ATOM 1177 C C . LEU A 1 190 ? -6.368 -1.307 19.247 1.00 37.29 182 LEU A C 1
ATOM 1178 O O . LEU A 1 190 ? -5.318 -0.891 18.743 1.00 37.05 182 LEU A O 1
ATOM 1183 N N . ALA A 1 191 ? -6.451 -2.453 19.918 1.00 35.31 183 ALA A N 1
ATOM 1184 C CA . ALA A 1 191 ? -5.253 -3.234 20.177 1.00 35.98 183 ALA A CA 1
ATOM 1185 C C . ALA A 1 191 ? -4.693 -3.811 18.886 1.00 34.70 183 ALA A C 1
ATOM 1186 O O . ALA A 1 191 ? -5.426 -4.112 17.941 1.00 33.56 183 ALA A O 1
ATOM 1188 N N . SER A 1 192 ? -3.375 -3.971 18.864 1.00 36.97 184 SER A N 1
ATOM 1189 C CA . SER A 1 192 ? -2.661 -4.521 17.725 1.00 41.95 184 SER A CA 1
ATOM 1190 C C . SER A 1 192 ? -2.370 -6.005 17.952 1.00 48.06 184 SER A C 1
ATOM 1191 O O . SER A 1 192 ? -2.523 -6.538 19.058 1.00 47.00 184 SER A O 1
ATOM 1194 N N . ASN A 1 193 ? -1.963 -6.681 16.879 1.00 43.59 185 ASN A N 1
ATOM 1195 C CA . ASN A 1 193 ? -1.619 -8.096 16.945 1.00 35.92 185 ASN A CA 1
ATOM 1196 C C . ASN A 1 193 ? -0.146 -8.351 17.225 1.00 35.99 185 ASN A C 1
ATOM 1197 O O . ASN A 1 193 ? 0.254 -9.517 17.308 1.00 39.69 185 ASN A O 1
ATOM 1202 N N . GLY A 1 194 ? 0.659 -7.308 17.350 1.00 41.38 186 GLY A N 1
ATOM 1203 C CA . GLY A 1 194 ? 2.091 -7.405 17.576 1.00 37.29 186 GLY A CA 1
ATOM 1204 C C . GLY A 1 194 ? 2.794 -6.198 16.970 1.00 36.74 186 GLY A C 1
ATOM 1205 O O . GLY A 1 194 ? 2.225 -5.111 16.894 1.00 37.80 186 GLY A O 1
ATOM 1206 N N . ALA A 1 195 ? 4.029 -6.408 16.522 1.00 40.35 187 ALA A N 1
ATOM 1207 C CA . ALA A 1 195 ? 4.778 -5.306 15.934 1.00 40.47 187 ALA A CA 1
ATOM 1208 C C . ALA A 1 195 ? 4.261 -4.898 14.561 1.00 37.35 187 ALA A C 1
ATOM 1209 O O . ALA A 1 195 ? 4.676 -3.848 14.058 1.00 34.88 187 ALA A O 1
ATOM 1211 N N . HIS A 1 196 ? 3.364 -5.688 13.964 1.00 34.22 188 HIS A N 1
ATOM 1212 C CA . HIS A 1 196 ? 2.768 -5.417 12.656 1.00 38.32 188 HIS A CA 1
ATOM 1213 C C . HIS A 1 196 ? 3.830 -5.370 11.556 1.00 41.05 188 HIS A C 1
ATOM 1214 O O . HIS A 1 196 ? 4.369 -6.415 11.183 1.00 41.56 188 HIS A O 1
ATOM 1221 N N . SER A 1 197 ? 4.117 -4.186 10.997 1.00 40.69 189 SER A N 1
ATOM 1222 C CA . SER A 1 197 ? 5.053 -4.100 9.883 1.00 43.45 189 SER A CA 1
ATOM 1223 C C . SER A 1 197 ? 6.122 -3.032 10.077 1.00 48.57 189 SER A C 1
ATOM 1224 O O . SER A 1 197 ? 6.754 -2.622 9.100 1.00 58.15 189 SER A O 1
ATOM 1227 N N . ASN A 1 198 ? 6.357 -2.577 11.305 1.00 47.17 190 ASN A N 1
ATOM 1228 C CA . ASN A 1 198 ? 7.314 -1.503 11.524 1.00 43.73 190 ASN A CA 1
ATOM 1229 C C . ASN A 1 198 ? 8.193 -1.847 12.713 1.00 43.68 190 ASN A C 1
ATOM 1230 O O . ASN A 1 198 ? 7.733 -2.445 13.688 1.00 43.17 190 ASN A O 1
ATOM 1235 N N . GLY A 1 199 ? 9.453 -1.416 12.640 1.00 42.60 191 GLY A N 1
ATOM 1236 C CA . GLY A 1 199 ? 10.420 -1.701 13.681 1.00 39.95 191 GLY A CA 1
ATOM 1237 C C . GLY A 1 199 ? 11.084 -3.059 13.628 1.00 42.28 191 GLY A C 1
ATOM 1238 O O . GLY A 1 199 ? 11.610 -3.515 14.649 1.00 44.49 191 GLY A O 1
ATOM 1239 N N . TYR A 1 200 ? 11.130 -3.702 12.460 1.00 36.96 192 TYR A N 1
ATOM 1240 C CA . TYR A 1 200 ? 11.681 -5.050 12.370 1.00 38.83 192 TYR A CA 1
ATOM 1241 C C . TYR A 1 200 ? 13.191 -5.072 12.162 1.00 36.71 192 TYR A C 1
ATOM 1242 O O . TYR A 1 200 ? 13.829 -6.099 12.421 1.00 36.59 192 TYR A O 1
ATOM 1251 N N . SER A 1 201 ? 13.781 -3.972 11.703 1.00 38.61 193 SER A N 1
ATOM 1252 C CA . SER A 1 201 ? 15.231 -3.889 11.691 1.00 41.04 193 SER A CA 1
ATOM 1253 C C . SER A 1 201 ? 15.783 -4.025 13.102 1.00 50.98 193 SER A C 1
ATOM 1254 O O . SER A 1 201 ? 16.841 -4.633 13.311 1.00 53.77 193 SER A O 1
ATOM 1257 N N . LEU A 1 202 ? 15.072 -3.472 14.087 1.00 43.84 194 LEU A N 1
ATOM 1258 C CA . LEU A 1 202 ? 15.510 -3.611 15.467 1.00 48.27 194 LEU A CA 1
ATOM 1259 C C . LEU A 1 202 ? 15.212 -5.005 15.994 1.00 47.94 194 LEU A C 1
ATOM 1260 O O . LEU A 1 202 ? 16.060 -5.613 16.657 1.00 51.64 194 LEU A O 1
ATOM 1265 N N . ILE A 1 203 ? 14.027 -5.534 15.685 1.00 44.20 195 ILE A N 1
ATOM 1266 C CA . ILE A 1 203 ? 13.692 -6.888 16.109 1.00 44.54 195 ILE A CA 1
ATOM 1267 C C . ILE A 1 203 ? 14.709 -7.880 15.566 1.00 46.60 195 ILE A C 1
ATOM 1268 O O . ILE A 1 203 ? 15.081 -8.845 16.243 1.00 48.81 195 ILE A O 1
ATOM 1273 N N . ARG A 1 204 ? 15.197 -7.646 14.351 1.00 43.80 196 ARG A N 1
ATOM 1274 C CA . ARG A 1 204 ? 16.140 -8.591 13.767 1.00 45.84 196 ARG A CA 1
ATOM 1275 C C . ARG A 1 204 ? 17.532 -8.458 14.380 1.00 47.43 196 ARG A C 1
ATOM 1276 O O . ARG A 1 204 ? 18.169 -9.468 14.699 1.00 50.79 196 ARG A O 1
ATOM 1284 N N . LYS A 1 205 ? 18.016 -7.227 14.567 1.00 49.27 197 LYS A N 1
ATOM 1285 C CA . LYS A 1 205 ? 19.312 -7.035 15.210 1.00 52.73 197 LYS A CA 1
ATOM 1286 C C . LYS A 1 205 ? 19.336 -7.686 16.588 1.00 58.93 197 LYS A C 1
ATOM 1287 O O . LYS A 1 205 ? 20.320 -8.336 16.960 1.00 70.69 197 LYS A O 1
ATOM 1289 N N . ILE A 1 206 ? 18.249 -7.538 17.349 1.00 57.68 198 ILE A N 1
ATOM 1290 C CA . ILE A 1 206 ? 18.162 -8.123 18.686 1.00 61.20 198 ILE A CA 1
ATOM 1291 C C . ILE A 1 206 ? 18.245 -9.645 18.616 1.00 53.34 198 ILE A C 1
ATOM 1292 O O . ILE A 1 206 ? 18.999 -10.277 19.364 1.00 53.32 198 ILE A O 1
ATOM 1297 N N . ILE A 1 207 ? 17.458 -10.255 17.729 1.00 49.76 199 ILE A N 1
ATOM 1298 C CA . ILE A 1 207 ? 17.400 -11.714 17.664 1.00 49.70 199 ILE A CA 1
ATOM 1299 C C . ILE A 1 207 ? 18.754 -12.284 17.253 1.00 61.44 199 ILE A C 1
ATOM 1300 O O . ILE A 1 207 ? 19.188 -13.326 17.763 1.00 58.08 199 ILE A O 1
ATOM 1305 N N . GLU A 1 208 ? 19.445 -11.608 16.330 1.00 66.05 200 GLU A N 1
ATOM 1306 C CA . GLU A 1 208 ? 20.777 -12.043 15.930 1.00 66.54 200 GLU A CA 1
ATOM 1307 C C . GLU A 1 208 ? 21.806 -11.828 17.026 1.00 76.07 200 GLU A C 1
ATOM 1308 O O . GLU A 1 208 ? 22.864 -12.466 16.998 1.00 83.87 200 GLU A O 1
ATOM 1310 N N . ARG A 1 209 ? 21.517 -10.951 17.990 1.00 77.79 201 ARG A N 1
ATOM 1311 C CA . ARG A 1 209 ? 22.427 -10.662 19.095 1.00 79.60 201 ARG A CA 1
ATOM 1312 C C . ARG A 1 209 ? 22.197 -11.574 20.296 1.00 80.43 201 ARG A C 1
ATOM 1313 O O . ARG A 1 209 ? 23.159 -11.962 20.966 1.00 87.56 201 ARG A O 1
ATOM 1321 N N . ASP A 1 210 ? 20.943 -11.901 20.607 1.00 77.77 202 ASP A N 1
ATOM 1322 C CA . ASP A 1 210 ? 20.638 -12.742 21.758 1.00 84.24 202 ASP A CA 1
ATOM 1323 C C . ASP A 1 210 ? 20.520 -14.224 21.421 1.00 82.23 202 ASP A C 1
ATOM 1324 O O . ASP A 1 210 ? 20.653 -15.057 22.326 1.00 91.58 202 ASP A O 1
ATOM 1329 N N . ASN A 1 211 ? 20.315 -14.573 20.149 1.00 72.89 203 ASN A N 1
ATOM 1330 C CA . ASN A 1 211 ? 19.993 -15.926 19.701 1.00 63.20 203 ASN A CA 1
ATOM 1331 C C . ASN A 1 211 ? 18.971 -16.559 20.654 1.00 69.20 203 ASN A C 1
ATOM 1332 O O . ASN A 1 211 ? 19.231 -17.617 21.232 1.00 73.97 203 ASN A O 1
ATOM 1334 N N . PRO A 1 212 ? 17.812 -15.924 20.847 1.00 66.35 204 PRO A N 1
ATOM 1335 C CA . PRO A 1 212 ? 16.854 -16.420 21.838 1.00 62.42 204 PRO A CA 1
ATOM 1336 C C . PRO A 1 212 ? 16.164 -17.687 21.366 1.00 57.31 204 PRO A C 1
ATOM 1337 O O . PRO A 1 212 ? 16.066 -17.971 20.170 1.00 54.82 204 PRO A O 1
ATOM 1341 N N . ASP A 1 213 ? 15.697 -18.465 22.340 1.00 61.19 205 ASP A N 1
ATOM 1342 C CA . ASP A 1 213 ? 14.936 -19.665 22.027 1.00 63.57 205 ASP A CA 1
ATOM 1343 C C . ASP A 1 213 ? 13.632 -19.239 21.369 1.00 62.28 205 ASP A C 1
ATOM 1344 O O . ASP A 1 213 ? 12.642 -18.971 22.056 1.00 62.47 205 ASP A O 1
ATOM 1349 N N . LEU A 1 214 ? 13.629 -19.167 20.036 1.00 63.12 206 LEU A N 1
ATOM 1350 C CA . LEU A 1 214 ? 12.480 -18.649 19.303 1.00 59.74 206 LEU A CA 1
ATOM 1351 C C . LEU A 1 214 ? 11.299 -19.599 19.319 1.00 60.92 206 LEU A C 1
ATOM 1352 O O . LEU A 1 214 ? 10.183 -19.178 18.999 1.00 63.93 206 LEU A O 1
ATOM 1357 N N . ASP A 1 215 ? 11.496 -20.847 19.722 1.00 57.34 207 ASP A N 1
ATOM 1358 C CA . ASP A 1 215 ? 10.432 -21.832 19.641 1.00 57.94 207 ASP A CA 1
ATOM 1359 C C . ASP A 1 215 ? 9.867 -22.190 21.008 1.00 59.78 207 ASP A C 1
ATOM 1360 O O . ASP A 1 215 ? 9.090 -23.143 21.119 1.00 59.23 207 ASP A O 1
ATOM 1365 N N . ALA A 1 216 ? 10.217 -21.431 22.039 1.00 58.85 208 ALA A N 1
ATOM 1366 C CA . ALA A 1 216 ? 9.667 -21.607 23.372 1.00 60.28 208 ALA A CA 1
ATOM 1367 C C . ALA A 1 216 ? 8.373 -20.816 23.508 1.00 66.99 208 ALA A C 1
ATOM 1368 O O . ALA A 1 216 ? 8.160 -19.821 22.812 1.00 66.13 208 ALA A O 1
ATOM 1370 N N . GLU A 1 217 ? 7.506 -21.275 24.411 1.00 72.00 209 GLU A N 1
ATOM 1371 C CA . GLU A 1 217 ? 6.285 -20.539 24.724 1.00 72.85 209 GLU A CA 1
ATOM 1372 C C . GLU A 1 217 ? 6.634 -19.134 25.199 1.00 70.09 209 GLU A C 1
ATOM 1373 O O . GLU A 1 217 ? 7.525 -18.946 26.034 1.00 67.88 209 GLU A O 1
ATOM 1375 N N . PHE A 1 218 ? 5.950 -18.139 24.644 1.00 68.73 210 PHE A N 1
ATOM 1376 C CA . PHE A 1 218 ? 6.277 -16.753 24.944 1.00 68.48 210 PHE A CA 1
ATOM 1377 C C . PHE A 1 218 ? 5.106 -15.993 25.544 1.00 71.92 210 PHE A C 1
ATOM 1378 O O . PHE A 1 218 ? 5.285 -15.283 26.542 1.00 68.13 210 PHE A O 1
ATOM 1386 N N . ASP A 1 219 ? 3.909 -16.127 24.974 1.00 76.86 211 ASP A N 1
ATOM 1387 C CA . ASP A 1 219 ? 2.762 -15.363 25.444 1.00 91.04 211 ASP A CA 1
ATOM 1388 C C . ASP A 1 219 ? 1.502 -15.894 24.781 1.00 101.28 211 ASP A C 1
ATOM 1389 O O . ASP A 1 219 ? 1.517 -16.217 23.589 1.00 101.11 211 ASP A O 1
ATOM 1394 N N . ASN A 1 220 ? 0.416 -15.963 25.557 1.00 108.92 212 ASN A N 1
ATOM 1395 C CA . ASN A 1 220 ? -0.914 -16.323 25.055 1.00 113.22 212 ASN A CA 1
ATOM 1396 C C . ASN A 1 220 ? -0.882 -17.604 24.223 1.00 111.54 212 ASN A C 1
ATOM 1397 O O . ASN A 1 220 ? -1.616 -17.751 23.244 1.00 116.74 212 ASN A O 1
ATOM 1399 N N . GLY A 1 221 ? -0.028 -18.541 24.624 1.00 103.40 213 GLY A N 1
ATOM 1400 C CA . GLY A 1 221 ? 0.111 -19.794 23.900 1.00 95.64 213 GLY A CA 1
ATOM 1401 C C . GLY A 1 221 ? 0.671 -19.654 22.499 1.00 86.40 213 GLY A C 1
ATOM 1402 O O . GLY A 1 221 ? 0.276 -20.404 21.597 1.00 87.09 213 GLY A O 1
ATOM 1403 N N . LYS A 1 222 ? 1.580 -18.708 22.292 1.00 76.12 214 LYS A N 1
ATOM 1404 C CA . LYS A 1 222 ? 2.272 -18.558 21.024 1.00 66.53 214 LYS A CA 1
ATOM 1405 C C . LYS A 1 222 ? 3.768 -18.525 21.301 1.00 68.26 214 LYS A C 1
ATOM 1406 O O . LYS A 1 222 ? 4.206 -17.959 22.308 1.00 75.59 214 LYS A O 1
ATOM 1408 N N . THR A 1 223 ? 4.547 -19.168 20.434 1.00 60.37 215 THR A N 1
ATOM 1409 C CA . THR A 1 223 ? 5.993 -19.138 20.588 1.00 54.62 215 THR A CA 1
ATOM 1410 C C . THR A 1 223 ? 6.518 -17.750 20.245 1.00 48.30 215 THR A C 1
ATOM 1411 O O . THR A 1 223 ? 5.837 -16.947 19.602 1.00 46.65 215 THR A O 1
ATOM 1415 N N . LEU A 1 224 ? 7.737 -17.455 20.703 1.00 51.73 216 LEU A N 1
ATOM 1416 C CA . LEU A 1 224 ? 8.306 -16.140 20.425 1.00 49.99 216 LEU A CA 1
ATOM 1417 C C . LEU A 1 224 ? 8.345 -15.874 18.930 1.00 53.85 216 LEU A C 1
ATOM 1418 O O . LEU A 1 224 ? 8.041 -14.764 18.481 1.00 55.30 216 LEU A O 1
ATOM 1423 N N . ARG A 1 225 ? 8.692 -16.891 18.145 1.00 48.21 217 ARG A N 1
ATOM 1424 C CA . ARG A 1 225 ? 8.679 -16.752 16.696 1.00 46.25 217 ARG A CA 1
ATOM 1425 C C . ARG A 1 225 ? 7.283 -16.414 16.192 1.00 51.55 217 ARG A C 1
ATOM 1426 O O . ARG A 1 225 ? 7.106 -15.490 15.388 1.00 52.80 217 ARG A O 1
ATOM 1434 N N . GLU A 1 226 ? 6.275 -17.138 16.685 1.00 52.42 218 GLU A N 1
ATOM 1435 C CA . GLU A 1 226 ? 4.896 -16.892 16.275 1.00 46.48 218 GLU A CA 1
ATOM 1436 C C . GLU A 1 226 ? 4.460 -15.471 16.605 1.00 44.78 218 GLU A C 1
ATOM 1437 O O . GLU A 1 226 ? 3.742 -14.836 15.821 1.00 46.22 218 GLU A O 1
ATOM 1443 N N . ALA A 1 227 ? 4.897 -14.949 17.755 1.00 42.11 219 ALA A N 1
ATOM 1444 C CA . ALA A 1 227 ? 4.527 -13.590 18.141 1.00 45.89 219 ALA A CA 1
ATOM 1445 C C . ALA A 1 227 ? 5.235 -12.548 17.288 1.00 43.94 219 ALA A C 1
ATOM 1446 O O . ALA A 1 227 ? 4.667 -11.483 17.022 1.00 37.21 219 ALA A O 1
ATOM 1448 N N . VAL A 1 228 ? 6.455 -12.839 16.834 1.00 39.71 220 VAL A N 1
ATOM 1449 C CA . VAL A 1 228 ? 7.219 -11.851 16.085 1.00 38.58 220 VAL A CA 1
ATOM 1450 C C . VAL A 1 228 ? 6.679 -11.706 14.669 1.00 38.59 220 VAL A C 1
ATOM 1451 O O . VAL A 1 228 ? 6.541 -10.592 14.151 1.00 35.73 220 VAL A O 1
ATOM 1455 N N . ILE A 1 229 ? 6.341 -12.815 14.018 1.00 36.86 221 ILE A N 1
ATOM 1456 C CA . ILE A 1 229 ? 5.937 -12.753 12.624 1.00 38.92 221 ILE A CA 1
ATOM 1457 C C . ILE A 1 229 ? 4.417 -12.724 12.471 1.00 45.75 221 ILE A C 1
ATOM 1458 O O . ILE A 1 229 ? 3.906 -12.795 11.346 1.00 48.12 221 ILE A O 1
ATOM 1463 N N . ALA A 1 230 ? 3.686 -12.567 13.575 1.00 45.48 222 ALA A N 1
ATOM 1464 C CA . ALA A 1 230 ? 2.232 -12.508 13.537 1.00 43.58 222 ALA A CA 1
ATOM 1465 C C . ALA A 1 230 ? 1.768 -11.444 12.537 1.00 42.11 222 ALA A C 1
ATOM 1466 O O . ALA A 1 230 ? 2.295 -10.321 12.541 1.00 36.60 222 ALA A O 1
ATOM 1468 N N . PRO A 1 231 ? 0.819 -11.760 11.660 1.00 39.49 223 PRO A N 1
ATOM 1469 C CA . PRO A 1 231 ? 0.396 -10.784 10.647 1.00 36.53 223 PRO A CA 1
ATOM 1470 C C . PRO A 1 231 ? -0.290 -9.573 11.255 1.00 28.55 223 PRO A C 1
ATOM 1471 O O . PRO A 1 231 ? -0.901 -9.639 12.324 1.00 44.06 223 PRO A O 1
ATOM 1475 N N . THR A 1 232 ? -0.145 -8.449 10.559 1.00 32.98 224 THR A N 1
ATOM 1476 C CA . THR A 1 232 ? -0.789 -7.197 10.941 1.00 29.58 224 THR A CA 1
ATOM 1477 C C . THR A 1 232 ? -2.302 -7.349 11.039 1.00 31.89 224 THR A C 1
ATOM 1478 O O . THR A 1 232 ? -2.934 -8.019 10.218 1.00 31.85 224 THR A O 1
ATOM 1482 N N . ARG A 1 233 ? -2.885 -6.708 12.046 1.00 35.16 225 ARG A N 1
ATOM 1483 C CA . ARG A 1 233 ? -4.327 -6.754 12.230 1.00 39.50 225 ARG A CA 1
ATOM 1484 C C . ARG A 1 233 ? -5.040 -5.817 11.255 1.00 38.14 225 ARG A C 1
ATOM 1485 O O . ARG A 1 233 ? -4.579 -4.705 10.983 1.00 32.53 225 ARG A O 1
ATOM 1493 N N . LEU A 1 234 ? -6.170 -6.285 10.724 1.00 41.71 226 LEU A N 1
ATOM 1494 C CA . LEU A 1 234 ? -7.053 -5.497 9.870 1.00 34.68 226 LEU A CA 1
ATOM 1495 C C . LEU A 1 234 ? -8.181 -4.928 10.711 1.00 31.80 226 LEU A C 1
ATOM 1496 O O . LEU A 1 234 ? -8.788 -5.654 11.501 1.00 31.39 226 LEU A O 1
ATOM 1501 N N . TYR A 1 235 ? -8.446 -3.633 10.552 1.00 32.12 227 TYR A N 1
ATOM 1502 C CA . TYR A 1 235 ? -9.489 -2.949 11.308 1.00 35.88 227 TYR A CA 1
ATOM 1503 C C . TYR A 1 235 ? -10.701 -2.611 10.455 1.00 31.45 227 TYR A C 1
ATOM 1504 O O . TYR A 1 235 ? -11.622 -1.949 10.943 1.00 28.25 227 TYR A O 1
ATOM 1513 N N . VAL A 1 236 ? -10.749 -3.116 9.222 1.00 28.30 228 VAL A N 1
ATOM 1514 C CA . VAL A 1 236 ? -11.696 -2.624 8.226 1.00 26.93 228 VAL A CA 1
ATOM 1515 C C . VAL A 1 236 ? -13.134 -2.948 8.631 1.00 33.92 228 VAL A C 1
ATOM 1516 O O . VAL A 1 236 ? -13.989 -2.057 8.727 1.00 39.43 228 VAL A O 1
ATOM 1520 N N . LYS A 1 237 ? -13.436 -4.225 8.839 1.00 32.03 229 LYS A N 1
ATOM 1521 C CA . LYS A 1 237 ? -14.824 -4.598 9.104 1.00 37.50 229 LYS A CA 1
ATOM 1522 C C . LYS A 1 237 ? -15.404 -3.939 10.355 1.00 36.72 229 LYS A C 1
ATOM 1523 O O . LYS A 1 237 ? -16.493 -3.349 10.260 1.00 38.55 229 LYS A O 1
ATOM 1529 N N . PRO A 1 238 ? -14.757 -3.966 11.524 1.00 38.60 230 PRO A N 1
ATOM 1530 C CA . PRO A 1 238 ? -15.406 -3.342 12.690 1.00 45.02 230 PRO A CA 1
ATOM 1531 C C . PRO A 1 238 ? -15.509 -1.831 12.581 1.00 41.88 230 PRO A C 1
ATOM 1532 O O . PRO A 1 238 ? -16.512 -1.253 13.016 1.00 44.56 230 PRO A O 1
ATOM 1536 N N . ILE A 1 239 ? -14.501 -1.170 12.015 1.00 36.25 231 ILE A N 1
ATOM 1537 C CA . ILE A 1 239 ? -14.554 0.282 11.880 1.00 31.34 231 ILE A CA 1
ATOM 1538 C C . ILE A 1 239 ? -15.669 0.686 10.926 1.00 30.76 231 ILE A C 1
ATOM 1539 O O . ILE A 1 239 ? -16.379 1.671 11.160 1.00 36.28 231 ILE A O 1
ATOM 1544 N N . LEU A 1 240 ? -15.837 -0.055 9.830 1.00 34.47 232 LEU A N 1
ATOM 1545 C CA . LEU A 1 240 ? -16.900 0.276 8.885 1.00 37.53 232 LEU A CA 1
ATOM 1546 C C . LEU A 1 240 ? -18.273 0.041 9.492 1.00 36.09 232 LEU A C 1
ATOM 1547 O O . LEU A 1 240 ? -19.193 0.843 9.295 1.00 37.07 232 LEU A O 1
ATOM 1552 N N . ALA A 1 241 ? -18.431 -1.056 10.230 1.00 40.44 233 ALA A N 1
ATOM 1553 C CA . ALA A 1 241 ? -19.687 -1.302 10.925 1.00 38.78 233 ALA A CA 1
ATOM 1554 C C . ALA A 1 241 ? -19.964 -0.207 11.949 1.00 43.24 233 ALA A C 1
ATOM 1555 O O . ALA A 1 241 ? -21.114 0.209 12.138 1.00 47.41 233 ALA A O 1
ATOM 1557 N N . ALA A 1 242 ? -18.915 0.266 12.622 1.00 40.51 234 ALA A N 1
ATOM 1558 C CA . ALA A 1 242 ? -19.055 1.383 13.547 1.00 38.68 234 ALA A CA 1
ATOM 1559 C C . ALA A 1 242 ? -19.533 2.647 12.837 1.00 46.80 234 ALA A C 1
ATOM 1560 O O . ALA A 1 242 ? -20.397 3.368 13.356 1.00 48.13 234 ALA A O 1
ATOM 1562 N N . LEU A 1 243 ? -18.983 2.939 11.650 1.00 42.50 235 LEU A N 1
ATOM 1563 C CA . LEU A 1 243 ? -19.365 4.166 10.957 1.00 39.01 235 LEU A CA 1
ATOM 1564 C C . LEU A 1 243 ? -20.824 4.149 10.532 1.00 36.12 235 LEU A C 1
ATOM 1565 O O . LEU A 1 243 ? -21.384 5.209 10.245 1.00 36.93 235 LEU A O 1
ATOM 1570 N N . GLU A 1 244 ? -21.451 2.976 10.485 1.00 37.23 236 GLU A N 1
ATOM 1571 C CA . GLU A 1 244 ? -22.874 2.938 10.184 1.00 39.62 236 GLU A CA 1
ATOM 1572 C C . GLU A 1 244 ? -23.692 3.555 11.305 1.00 41.37 236 GLU A C 1
ATOM 1573 O O . GLU A 1 244 ? -24.774 4.087 11.053 1.00 43.27 236 GLU A O 1
ATOM 1579 N N . LYS A 1 245 ? -23.199 3.484 12.543 1.00 44.32 237 LYS A N 1
ATOM 1580 C CA . LYS A 1 245 ? -23.944 3.936 13.707 1.00 48.54 237 LYS A CA 1
ATOM 1581 C C . LYS A 1 245 ? -23.375 5.174 14.390 1.00 47.41 237 LYS A C 1
ATOM 1582 O O . LYS A 1 245 ? -24.111 5.839 15.125 1.00 49.35 237 LYS A O 1
ATOM 1588 N N . PHE A 1 246 ? -22.097 5.497 14.191 1.00 52.92 238 PHE A N 1
ATOM 1589 C CA . PHE A 1 246 ? -21.489 6.611 14.906 1.00 50.35 238 PHE A CA 1
ATOM 1590 C C . PHE A 1 246 ? -20.661 7.474 13.968 1.00 45.31 238 PHE A C 1
ATOM 1591 O O . PHE A 1 246 ? -20.273 7.058 12.874 1.00 39.62 238 PHE A O 1
ATOM 1599 N N . THR A 1 247 ? -20.374 8.685 14.444 1.00 44.78 239 THR A N 1
ATOM 1600 C CA . THR A 1 247 ? -19.466 9.613 13.785 1.00 39.89 239 THR A CA 1
ATOM 1601 C C . THR A 1 247 ? -18.099 9.524 14.443 1.00 38.55 239 THR A C 1
ATOM 1602 O O . THR A 1 247 ? -17.973 9.706 15.661 1.00 41.61 239 THR A O 1
ATOM 1606 N N . ILE A 1 248 ? -17.086 9.239 13.637 1.00 33.36 240 ILE A N 1
ATOM 1607 C CA . ILE A 1 248 ? -15.710 9.187 14.095 1.00 38.59 240 ILE A CA 1
ATOM 1608 C C . ILE A 1 248 ? -15.037 10.473 13.648 1.00 42.66 240 ILE A C 1
ATOM 1609 O O . ILE A 1 248 ? -15.047 10.818 12.461 1.00 47.00 240 ILE A O 1
ATOM 1614 N N . LYS A 1 249 ? -14.472 11.199 14.600 1.00 42.44 241 LYS A N 1
ATOM 1615 C CA . LYS A 1 249 ? -13.941 12.513 14.281 1.00 40.83 241 LYS A CA 1
ATOM 1616 C C . LYS A 1 249 ? -12.585 12.417 13.606 1.00 37.64 241 LYS A C 1
ATOM 1617 O O . LYS A 1 249 ? -12.256 13.257 12.760 1.00 41.16 241 LYS A O 1
ATOM 1623 N N . GLY A 1 250 ? -11.798 11.407 13.952 1.00 31.99 242 GLY A N 1
ATOM 1624 C CA . GLY A 1 250 ? -10.518 11.203 13.307 1.00 31.81 242 GLY A CA 1
ATOM 1625 C C . GLY A 1 250 ? -9.996 9.819 13.602 1.00 32.59 242 GLY A C 1
ATOM 1626 O O . GLY A 1 250 ? -10.450 9.144 14.532 1.00 37.46 242 GLY A O 1
ATOM 1627 N N . MET A 1 251 ? -9.025 9.401 12.796 1.00 28.86 243 MET A N 1
ATOM 1628 C CA . MET A 1 251 ? -8.366 8.119 12.982 1.00 27.51 243 MET A CA 1
ATOM 1629 C C . MET A 1 251 ? -6.900 8.244 12.607 1.00 25.95 243 MET A C 1
ATOM 1630 O O . MET A 1 251 ? -6.525 9.071 11.769 1.00 26.00 243 MET A O 1
ATOM 1635 N N . ALA A 1 252 ? -6.069 7.428 13.256 1.00 25.80 244 ALA A N 1
ATOM 1636 C CA . ALA A 1 252 ? -4.661 7.305 12.889 1.00 31.93 244 ALA A CA 1
ATOM 1637 C C . ALA A 1 252 ? -4.264 5.835 12.915 1.00 30.63 244 ALA A C 1
ATOM 1638 O O . ALA A 1 252 ? -4.520 5.137 13.901 1.00 36.43 244 ALA A O 1
ATOM 1640 N N . HIS A 1 253 ? -3.647 5.375 11.828 1.00 27.15 245 HIS A N 1
ATOM 1641 C CA . HIS A 1 253 ? -3.094 4.027 11.739 1.00 29.50 245 HIS A CA 1
ATOM 1642 C C . HIS A 1 253 ? -1.654 4.056 12.234 1.00 29.52 245 HIS A C 1
ATOM 1643 O O . HIS A 1 253 ? -0.849 4.869 11.771 1.00 24.95 245 HIS A O 1
ATOM 1650 N N . ILE A 1 254 ? -1.334 3.190 13.190 1.00 33.08 246 ILE A N 1
ATOM 1651 C CA . ILE A 1 254 ? -0.060 3.278 13.892 1.00 32.02 246 ILE A CA 1
ATOM 1652 C C . ILE A 1 254 ? 0.952 2.399 13.160 1.00 29.07 246 ILE A C 1
ATOM 1653 O O . ILE A 1 254 ? 0.967 1.178 13.301 1.00 32.44 246 ILE A O 1
ATOM 1658 N N . THR A 1 255 ? 1.792 3.040 12.355 1.00 28.16 247 THR A N 1
ATOM 1659 C CA . THR A 1 255 ? 2.806 2.377 11.548 1.00 27.77 247 THR A CA 1
ATOM 1660 C C . THR A 1 255 ? 4.172 3.005 11.805 1.00 30.21 247 THR A C 1
ATOM 1661 O O . THR A 1 255 ? 4.607 3.086 12.959 1.00 29.39 247 THR A O 1
ATOM 1665 N N . GLY A 1 256 ? 4.839 3.488 10.755 1.00 27.89 248 GLY A N 1
ATOM 1666 C CA . GLY A 1 256 ? 6.161 4.058 10.934 1.00 29.47 248 GLY A CA 1
ATOM 1667 C C . GLY A 1 256 ? 6.136 5.291 11.815 1.00 40.58 248 GLY A C 1
ATOM 1668 O O . GLY A 1 256 ? 5.306 6.186 11.623 1.00 38.65 248 GLY A O 1
ATOM 1669 N N . GLY A 1 257 ? 7.023 5.344 12.805 1.00 45.25 249 GLY A N 1
ATOM 1670 C CA . GLY A 1 257 ? 7.011 6.432 13.759 1.00 43.70 249 GLY A CA 1
ATOM 1671 C C . GLY A 1 257 ? 6.193 6.183 15.007 1.00 45.64 249 GLY A C 1
ATOM 1672 O O . GLY A 1 257 ? 6.099 7.079 15.855 1.00 46.52 249 GLY A O 1
ATOM 1673 N N . GLY A 1 258 ? 5.573 5.010 15.135 1.00 48.47 250 GLY A N 1
ATOM 1674 C CA . GLY A 1 258 ? 4.898 4.653 16.366 1.00 49.82 250 GLY A CA 1
ATOM 1675 C C . GLY A 1 258 ? 3.693 5.529 16.676 1.00 44.80 250 GLY A C 1
ATOM 1676 O O . GLY A 1 258 ? 3.087 6.153 15.802 1.00 46.86 250 GLY A O 1
ATOM 1677 N N . ILE A 1 259 ? 3.351 5.565 17.963 1.00 43.13 251 ILE A N 1
ATOM 1678 C CA . ILE A 1 259 ? 2.159 6.290 18.387 1.00 42.05 251 ILE A CA 1
ATOM 1679 C C . ILE A 1 259 ? 2.370 7.794 18.269 1.00 39.85 251 ILE A C 1
ATOM 1680 O O . ILE A 1 259 ? 1.548 8.503 17.683 1.00 47.93 251 ILE A O 1
ATOM 1685 N N . THR A 1 260 ? 3.474 8.306 18.814 1.00 41.13 252 THR A N 1
ATOM 1686 C CA . THR A 1 260 ? 3.591 9.752 18.983 1.00 47.41 252 THR A CA 1
ATOM 1687 C C . THR A 1 260 ? 3.804 10.495 17.674 1.00 45.61 252 THR A C 1
ATOM 1688 O O . THR A 1 260 ? 3.516 11.694 17.610 1.00 39.60 252 THR A O 1
ATOM 1692 N N . GLU A 1 261 ? 4.313 9.836 16.639 1.00 42.84 253 GLU A N 1
ATOM 1693 C CA . GLU A 1 261 ? 4.504 10.524 15.373 1.00 51.66 253 GLU A CA 1
ATOM 1694 C C . GLU A 1 261 ? 3.352 10.316 14.394 1.00 50.80 253 GLU A C 1
ATOM 1695 O O . GLU A 1 261 ? 3.292 11.016 13.380 1.00 48.50 253 GLU A O 1
ATOM 1701 N N . ASN A 1 262 ? 2.417 9.412 14.688 1.00 46.44 254 ASN A N 1
ATOM 1702 C CA . ASN A 1 262 ? 1.312 9.126 13.781 1.00 43.29 254 ASN A CA 1
ATOM 1703 C C . ASN A 1 262 ? -0.007 9.773 14.190 1.00 52.72 254 ASN A C 1
ATOM 1704 O O . ASN A 1 262 ? -0.765 10.211 13.320 1.00 59.20 254 ASN A O 1
ATOM 1709 N N . VAL A 1 263 ? -0.308 9.856 15.489 1.00 50.07 255 VAL A N 1
ATOM 1710 C CA . VAL A 1 263 ? -1.568 10.472 15.917 1.00 44.30 255 VAL A CA 1
ATOM 1711 C C . VAL A 1 263 ? -1.666 11.939 15.518 1.00 50.70 255 VAL A C 1
ATOM 1712 O O . VAL A 1 263 ? -2.753 12.370 15.104 1.00 54.81 255 VAL A O 1
ATOM 1716 N N . PRO A 1 264 ? -0.607 12.757 15.585 1.00 46.93 256 PRO A N 1
ATOM 1717 C CA . PRO A 1 264 ? -0.769 14.180 15.236 1.00 51.21 256 PRO A CA 1
ATOM 1718 C C . PRO A 1 264 ? -1.122 14.460 13.783 1.00 49.99 256 PRO A C 1
ATOM 1719 O O . PRO A 1 264 ? -1.327 15.629 13.442 1.00 55.36 256 PRO A O 1
ATOM 1723 N N . ARG A 1 265 ? -1.203 13.451 12.914 1.00 52.94 257 ARG A N 1
ATOM 1724 C CA . ARG A 1 265 ? -1.532 13.699 11.510 1.00 48.10 257 ARG A CA 1
ATOM 1725 C C . ARG A 1 265 ? -2.985 14.133 11.321 1.00 45.22 257 ARG A C 1
ATOM 1726 O O . ARG A 1 265 ? -3.295 14.837 10.353 1.00 37.79 257 ARG A O 1
ATOM 1734 N N . VAL A 1 266 ? -3.895 13.714 12.202 1.00 41.85 258 VAL A N 1
ATOM 1735 C CA . VAL A 1 266 ? -5.288 14.129 12.100 1.00 39.72 258 VAL A CA 1
ATOM 1736 C C . VAL A 1 266 ? -5.640 15.199 13.125 1.00 38.56 258 VAL A C 1
ATOM 1737 O O . VAL A 1 266 ? -6.812 15.567 13.245 1.00 46.28 258 VAL A O 1
ATOM 1741 N N . LEU A 1 267 ? -4.654 15.720 13.858 1.00 34.12 259 LEU A N 1
ATOM 1742 C CA . LEU A 1 267 ? -5.009 16.679 14.906 1.00 42.02 259 LEU A CA 1
ATOM 1743 C C . LEU A 1 267 ? -4.892 18.105 14.388 1.00 39.60 259 LEU A C 1
ATOM 1744 O O . LEU A 1 267 ? -3.906 18.437 13.721 1.00 44.76 259 LEU A O 1
ATOM 1749 N N . PRO A 1 268 ? -5.876 18.959 14.651 1.00 46.33 260 PRO A N 1
ATOM 1750 C CA . PRO A 1 268 ? -5.717 20.380 14.333 1.00 44.53 260 PRO A CA 1
ATOM 1751 C C . PRO A 1 268 ? -4.505 20.985 15.031 1.00 45.45 260 PRO A C 1
ATOM 1752 O O . PRO A 1 268 ? -4.052 20.503 16.072 1.00 42.14 260 PRO A O 1
ATOM 1756 N N . LYS A 1 269 ? -3.979 22.054 14.422 1.00 50.63 261 LYS A N 1
ATOM 1757 C CA . LYS A 1 269 ? -2.756 22.699 14.897 1.00 57.80 261 LYS A CA 1
ATOM 1758 C C . LYS A 1 269 ? -2.811 23.068 16.373 1.00 55.79 261 LYS A C 1
ATOM 1759 O O . LYS A 1 269 ? -1.767 23.141 17.030 1.00 56.56 261 LYS A O 1
ATOM 1761 N N . ASN A 1 270 ? -4.006 23.302 16.913 1.00 52.94 262 ASN A N 1
ATOM 1762 C CA . ASN A 1 270 ? -4.162 23.833 18.260 1.00 56.22 262 ASN A CA 1
ATOM 1763 C C . ASN A 1 270 ? -4.503 22.765 19.291 1.00 49.76 262 ASN A C 1
ATOM 1764 O O . ASN A 1 270 ? -4.816 23.100 20.437 1.00 55.27 262 ASN A O 1
ATOM 1769 N N . THR A 1 271 ? -4.449 21.494 18.922 1.00 45.28 263 THR A N 1
ATOM 1770 C CA . THR A 1 271 ? -4.831 20.433 19.835 1.00 44.23 263 THR A CA 1
ATOM 1771 C C . THR A 1 271 ? -3.651 19.522 20.132 1.00 54.77 263 THR A C 1
ATOM 1772 O O . THR A 1 271 ? -2.698 19.416 19.354 1.00 62.69 263 THR A O 1
ATOM 1776 N N . VAL A 1 272 ? -3.752 18.846 21.272 1.00 54.25 264 VAL A N 1
ATOM 1777 C CA . VAL A 1 272 ? -2.768 17.874 21.728 1.00 44.71 264 VAL A CA 1
ATOM 1778 C C . VAL A 1 272 ? -3.525 16.625 22.154 1.00 47.05 264 VAL A C 1
ATOM 1779 O O . VAL A 1 272 ? -4.618 16.713 22.720 1.00 49.03 264 VAL A O 1
ATOM 1783 N N . ALA A 1 273 ? -2.967 15.463 21.852 1.00 50.13 265 ALA A N 1
ATOM 1784 C CA . ALA A 1 273 ? -3.528 14.193 22.290 1.00 46.25 265 ALA A CA 1
ATOM 1785 C C . ALA A 1 273 ? -2.720 13.734 23.491 1.00 49.77 265 ALA A C 1
ATOM 1786 O O . ALA A 1 273 ? -1.554 13.350 23.350 1.00 46.65 265 ALA A O 1
ATOM 1788 N N . GLN A 1 274 ? -3.333 13.775 24.671 1.00 53.09 266 GLN A N 1
ATOM 1789 C CA . GLN A 1 274 ? -2.664 13.386 25.903 1.00 55.83 266 GLN A CA 1
ATOM 1790 C C . GLN A 1 274 ? -2.997 11.930 26.201 1.00 51.72 266 GLN A C 1
ATOM 1791 O O . GLN A 1 274 ? -4.166 11.588 26.423 1.00 44.58 266 GLN A O 1
ATOM 1797 N N . ILE A 1 275 ? -1.969 11.086 26.238 1.00 48.09 267 ILE A N 1
ATOM 1798 C CA . ILE A 1 275 ? -2.136 9.652 26.433 1.00 46.69 267 ILE A CA 1
ATOM 1799 C C . ILE A 1 275 ? -1.678 9.303 27.839 1.00 46.97 267 ILE A C 1
ATOM 1800 O O . ILE A 1 275 ? -0.540 9.600 28.219 1.00 49.32 267 ILE A O 1
ATOM 1805 N N . ASP A 1 276 ? -2.577 8.694 28.612 1.00 49.07 268 ASP A N 1
ATOM 1806 C CA . ASP A 1 276 ? -2.237 8.112 29.904 1.00 58.21 268 ASP A CA 1
ATOM 1807 C C . ASP A 1 276 ? -1.519 6.784 29.681 1.00 57.44 268 ASP A C 1
ATOM 1808 O O . ASP A 1 276 ? -2.085 5.853 29.092 1.00 55.07 268 ASP A O 1
ATOM 1813 N N . ALA A 1 277 ? -0.266 6.698 30.131 1.00 55.22 269 ALA A N 1
ATOM 1814 C CA . ALA A 1 277 ? 0.515 5.499 29.854 1.00 54.90 269 ALA A CA 1
ATOM 1815 C C . ALA A 1 277 ? -0.061 4.276 30.557 1.00 54.70 269 ALA A C 1
ATOM 1816 O O . ALA A 1 277 ? 0.110 3.151 30.079 1.00 58.49 269 ALA A O 1
ATOM 1818 N N . GLU A 1 278 ? -0.751 4.473 31.674 1.00 56.11 270 GLU A N 1
ATOM 1819 C CA . GLU A 1 278 ? -1.292 3.384 32.471 1.00 61.66 270 GLU A CA 1
ATOM 1820 C C . GLU A 1 278 ? -2.668 2.932 32.003 1.00 63.45 270 GLU A C 1
ATOM 1821 O O . GLU A 1 278 ? -3.290 2.100 32.671 1.00 71.98 270 GLU A O 1
ATOM 1823 N N . SER A 1 279 ? -3.166 3.465 30.885 1.00 58.57 271 SER A N 1
ATOM 1824 C CA . SER A 1 279 ? -4.475 3.058 30.389 1.00 55.55 271 SER A CA 1
ATOM 1825 C C . SER A 1 279 ? -4.435 1.738 29.632 1.00 54.76 271 SER A C 1
ATOM 1826 O O . SER A 1 279 ? -5.497 1.194 29.312 1.00 57.27 271 SER A O 1
ATOM 1829 N N . TRP A 1 280 ? -3.251 1.211 29.338 1.00 54.13 272 TRP A N 1
ATOM 1830 C CA . TRP A 1 280 ? -3.146 -0.096 28.713 1.00 54.43 272 TRP A CA 1
ATOM 1831 C C . TRP A 1 280 ? -1.799 -0.698 29.080 1.00 59.30 272 TRP A C 1
ATOM 1832 O O . TRP A 1 280 ? -0.813 0.027 29.241 1.00 62.68 272 TRP A O 1
ATOM 1843 N N . GLU A 1 281 ? -1.775 -2.016 29.257 1.00 48.12 273 GLU A N 1
ATOM 1844 C CA . GLU A 1 281 ? -0.533 -2.701 29.579 1.00 49.46 273 GLU A CA 1
ATOM 1845 C C . GLU A 1 281 ? 0.272 -2.938 28.308 1.00 66.17 273 GLU A C 1
ATOM 1846 O O . GLU A 1 281 ? -0.261 -3.403 27.294 1.00 60.05 273 GLU A O 1
ATOM 1848 N N . LEU A 1 282 ? 1.551 -2.621 28.370 1.00 59.70 274 LEU A N 1
ATOM 1849 C CA . LEU A 1 282 ? 2.468 -2.931 27.292 1.00 48.91 274 LEU A CA 1
ATOM 1850 C C . LEU A 1 282 ? 2.498 -4.439 27.070 1.00 46.64 274 LEU A C 1
ATOM 1851 O O . LEU A 1 282 ? 2.799 -5.187 28.011 1.00 54.29 274 LEU A O 1
ATOM 1856 N N . PRO A 1 283 ? 2.183 -4.927 25.872 1.00 49.93 275 PRO A N 1
ATOM 1857 C CA . PRO A 1 283 ? 2.197 -6.374 25.639 1.00 47.92 275 PRO A CA 1
ATOM 1858 C C . PRO A 1 283 ? 3.587 -6.951 25.854 1.00 46.13 275 PRO A C 1
ATOM 1859 O O . PRO A 1 283 ? 4.596 -6.249 25.788 1.00 53.45 275 PRO A O 1
ATOM 1863 N N . LYS A 1 284 ? 3.625 -8.263 26.101 1.00 52.87 276 LYS A N 1
ATOM 1864 C CA . LYS A 1 284 ? 4.881 -8.929 26.437 1.00 56.70 276 LYS A CA 1
ATOM 1865 C C . LYS A 1 284 ? 5.928 -8.748 25.342 1.00 62.36 276 LYS A C 1
ATOM 1866 O O . LYS A 1 284 ? 7.114 -8.536 25.633 1.00 63.60 276 LYS A O 1
ATOM 1868 N N . LEU A 1 285 ? 5.506 -8.817 24.075 1.00 55.76 277 LEU A N 1
ATOM 1869 C CA . LEU A 1 285 ? 6.449 -8.727 22.966 1.00 54.32 277 LEU A CA 1
ATOM 1870 C C . LEU A 1 285 ? 7.260 -7.438 23.024 1.00 55.91 277 LEU A C 1
ATOM 1871 O O . LEU A 1 285 ? 8.490 -7.456 22.873 1.00 50.14 277 LEU A O 1
ATOM 1876 N N . PHE A 1 286 ? 6.590 -6.314 23.285 1.00 57.01 278 PHE A N 1
ATOM 1877 C CA . PHE A 1 286 ? 7.273 -5.031 23.369 1.00 57.10 278 PHE A CA 1
ATOM 1878 C C . PHE A 1 286 ? 8.045 -4.892 24.674 1.00 58.37 278 PHE A C 1
ATOM 1879 O O . PHE A 1 286 ? 9.076 -4.211 24.718 1.00 53.51 278 PHE A O 1
ATOM 1887 N N . GLN A 1 287 ? 7.569 -5.536 25.739 1.00 64.34 279 GLN A N 1
ATOM 1888 C CA . GLN A 1 287 ? 8.334 -5.582 26.978 1.00 61.64 279 GLN A CA 1
ATOM 1889 C C . GLN A 1 287 ? 9.678 -6.262 26.751 1.00 59.61 279 GLN A C 1
ATOM 1890 O O . GLN A 1 287 ? 10.704 -5.823 27.285 1.00 55.36 279 GLN A O 1
ATOM 1896 N N . TRP A 1 288 ? 9.695 -7.339 25.958 1.00 59.12 280 TRP A N 1
ATOM 1897 C CA . TRP A 1 288 ? 10.963 -7.989 25.640 1.00 62.72 280 TRP A CA 1
ATOM 1898 C C . TRP A 1 288 ? 11.850 -7.096 24.780 1.00 62.61 280 TRP A C 1
ATOM 1899 O O . TRP A 1 288 ? 13.066 -7.031 24.992 1.00 59.68 280 TRP A O 1
ATOM 1910 N N . LEU A 1 289 ? 11.263 -6.402 23.802 1.00 64.61 281 LEU A N 1
ATOM 1911 C CA . LEU A 1 289 ? 12.080 -5.623 22.875 1.00 66.86 281 LEU A CA 1
ATOM 1912 C C . LEU A 1 289 ? 12.753 -4.442 23.566 1.00 69.91 281 LEU A C 1
ATOM 1913 O O . LEU A 1 289 ? 13.928 -4.157 23.301 1.00 72.66 281 LEU A O 1
ATOM 1918 N N . GLN A 1 290 ? 12.050 -3.763 24.480 1.00 66.55 282 GLN A N 1
ATOM 1919 C CA . GLN A 1 290 ? 12.679 -2.649 25.186 1.00 67.15 282 GLN A CA 1
ATOM 1920 C C . GLN A 1 290 ? 13.784 -3.142 26.111 1.00 68.38 282 GLN A C 1
ATOM 1921 O O . GLN A 1 290 ? 14.864 -2.540 26.171 1.00 68.46 282 GLN A O 1
ATOM 1927 N N . LYS A 1 291 ? 13.534 -4.230 26.844 1.00 64.39 283 LYS A N 1
ATOM 1928 C CA . LYS A 1 291 ? 14.555 -4.769 27.732 1.00 65.84 283 LYS A CA 1
ATOM 1929 C C . LYS A 1 291 ? 15.791 -5.173 26.944 1.00 70.11 283 LYS A C 1
ATOM 1930 O O . LYS A 1 291 ? 16.904 -4.718 27.232 1.00 76.10 283 LYS A O 1
ATOM 1932 N N . ALA A 1 292 ? 15.609 -6.017 25.926 1.00 65.72 284 ALA A N 1
ATOM 1933 C CA . ALA A 1 292 ? 16.746 -6.464 25.131 1.00 68.85 284 ALA A CA 1
ATOM 1934 C C . ALA A 1 292 ? 17.366 -5.311 24.355 1.00 76.37 284 ALA A C 1
ATOM 1935 O O . ALA A 1 292 ? 18.593 -5.241 24.213 1.00 85.01 284 ALA A O 1
ATOM 1937 N N . GLY A 1 293 ? 16.543 -4.386 23.865 1.00 76.34 285 GLY A N 1
ATOM 1938 C CA . GLY A 1 293 ? 17.082 -3.282 23.100 1.00 76.53 285 GLY A CA 1
ATOM 1939 C C . GLY A 1 293 ? 17.588 -2.117 23.917 1.00 79.89 285 GLY A C 1
ATOM 1940 O O . GLY A 1 293 ? 18.303 -1.270 23.373 1.00 78.10 285 GLY A O 1
ATOM 1941 N N . ASN A 1 294 ? 17.260 -2.067 25.207 1.00 82.28 286 ASN A N 1
ATOM 1942 C CA . ASN A 1 294 ? 17.665 -0.978 26.093 1.00 90.27 286 ASN A CA 1
ATOM 1943 C C . ASN A 1 294 ? 17.295 0.381 25.492 1.00 89.15 286 ASN A C 1
ATOM 1944 O O . ASN A 1 294 ? 18.137 1.249 25.255 1.00 92.07 286 ASN A O 1
ATOM 1949 N N . VAL A 1 295 ? 15.998 0.546 25.250 1.00 80.71 287 VAL A N 1
ATOM 1950 C CA . VAL A 1 295 ? 15.449 1.696 24.542 1.00 72.95 287 VAL A CA 1
ATOM 1951 C C . VAL A 1 295 ? 14.769 2.601 25.555 1.00 71.86 287 VAL A C 1
ATOM 1952 O O . VAL A 1 295 ? 13.961 2.132 26.366 1.00 69.43 287 VAL A O 1
ATOM 1956 N N . GLU A 1 296 ? 15.091 3.895 25.511 1.00 69.23 288 GLU A N 1
ATOM 1957 C CA . GLU A 1 296 ? 14.360 4.848 26.330 1.00 67.70 288 GLU A CA 1
ATOM 1958 C C . GLU A 1 296 ? 12.880 4.741 25.996 1.00 69.43 288 GLU A C 1
ATOM 1959 O O . GLU A 1 296 ? 12.502 4.542 24.835 1.00 60.75 288 GLU A O 1
ATOM 1961 N N . THR A 1 297 ? 12.037 4.868 27.023 1.00 74.48 289 THR A N 1
ATOM 1962 C CA . THR A 1 297 ? 10.615 4.593 26.836 1.00 69.40 289 THR A CA 1
ATOM 1963 C C . THR A 1 297 ? 10.011 5.489 25.764 1.00 68.97 289 THR A C 1
ATOM 1964 O O . THR A 1 297 ? 9.241 5.020 24.918 1.00 65.67 289 THR A O 1
ATOM 1968 N N . GLN A 1 298 ? 10.402 6.766 25.738 1.00 70.18 290 GLN A N 1
ATOM 1969 C CA . GLN A 1 298 ? 9.860 7.670 24.733 1.00 74.35 290 GLN A CA 1
ATOM 1970 C C . GLN A 1 298 ? 10.365 7.348 23.332 1.00 81.33 290 GLN A C 1
ATOM 1971 O O . GLN A 1 298 ? 9.714 7.722 22.350 1.00 89.18 290 GLN A O 1
ATOM 1977 N N . GLU A 1 299 ? 11.487 6.640 23.211 1.00 80.53 291 GLU A N 1
ATOM 1978 C CA . GLU A 1 299 ? 11.889 6.161 21.897 1.00 73.80 291 GLU A CA 1
ATOM 1979 C C . GLU A 1 299 ? 11.039 4.974 21.469 1.00 71.46 291 GLU A C 1
ATOM 1980 O O . GLU A 1 299 ? 10.826 4.765 20.270 1.00 72.05 291 GLU A O 1
ATOM 1982 N N . MET A 1 300 ? 10.547 4.194 22.431 1.00 66.90 292 MET A N 1
ATOM 1983 C CA . MET A 1 300 ? 9.634 3.103 22.109 1.00 64.60 292 MET A CA 1
ATOM 1984 C C . MET A 1 300 ? 8.308 3.627 21.572 1.00 60.10 292 MET A C 1
ATOM 1985 O O . MET A 1 300 ? 7.776 3.093 20.593 1.00 54.90 292 MET A O 1
ATOM 1990 N N . TYR A 1 301 ? 7.755 4.665 22.204 1.00 61.94 293 TYR A N 1
ATOM 1991 C CA . TYR A 1 301 ? 6.488 5.229 21.753 1.00 61.90 293 TYR A CA 1
ATOM 1992 C C . TYR A 1 301 ? 6.582 5.837 20.358 1.00 60.61 293 TYR A C 1
ATOM 1993 O O . TYR A 1 301 ? 5.548 6.063 19.722 1.00 58.23 293 TYR A O 1
ATOM 2002 N N . ARG A 1 302 ? 7.792 6.087 19.860 1.00 64.43 294 ARG A N 1
ATOM 2003 C CA . ARG A 1 302 ? 7.995 6.670 18.540 1.00 65.03 294 ARG A CA 1
ATOM 2004 C C . ARG A 1 302 ? 8.574 5.670 17.548 1.00 64.91 294 ARG A C 1
ATOM 2005 O O . ARG A 1 302 ? 9.002 6.066 16.460 1.00 60.96 294 ARG A O 1
ATOM 2007 N N . THR A 1 303 ? 8.593 4.385 17.898 1.00 66.47 295 THR A N 1
ATOM 2008 C CA . THR A 1 303 ? 9.208 3.360 17.064 1.00 63.57 295 THR A CA 1
ATOM 2009 C C . THR A 1 303 ? 8.252 2.191 16.843 1.00 61.94 295 THR A C 1
ATOM 2010 O O . THR A 1 303 ? 7.990 1.797 15.700 1.00 68.43 295 THR A O 1
ATOM 2014 N N . PHE A 1 304 ? 7.727 1.633 17.928 1.00 51.54 296 PHE A N 1
ATOM 2015 C CA . PHE A 1 304 ? 6.807 0.510 17.868 1.00 42.05 296 PHE A CA 1
ATOM 2016 C C . PHE A 1 304 ? 5.403 1.004 18.175 1.00 35.66 296 PHE A C 1
ATOM 2017 O O . PHE A 1 304 ? 5.222 2.065 18.772 1.00 33.85 296 PHE A O 1
ATOM 2025 N N . ASN A 1 305 ? 4.398 0.250 17.722 1.00 37.47 297 ASN A N 1
ATOM 2026 C CA . ASN A 1 305 ? 3.035 0.641 18.063 1.00 32.09 297 ASN A CA 1
ATOM 2027 C C . ASN A 1 305 ? 2.699 0.337 19.516 1.00 36.00 297 ASN A C 1
ATOM 2028 O O . ASN A 1 305 ? 1.665 0.805 20.003 1.00 34.89 297 ASN A O 1
ATOM 2033 N N . CYS A 1 306 ? 3.540 -0.439 20.205 1.00 36.06 298 CYS A N 1
ATOM 2034 C CA . CYS A 1 306 ? 3.443 -0.675 21.646 1.00 39.35 298 CYS A CA 1
ATOM 2035 C C . CYS A 1 306 ? 2.105 -1.286 22.043 1.00 39.63 298 CYS A C 1
ATOM 2036 O O . CYS A 1 306 ? 1.652 -1.123 23.178 1.00 48.70 298 CYS A O 1
ATOM 2039 N N . GLY A 1 307 ? 1.453 -1.973 21.111 1.00 37.93 299 GLY A N 1
ATOM 2040 C CA . GLY A 1 307 ? 0.174 -2.597 21.358 1.00 34.43 299 GLY A CA 1
ATOM 2041 C C . GLY A 1 307 ? -1.025 -1.820 20.868 1.00 34.51 299 GLY A C 1
ATOM 2042 O O . GLY A 1 307 ? -2.152 -2.281 21.059 1.00 34.99 299 GLY A O 1
ATOM 2043 N N . ILE A 1 308 ? -0.827 -0.672 20.228 1.00 37.44 300 ILE A N 1
ATOM 2044 C CA . ILE A 1 308 ? -1.925 0.165 19.754 1.00 35.32 300 ILE A CA 1
ATOM 2045 C C . ILE A 1 308 ? -1.840 0.237 18.235 1.00 41.99 300 ILE A C 1
ATOM 2046 O O . ILE A 1 308 ? -0.957 0.906 17.685 1.00 44.90 300 ILE A O 1
ATOM 2051 N N . GLY A 1 309 ? -2.745 -0.451 17.551 1.00 45.28 301 GLY A N 1
ATOM 2052 C CA . GLY A 1 309 ? -2.679 -0.489 16.103 1.00 41.13 301 GLY A CA 1
ATOM 2053 C C . GLY A 1 309 ? -3.419 0.645 15.427 1.00 39.82 301 GLY A C 1
ATOM 2054 O O . GLY A 1 309 ? -2.987 1.163 14.388 1.00 36.86 301 GLY A O 1
ATOM 2055 N N . MET A 1 310 ? -4.529 1.055 16.035 1.00 38.61 302 MET A N 1
ATOM 2056 C CA . MET A 1 310 ? -5.392 2.075 15.462 1.00 37.68 302 MET A CA 1
ATOM 2057 C C . MET A 1 310 ? -5.915 2.977 16.571 1.00 38.50 302 MET A C 1
ATOM 2058 O O . MET A 1 310 ? -6.401 2.491 17.598 1.00 39.35 302 MET A O 1
ATOM 2063 N N . VAL A 1 311 ? -5.827 4.288 16.351 1.00 37.98 303 VAL A N 1
ATOM 2064 C CA . VAL A 1 311 ? -6.356 5.292 17.269 1.00 35.63 303 VAL A CA 1
ATOM 2065 C C . VAL A 1 311 ? -7.617 5.879 16.650 1.00 33.31 303 VAL A C 1
ATOM 2066 O O . VAL A 1 311 ? -7.615 6.287 15.480 1.00 30.54 303 VAL A O 1
ATOM 2070 N N . VAL A 1 312 ? -8.687 5.918 17.439 1.00 29.02 304 VAL A N 1
ATOM 2071 C CA . VAL A 1 312 ? -9.986 6.435 17.037 1.00 33.62 304 VAL A CA 1
ATOM 2072 C C . VAL A 1 312 ? -10.307 7.596 17.968 1.00 37.80 304 VAL A C 1
ATOM 2073 O O . VAL A 1 312 ? -10.340 7.413 19.190 1.00 34.34 304 VAL A O 1
ATOM 2077 N N . ILE A 1 313 ? -10.543 8.785 17.405 1.00 38.82 305 ILE A N 1
ATOM 2078 C CA . ILE A 1 313 ? -10.977 9.943 18.187 1.00 38.88 305 ILE A CA 1
ATOM 2079 C C . ILE A 1 313 ? -12.466 10.152 17.952 1.00 41.56 305 ILE A C 1
ATOM 2080 O O . ILE A 1 313 ? -12.921 10.189 16.803 1.00 47.76 305 ILE A O 1
ATOM 2085 N N . VAL A 1 314 ? -13.228 10.291 19.035 1.00 41.99 306 VAL A N 1
ATOM 2086 C CA . VAL A 1 314 ? -14.668 10.486 18.959 1.00 41.93 306 VAL A CA 1
ATOM 2087 C C . VAL A 1 314 ? -15.073 11.556 19.963 1.00 44.67 306 VAL A C 1
ATOM 2088 O O . VAL A 1 314 ? -14.305 11.932 20.851 1.00 45.94 306 VAL A O 1
ATOM 2092 N N . ALA A 1 315 ? -16.299 12.046 19.814 1.00 46.48 307 ALA A N 1
ATOM 2093 C CA . ALA A 1 315 ? -16.836 12.957 20.814 1.00 46.14 307 ALA A CA 1
ATOM 2094 C C . ALA A 1 315 ? -16.979 12.235 22.147 1.00 50.87 307 ALA A C 1
ATOM 2095 O O . ALA A 1 315 ? -17.310 11.045 22.198 1.00 42.70 307 ALA A O 1
ATOM 2097 N N . ALA A 1 316 ? -16.740 12.971 23.234 1.00 57.15 308 ALA A N 1
ATOM 2098 C CA . ALA A 1 316 ? -16.826 12.375 24.564 1.00 55.88 308 ALA A CA 1
ATOM 2099 C C . ALA A 1 316 ? -18.217 11.802 24.820 1.00 56.43 308 ALA A C 1
ATOM 2100 O O . ALA A 1 316 ? -18.360 10.757 25.471 1.00 50.75 308 ALA A O 1
ATOM 2102 N N . GLU A 1 317 ? -19.256 12.471 24.305 1.00 57.51 309 GLU A N 1
ATOM 2103 C CA . GLU A 1 317 ? -20.616 11.978 24.466 1.00 50.70 309 GLU A CA 1
ATOM 2104 C C . GLU A 1 317 ? -20.822 10.658 23.739 1.00 59.86 309 GLU A C 1
ATOM 2105 O O . GLU A 1 317 ? -21.733 9.903 24.093 1.00 51.03 309 GLU A O 1
ATOM 2107 N N . ASP A 1 318 ? -20.003 10.359 22.731 1.00 55.19 310 ASP A N 1
ATOM 2108 C CA . ASP A 1 318 ? -20.097 9.083 22.043 1.00 52.71 310 ASP A CA 1
ATOM 2109 C C . ASP A 1 318 ? -19.075 8.069 22.526 1.00 56.33 310 ASP A C 1
ATOM 2110 O O . ASP A 1 318 ? -19.171 6.898 22.143 1.00 63.70 310 ASP A O 1
ATOM 2115 N N . ALA A 1 319 ? -18.123 8.478 23.373 1.00 54.81 311 ALA A N 1
ATOM 2116 C CA . ALA A 1 319 ? -16.957 7.636 23.648 1.00 50.07 311 ALA A CA 1
ATOM 2117 C C . ALA A 1 319 ? -17.346 6.287 24.243 1.00 49.83 311 ALA A C 1
ATOM 2118 O O . ALA A 1 319 ? -16.793 5.251 23.858 1.00 48.13 311 ALA A O 1
ATOM 2120 N N . ASP A 1 320 ? -18.298 6.271 25.174 1.00 57.80 312 ASP A N 1
ATOM 2121 C CA . ASP A 1 320 ? -18.686 5.007 25.790 1.00 57.10 312 ASP A CA 1
ATOM 2122 C C . ASP A 1 320 ? -19.392 4.103 24.786 1.00 52.36 312 ASP A C 1
ATOM 2123 O O . ASP A 1 320 ? -19.062 2.919 24.666 1.00 53.40 312 ASP A O 1
ATOM 2128 N N . ALA A 1 321 ? -20.350 4.653 24.035 1.00 50.52 313 ALA A N 1
ATOM 2129 C CA . ALA A 1 321 ? -21.123 3.836 23.105 1.00 49.60 313 ALA A CA 1
ATOM 2130 C C . ALA A 1 321 ? -20.240 3.236 22.018 1.00 50.17 313 ALA A C 1
ATOM 2131 O O . ALA A 1 321 ? -20.449 2.090 21.602 1.00 51.59 313 ALA A O 1
ATOM 2133 N N . VAL A 1 322 ? -19.269 4.004 21.521 1.00 47.74 314 VAL A N 1
ATOM 2134 C CA . VAL A 1 322 ? -18.352 3.478 20.514 1.00 44.69 314 VAL A CA 1
ATOM 2135 C C . VAL A 1 322 ? -17.484 2.369 21.107 1.00 54.42 314 VAL A C 1
ATOM 2136 O O . VAL A 1 322 ? -17.326 1.295 20.511 1.00 47.49 314 VAL A O 1
ATOM 2140 N N . ARG A 1 323 ? -16.922 2.606 22.299 1.00 57.14 315 ARG A N 1
ATOM 2141 C CA . ARG A 1 323 ? -16.058 1.609 22.929 1.00 55.26 315 ARG A CA 1
ATOM 2142 C C . ARG A 1 323 ? -16.768 0.272 23.080 1.00 49.19 315 ARG A C 1
ATOM 2143 O O . ARG A 1 323 ? -16.175 -0.786 22.830 1.00 44.18 315 ARG A O 1
ATOM 2151 N N . SER A 1 324 ? -18.037 0.296 23.494 1.00 47.82 316 SER A N 1
ATOM 2152 C CA . SER A 1 324 ? -18.784 -0.948 23.616 1.00 47.42 316 SER A CA 1
ATOM 2153 C C . SER A 1 324 ? -18.955 -1.611 22.260 1.00 48.69 316 SER A C 1
ATOM 2154 O O . SER A 1 324 ? -18.778 -2.828 22.130 1.00 51.61 316 SER A O 1
ATOM 2157 N N . PHE A 1 325 ? -19.274 -0.826 21.230 1.00 47.81 317 PHE A N 1
ATOM 2158 C CA . PHE A 1 325 ? -19.474 -1.408 19.909 1.00 45.75 317 PHE A CA 1
ATOM 2159 C C . PHE A 1 325 ? -18.197 -2.068 19.413 1.00 48.28 317 PHE A C 1
ATOM 2160 O O . PHE A 1 325 ? -18.196 -3.247 19.041 1.00 46.73 317 PHE A O 1
ATOM 2168 N N . LEU A 1 326 ? -17.087 -1.329 19.436 1.00 53.08 318 LEU A N 1
ATOM 2169 C CA . LEU A 1 326 ? -15.830 -1.882 18.947 1.00 48.16 318 LEU A CA 1
ATOM 2170 C C . LEU A 1 326 ? -15.390 -3.076 19.778 1.00 47.32 318 LEU A C 1
ATOM 2171 O O . LEU A 1 326 ? -14.795 -4.018 19.242 1.00 48.32 318 LEU A O 1
ATOM 2176 N N . SER A 1 327 ? -15.676 -3.071 21.080 1.00 48.30 319 SER A N 1
ATOM 2177 C CA . SER A 1 327 ? -15.363 -4.254 21.872 1.00 51.07 319 SER A CA 1
ATOM 2178 C C . SER A 1 327 ? -16.264 -5.416 21.483 1.00 55.62 319 SER A C 1
ATOM 2179 O O . SER A 1 327 ? -15.802 -6.557 21.364 1.00 56.69 319 SER A O 1
ATOM 2182 N N . GLY A 1 328 ? -17.541 -5.133 21.219 1.00 59.23 320 GLY A N 1
ATOM 2183 C CA . GLY A 1 328 ? -18.470 -6.163 20.796 1.00 58.42 320 GLY A CA 1
ATOM 2184 C C . GLY A 1 328 ? -18.207 -6.685 19.403 1.00 51.03 320 GLY A C 1
ATOM 2185 O O . GLY A 1 328 ? -18.716 -7.753 19.048 1.00 48.25 320 GLY A O 1
ATOM 2186 N N . GLN A 1 329 ? -17.428 -5.957 18.606 1.00 46.27 321 GLN A N 1
ATOM 2187 C CA . GLN A 1 329 ? -17.035 -6.438 17.292 1.00 49.63 321 GLN A CA 1
ATOM 2188 C C . GLN A 1 329 ? -15.831 -7.366 17.349 1.00 53.51 321 GLN A C 1
ATOM 2189 O O . 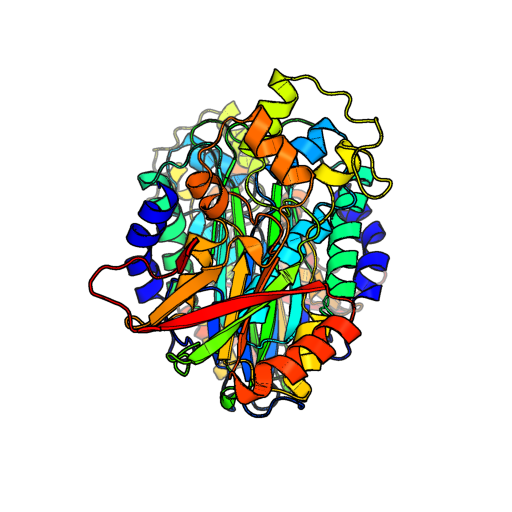GLN A 1 329 ? -15.490 -7.978 16.332 1.00 52.94 321 GLN A O 1
ATOM 2195 N N . GLY A 1 330 ? -15.187 -7.496 18.508 1.00 51.64 322 GLY A N 1
ATOM 2196 C CA . GLY A 1 330 ? -14.050 -8.379 18.655 1.00 44.12 322 GLY A CA 1
ATOM 2197 C C . GLY A 1 330 ? -12.748 -7.669 18.920 1.00 38.41 322 GLY A C 1
ATOM 2198 O O . GLY A 1 330 ? -11.706 -8.330 19.004 1.00 47.77 322 GLY A O 1
ATOM 2199 N N . GLU A 1 331 ? -12.765 -6.349 19.039 1.00 41.75 323 GLU A N 1
ATOM 2200 C CA . GLU A 1 331 ? -11.555 -5.574 19.242 1.00 38.38 323 GLU A CA 1
ATOM 2201 C C . GLU A 1 331 ? -11.321 -5.370 20.734 1.00 42.06 323 GLU A C 1
ATOM 2202 O O . GLU A 1 331 ? -12.239 -5.471 21.551 1.00 48.39 323 GLU A O 1
ATOM 2208 N N . THR A 1 332 ? -10.078 -5.082 21.085 1.00 36.94 324 THR A N 1
ATOM 2209 C CA . THR A 1 332 ? -9.719 -4.727 22.453 1.00 40.78 324 THR A CA 1
ATOM 2210 C C . THR A 1 332 ? -9.518 -3.219 22.483 1.00 43.97 324 THR A C 1
ATOM 2211 O O . THR A 1 332 ? -8.575 -2.702 21.877 1.00 45.55 324 THR A O 1
ATOM 2215 N N . VAL A 1 333 ? -10.393 -2.516 23.194 1.00 47.39 325 VAL A N 1
ATOM 2216 C CA . VAL A 1 333 ? -10.453 -1.062 23.147 1.00 45.59 325 VAL A CA 1
ATOM 2217 C C . VAL A 1 333 ? -9.945 -0.513 24.470 1.00 49.68 325 VAL A C 1
ATOM 2218 O O . VAL A 1 333 ? -10.335 -0.991 25.540 1.00 59.05 325 VAL A O 1
ATOM 2222 N N . TYR A 1 334 ? -9.074 0.485 24.398 1.00 48.44 326 TYR A N 1
ATOM 2223 C CA . TYR A 1 334 ? -8.614 1.209 25.571 1.00 50.53 326 TYR A CA 1
ATOM 2224 C C . TYR A 1 334 ? -9.059 2.662 25.489 1.00 50.96 326 TYR A C 1
ATOM 2225 O O . TYR A 1 334 ? -9.256 3.208 24.401 1.00 49.83 326 TYR A O 1
ATOM 2234 N N . ARG A 1 335 ? -9.189 3.297 26.649 1.00 52.05 327 ARG A N 1
ATOM 2235 C CA . ARG A 1 335 ? -9.433 4.735 26.724 1.00 46.84 327 ARG A CA 1
ATOM 2236 C C . ARG A 1 335 ? -8.084 5.402 26.982 1.00 49.34 327 ARG A C 1
ATOM 2237 O O . ARG A 1 335 ? -7.663 5.572 28.125 1.00 59.00 327 ARG A O 1
ATOM 2245 N N . LEU A 1 336 ? -7.386 5.753 25.895 1.00 46.96 328 LEU A N 1
ATOM 2246 C CA . LEU A 1 336 ? -6.006 6.225 25.998 1.00 47.19 328 LEU A CA 1
ATOM 2247 C C . LEU A 1 336 ? -5.910 7.613 26.613 1.00 46.62 328 LEU A C 1
ATOM 2248 O O . LEU A 1 336 ? -4.918 7.924 27.279 1.00 45.98 328 LEU A O 1
ATOM 2253 N N . GLY A 1 337 ? -6.895 8.467 26.379 1.00 46.75 329 GLY A N 1
ATOM 2254 C CA . GLY A 1 337 ? -6.846 9.807 26.920 1.00 46.76 329 GLY A CA 1
ATOM 2255 C C . GLY A 1 337 ? -7.858 10.708 26.253 1.00 48.59 329 GLY A C 1
ATOM 2256 O O . GLY A 1 337 ? -8.960 10.262 25.915 1.00 51.39 329 GLY A O 1
ATOM 2257 N N . CYS A 1 338 ? -7.508 11.978 26.066 1.00 49.64 330 CYS A N 1
ATOM 2258 C CA . CYS A 1 338 ? -8.429 12.936 25.472 1.00 56.73 330 CYS A CA 1
ATOM 2259 C C . CYS A 1 338 ? -7.634 14.029 24.762 1.00 49.26 330 CYS A C 1
ATOM 2260 O O . CYS A 1 338 ? -6.401 14.058 24.797 1.00 51.21 330 CYS A O 1
ATOM 2263 N N . ILE A 1 339 ? -8.359 14.922 24.100 1.00 43.49 331 ILE A N 1
ATOM 2264 C CA . ILE A 1 339 ? -7.776 16.033 23.359 1.00 48.05 331 ILE A CA 1
ATOM 2265 C C . ILE A 1 339 ? -7.832 17.273 24.244 1.00 51.18 331 ILE A C 1
ATOM 2266 O O . ILE A 1 339 ? -8.833 17.508 24.931 1.00 49.16 331 ILE A O 1
ATOM 2271 N N . ARG A 1 340 ? -6.753 18.058 24.248 1.00 47.85 332 ARG A N 1
ATOM 2272 C CA . ARG A 1 340 ? -6.683 19.293 25.016 1.00 49.54 332 ARG A CA 1
ATOM 2273 C C . ARG A 1 340 ? -6.088 20.406 24.158 1.00 52.87 332 ARG A C 1
ATOM 2274 O O . ARG A 1 340 ? -5.562 20.170 23.067 1.00 57.10 332 ARG A O 1
ATOM 2282 N N . GLU A 1 341 ? -6.192 21.637 24.658 1.00 55.57 333 GLU A N 1
ATOM 2283 C CA . GLU A 1 341 ? -5.665 22.788 23.938 1.00 57.10 333 GLU A CA 1
ATOM 2284 C C . GLU A 1 341 ? -4.139 22.793 23.985 1.00 58.26 333 GLU A C 1
ATOM 2285 O O . GLU A 1 341 ? -3.535 22.602 25.044 1.00 53.98 333 GLU A O 1
ATOM 2287 N N . ARG A 1 342 ? -3.519 23.036 22.834 1.00 60.36 334 ARG A N 1
ATOM 2288 C CA . ARG A 1 342 ? -2.067 23.046 22.732 1.00 58.25 334 ARG A CA 1
ATOM 2289 C C . ARG A 1 342 ? -1.480 24.313 23.350 1.00 65.50 334 ARG A C 1
ATOM 2290 O O . ARG A 1 342 ? -2.091 25.384 23.333 1.00 64.74 334 ARG A O 1
ATOM 2298 N N . GLN A 1 343 ? -0.277 24.183 23.901 1.00 68.42 335 GLN A N 1
ATOM 2299 C CA . GLN A 1 343 ? 0.428 25.300 24.522 1.00 69.80 335 GLN A CA 1
ATOM 2300 C C . GLN A 1 343 ? 1.718 25.506 23.733 1.00 78.51 335 GLN A C 1
ATOM 2301 O O . GLN A 1 343 ? 2.742 24.882 24.021 1.00 77.21 335 GLN A O 1
ATOM 2307 N N . GLY A 1 344 ? 1.657 26.371 22.723 1.00 86.47 336 GLY A N 1
ATOM 2308 C CA . GLY A 1 344 ? 2.846 26.754 21.987 1.00 88.12 336 GLY A CA 1
ATOM 2309 C C . GLY A 1 344 ? 3.297 25.712 20.989 1.00 82.60 336 GLY A C 1
ATOM 2310 O O . GLY A 1 344 ? 2.474 25.086 20.313 1.00 82.38 336 GLY A O 1
ATOM 2311 N N . ASN A 1 345 ? 4.612 25.508 20.902 1.00 79.53 337 ASN A N 1
ATOM 2312 C CA . ASN A 1 345 ? 5.199 24.471 20.065 1.00 74.62 337 ASN A CA 1
ATOM 2313 C C . ASN A 1 345 ? 5.105 23.091 20.704 1.00 70.91 337 ASN A C 1
ATOM 2314 O O . ASN A 1 345 ? 5.813 22.171 20.274 1.00 70.00 337 ASN A O 1
ATOM 2316 N N . GLU A 1 346 ? 4.254 22.963 21.725 1.00 64.81 338 GLU A N 1
ATOM 2317 C CA . GLU A 1 346 ? 4.014 21.705 22.421 1.00 60.36 338 GLU A CA 1
ATOM 2318 C C . GLU A 1 346 ? 3.830 20.558 21.439 1.00 58.66 338 GLU A C 1
ATOM 2319 O O . GLU A 1 346 ? 3.138 20.692 20.428 1.00 57.00 338 GLU A O 1
ATOM 2325 N N . HIS A 1 347 ? 4.442 19.417 21.745 1.00 60.26 339 HIS A N 1
ATOM 2326 C CA . HIS A 1 347 ? 4.254 18.257 20.887 1.00 57.74 339 HIS A CA 1
ATOM 2327 C C . HIS A 1 347 ? 2.796 17.817 20.915 1.00 63.97 339 HIS A C 1
ATOM 2328 O O . HIS A 1 347 ? 2.147 17.818 21.966 1.00 70.48 339 HIS A O 1
ATOM 2335 N N . GLN A 1 348 ? 2.282 17.429 19.749 1.00 57.80 340 GLN A N 1
ATOM 2336 C CA . GLN A 1 348 ? 0.852 17.195 19.613 1.00 41.72 340 GLN A CA 1
ATOM 2337 C C . GLN A 1 348 ? 0.409 15.826 20.112 1.00 43.46 340 GLN A C 1
ATOM 2338 O O . GLN A 1 348 ? -0.798 15.565 20.172 1.00 46.01 340 GLN A O 1
ATOM 2344 N N . THR A 1 349 ? 1.332 14.947 20.482 1.00 40.55 341 THR A N 1
ATOM 2345 C CA . THR A 1 349 ? 0.948 13.677 21.081 1.00 43.02 341 THR A CA 1
ATOM 2346 C C . THR A 1 349 ? 1.983 13.324 22.132 1.00 44.30 341 THR A C 1
ATOM 2347 O O . THR A 1 349 ? 3.148 13.085 21.806 1.00 47.06 341 THR A O 1
ATOM 2351 N N . GLN A 1 350 ? 1.550 13.302 23.386 1.00 49.37 342 GLN A N 1
ATOM 2352 C CA . GLN A 1 350 ? 2.414 13.045 24.524 1.00 50.54 342 GLN A CA 1
ATOM 2353 C C . GLN A 1 350 ? 1.848 11.881 25.320 1.00 53.12 342 GLN A C 1
ATOM 2354 O O . GLN A 1 350 ? 0.650 11.849 25.625 1.00 56.27 342 GLN A O 1
ATOM 2360 N N . VAL A 1 351 ? 2.707 10.928 25.648 1.00 56.56 343 VAL A N 1
ATOM 2361 C CA . VAL A 1 351 ? 2.320 9.741 26.389 1.00 61.04 343 VAL A CA 1
ATOM 2362 C C . VAL A 1 351 ? 2.977 9.837 27.756 1.00 62.21 343 VAL A C 1
ATOM 2363 O O . VAL A 1 351 ? 4.209 9.854 27.858 1.00 62.64 343 VAL A O 1
ATOM 2367 N N . ALA A 1 352 ? 2.162 9.908 28.800 1.00 71.23 344 ALA A N 1
ATOM 2368 C CA . ALA A 1 352 ? 2.671 10.026 30.163 1.00 89.38 344 ALA A CA 1
ATOM 2369 C C . ALA A 1 352 ? 1.585 9.700 31.181 1.00 99.88 344 ALA A C 1
ATOM 2370 O O . ALA A 1 352 ? 1.426 8.556 31.606 1.00 102.12 344 ALA A O 1
ATOM 2373 N N . ASP B 1 23 ? 15.305 12.453 8.317 1.00 67.97 15 ASP B N 1
ATOM 2374 C CA . ASP B 1 23 ? 15.282 11.205 7.560 1.00 73.84 15 ASP B CA 1
ATOM 2375 C C . ASP B 1 23 ? 15.463 11.464 6.063 1.00 77.82 15 ASP B C 1
ATOM 2376 O O . ASP B 1 23 ? 15.023 12.489 5.537 1.00 72.12 15 ASP B O 1
ATOM 2378 N N . ALA B 1 24 ? 16.103 10.513 5.380 1.00 79.55 16 ALA B N 1
ATOM 2379 C CA . ALA B 1 24 ? 16.325 10.645 3.943 1.00 75.73 16 ALA B CA 1
ATOM 2380 C C . ALA B 1 24 ? 15.006 10.676 3.182 1.00 69.56 16 ALA B C 1
ATOM 2381 O O . ALA B 1 24 ? 14.801 11.531 2.315 1.00 71.58 16 ALA B O 1
ATOM 2383 N N . GLY B 1 25 ? 14.111 9.729 3.472 1.00 62.87 17 GLY B N 1
ATOM 2384 C CA . GLY B 1 25 ? 12.828 9.698 2.784 1.00 54.15 17 GLY B CA 1
ATOM 2385 C C . GLY B 1 25 ? 12.005 10.956 2.996 1.00 53.57 17 GLY B C 1
ATOM 2386 O O . GLY B 1 25 ? 11.334 11.429 2.077 1.00 48.47 17 GLY B O 1
ATOM 2387 N N . ASP B 1 26 ? 12.059 11.527 4.199 1.00 64.37 18 ASP B N 1
ATOM 2388 C CA . ASP B 1 26 ? 11.378 12.797 4.428 1.00 77.35 18 ASP B CA 1
ATOM 2389 C C . ASP B 1 26 ? 11.988 13.895 3.560 1.00 82.62 18 ASP B C 1
ATOM 2390 O O . ASP B 1 26 ? 11.277 14.772 3.052 1.00 85.77 18 ASP B O 1
ATOM 2395 N N . GLN B 1 27 ? 13.309 13.837 3.361 1.00 79.14 19 GLN B N 1
ATOM 2396 C CA . GLN B 1 27 ? 13.990 14.744 2.441 1.00 68.77 19 GLN B CA 1
ATOM 2397 C C . GLN B 1 27 ? 13.526 14.531 1.002 1.00 58.01 19 GLN B C 1
ATOM 2398 O O . GLN B 1 27 ? 13.300 15.497 0.262 1.00 51.34 19 GLN B O 1
ATOM 2404 N N . LEU B 1 28 ? 13.364 13.272 0.591 1.00 58.75 20 LEU B N 1
ATOM 2405 C CA . LEU B 1 28 ? 12.964 12.989 -0.783 1.00 48.61 20 LEU B CA 1
ATOM 2406 C C . LEU B 1 28 ? 11.549 13.475 -1.061 1.00 45.12 20 LEU B C 1
ATOM 2407 O O . LEU B 1 28 ? 11.277 14.006 -2.144 1.00 41.01 20 LEU B O 1
ATOM 2412 N N . VAL B 1 29 ? 10.636 13.309 -0.098 1.00 43.69 21 VAL B N 1
ATOM 2413 C CA . VAL B 1 29 ? 9.251 13.732 -0.309 1.00 50.21 21 VAL B CA 1
ATOM 2414 C C . VAL B 1 29 ? 9.188 15.232 -0.566 1.00 52.74 21 VAL B C 1
ATOM 2415 O O . VAL B 1 29 ? 8.431 15.699 -1.426 1.00 53.14 21 VAL B O 1
ATOM 2419 N N . GLU B 1 30 ? 9.991 16.008 0.169 1.00 52.25 22 GLU B N 1
ATOM 2420 C CA . GLU B 1 30 ? 10.030 17.454 -0.025 1.00 48.02 22 GLU B CA 1
ATOM 2421 C C . GLU B 1 30 ? 10.574 17.824 -1.397 1.00 52.89 22 GLU B C 1
ATOM 2422 O O . GLU B 1 30 ? 10.086 18.768 -2.029 1.00 50.74 22 GLU B O 1
ATOM 2428 N N . LYS B 1 31 ? 11.592 17.111 -1.870 1.00 46.02 23 LYS B N 1
ATOM 2429 C CA . LYS B 1 31 ? 12.173 17.474 -3.155 1.00 45.62 23 LYS B CA 1
ATOM 2430 C C . LYS B 1 31 ? 11.233 17.163 -4.321 1.00 44.91 23 LYS B C 1
ATOM 2431 O O . LYS B 1 31 ? 11.288 17.845 -5.350 1.00 43.79 23 LYS B O 1
ATOM 2437 N N . ILE B 1 32 ? 10.367 16.149 -4.190 1.00 41.47 24 ILE B N 1
ATOM 2438 C CA . ILE B 1 32 ? 9.501 15.764 -5.304 1.00 39.41 24 ILE B CA 1
ATOM 2439 C C . ILE B 1 32 ? 8.143 16.442 -5.277 1.00 39.84 24 ILE B C 1
ATOM 2440 O O . ILE B 1 32 ? 7.444 16.436 -6.302 1.00 41.65 24 ILE B O 1
ATOM 2445 N N . LYS B 1 33 ? 7.759 17.051 -4.160 1.00 42.60 25 LYS B N 1
ATOM 2446 C CA . LYS B 1 33 ? 6.484 17.762 -4.093 1.00 45.56 25 LYS B CA 1
ATOM 2447 C C . LYS B 1 33 ? 6.276 18.770 -5.219 1.00 43.12 25 LYS B C 1
ATOM 2448 O O . LYS B 1 33 ? 5.151 18.840 -5.741 1.00 52.11 25 LYS B O 1
ATOM 2454 N N . PRO B 1 34 ? 7.260 19.583 -5.619 1.00 53.16 26 PRO B N 1
ATOM 2455 C CA . PRO B 1 34 ? 7.035 20.446 -6.790 1.00 53.06 26 PRO B CA 1
ATOM 2456 C C . PRO B 1 34 ? 6.704 19.668 -8.046 1.00 42.86 26 PRO B C 1
ATOM 2457 O O . PRO B 1 34 ? 5.842 20.095 -8.821 1.00 45.51 26 PRO B O 1
ATOM 2461 N N . PHE B 1 35 ? 7.388 18.541 -8.275 1.00 44.89 27 PHE B N 1
ATOM 2462 C CA . PHE B 1 35 ? 7.171 17.769 -9.494 1.00 42.74 27 PHE B CA 1
ATOM 2463 C C . PHE B 1 35 ? 5.750 17.235 -9.556 1.00 47.57 27 PHE B C 1
ATOM 2464 O O . PHE B 1 35 ? 5.106 17.278 -10.611 1.00 52.69 27 PHE B O 1
ATOM 2472 N N . ALA B 1 36 ? 5.247 16.722 -8.432 1.00 45.19 28 ALA B N 1
ATOM 2473 C CA . ALA B 1 36 ? 3.897 16.178 -8.410 1.00 35.44 28 ALA B CA 1
ATOM 2474 C C . ALA B 1 36 ? 2.858 17.287 -8.514 1.00 48.27 28 ALA B C 1
ATOM 2475 O O . ALA B 1 36 ? 1.811 17.106 -9.145 1.00 58.20 28 ALA B O 1
ATOM 2477 N N . LYS B 1 37 ? 3.134 18.446 -7.907 1.00 39.57 29 LYS B N 1
ATOM 2478 C CA . LYS B 1 37 ? 2.173 19.541 -7.938 1.00 41.44 29 LYS B CA 1
ATOM 2479 C C . LYS B 1 37 ? 1.881 19.988 -9.363 1.00 43.84 29 LYS B C 1
ATOM 2480 O O . LYS B 1 37 ? 0.787 20.494 -9.637 1.00 42.51 29 LYS B O 1
ATOM 2482 N N . ARG B 1 38 ? 2.836 19.825 -10.281 1.00 40.74 30 ARG B N 1
ATOM 2483 C CA . ARG B 1 38 ? 2.586 20.191 -11.671 1.00 48.64 30 ARG B CA 1
ATOM 2484 C C . ARG B 1 38 ? 1.762 19.147 -12.424 1.00 49.53 30 ARG B C 1
ATOM 2485 O O . ARG B 1 38 ? 1.412 19.384 -13.583 1.00 59.06 30 ARG B O 1
ATOM 2487 N N . THR B 1 39 ? 1.453 18.001 -11.810 1.00 41.09 31 THR B N 1
ATOM 2488 C CA . THR B 1 39 ? 0.609 16.978 -12.420 1.00 42.71 31 THR B CA 1
ATOM 2489 C C . THR B 1 39 ? -0.849 17.057 -11.976 1.00 40.10 31 THR B C 1
ATOM 2490 O O . THR B 1 39 ? -1.649 16.217 -12.397 1.00 38.70 31 THR B O 1
ATOM 2494 N N . MET B 1 40 ? -1.213 18.024 -11.137 1.00 37.20 32 MET B N 1
ATOM 2495 C CA . MET B 1 40 ? -2.517 17.989 -10.490 1.00 36.67 32 MET B CA 1
ATOM 2496 C C . MET B 1 40 ? -3.663 18.252 -11.466 1.00 41.31 32 MET B C 1
ATOM 2497 O O . MET B 1 40 ? -3.509 18.894 -12.510 1.00 50.51 32 MET B O 1
ATOM 2502 N N . ARG B 1 41 ? -4.827 17.732 -11.097 1.00 38.43 33 ARG B N 1
ATOM 2503 C CA . ARG B 1 41 ? -6.091 17.856 -11.804 1.00 38.19 33 ARG B CA 1
ATOM 2504 C C . ARG B 1 41 ? -7.140 18.365 -10.831 1.00 39.97 33 ARG B C 1
ATOM 2505 O O . ARG B 1 41 ? -7.018 18.165 -9.618 1.00 38.64 33 ARG B O 1
ATOM 2513 N N . PRO B 1 42 ? -8.210 18.983 -11.333 1.00 43.58 34 PRO B N 1
ATOM 2514 C CA . PRO B 1 42 ? -9.246 19.503 -10.421 1.00 47.40 34 PRO B CA 1
ATOM 2515 C C . PRO B 1 42 ? -9.912 18.439 -9.563 1.00 47.29 34 PRO B C 1
ATOM 2516 O O . PRO B 1 42 ? -10.436 18.760 -8.488 1.00 50.59 34 PRO B O 1
ATOM 2520 N N . GLU B 1 43 ? -9.912 17.180 -10.006 1.00 43.35 35 GLU B N 1
ATOM 2521 C CA . GLU B 1 43 ? -10.508 16.102 -9.222 1.00 40.77 35 GLU B CA 1
ATOM 2522 C C . GLU B 1 43 ? -9.728 15.795 -7.944 1.00 38.62 35 GLU B C 1
ATOM 2523 O O . GLU B 1 43 ? -10.312 15.264 -6.995 1.00 37.84 35 GLU B O 1
ATOM 2529 N N . VAL B 1 44 ? -8.442 16.141 -7.889 1.00 43.29 36 VAL B N 1
ATOM 2530 C CA . VAL B 1 44 ? -7.582 15.790 -6.762 1.00 37.47 36 VAL B CA 1
ATOM 2531 C C . VAL B 1 44 ? -7.829 16.728 -5.583 1.00 45.06 36 VAL B C 1
ATOM 2532 O O . VAL B 1 44 ? -7.594 17.937 -5.675 1.00 42.43 36 VAL B O 1
ATOM 2536 N N . LEU B 1 45 ? -8.276 16.159 -4.465 1.00 45.55 37 LEU B N 1
ATOM 2537 C CA . LEU B 1 45 ? -8.496 16.884 -3.222 1.00 49.88 37 LEU B CA 1
ATOM 2538 C C . LEU B 1 45 ? -7.257 16.761 -2.342 1.00 56.57 37 LEU B C 1
ATOM 2539 O O . LEU B 1 45 ? -6.754 15.654 -2.121 1.00 60.24 37 LEU B O 1
ATOM 2544 N N . GLY B 1 46 ? -6.772 17.890 -1.838 1.00 64.24 38 GLY B N 1
ATOM 2545 C CA . GLY B 1 46 ? -5.568 17.885 -1.036 1.00 68.37 38 GLY B CA 1
ATOM 2546 C C . GLY B 1 46 ? -4.322 17.735 -1.889 1.00 76.16 38 GLY B C 1
ATOM 2547 O O . GLY B 1 46 ? -4.359 17.774 -3.122 1.00 76.69 38 GLY B O 1
ATOM 2548 N N . ASP B 1 47 ? -3.194 17.547 -1.207 1.00 83.73 39 ASP B N 1
ATOM 2549 C CA . ASP B 1 47 ? -1.899 17.455 -1.864 1.00 87.47 39 ASP B CA 1
ATOM 2550 C C . ASP B 1 47 ? -1.095 16.318 -1.243 1.00 84.61 39 ASP B C 1
ATOM 2551 O O . ASP B 1 47 ? -1.592 15.574 -0.389 1.00 82.48 39 ASP B O 1
ATOM 2556 N N . LEU B 1 48 ? 0.155 16.179 -1.688 1.00 85.51 40 LEU B N 1
ATOM 2557 C CA . LEU B 1 48 ? 1.027 15.140 -1.154 1.00 84.56 40 LEU B CA 1
ATOM 2558 C C . LEU B 1 48 ? 1.184 15.302 0.352 1.00 89.46 40 LEU B C 1
ATOM 2559 O O . LEU B 1 48 ? 1.318 16.417 0.864 1.00 92.72 40 LEU B O 1
ATOM 2564 N N . GLY B 1 49 ? 1.151 14.179 1.062 1.00 87.91 41 GLY B N 1
ATOM 2565 C CA . GLY B 1 49 ? 1.206 14.204 2.509 1.00 95.64 41 GLY B CA 1
ATOM 2566 C C . GLY B 1 49 ? -0.151 13.977 3.143 1.00 100.42 41 GLY B C 1
ATOM 2567 O O . GLY B 1 49 ? -1.066 14.792 2.980 1.00 108.98 41 GLY B O 1
ATOM 2568 N N . GLY B 1 50 ? -0.287 12.881 3.868 1.00 97.19 42 GLY B N 1
ATOM 2569 C CA . GLY B 1 50 ? -1.549 12.472 4.456 1.00 91.73 42 GLY B CA 1
ATOM 2570 C C . GLY B 1 50 ? -1.695 10.966 4.358 1.00 89.14 42 GLY B C 1
ATOM 2571 O O . GLY B 1 50 ? -1.031 10.297 3.564 1.00 83.49 42 GLY B O 1
ATOM 2572 N N . PHE B 1 51 ? -2.592 10.423 5.187 1.00 93.63 43 PHE B N 1
ATOM 2573 C CA . PHE B 1 51 ? -2.764 8.973 5.263 1.00 93.68 43 PHE B CA 1
ATOM 2574 C C . PHE B 1 51 ? -3.214 8.391 3.926 1.00 93.18 43 PHE B C 1
ATOM 2575 O O . PHE B 1 51 ? -2.698 7.359 3.479 1.00 92.77 43 PHE B O 1
ATOM 2583 N N . GLY B 1 52 ? -4.194 9.035 3.279 1.00 90.99 44 GLY B N 1
ATOM 2584 C CA . GLY B 1 52 ? -4.673 8.601 1.986 1.00 75.45 44 GLY B CA 1
ATOM 2585 C C . GLY B 1 52 ? -4.708 9.762 1.007 1.00 67.84 44 GLY B C 1
ATOM 2586 O O . GLY B 1 52 ? -4.611 10.933 1.387 1.00 74.26 44 GLY B O 1
ATOM 2587 N N . ALA B 1 53 ? -4.842 9.414 -0.267 1.00 56.95 45 ALA B N 1
ATOM 2588 C CA . ALA B 1 53 ? -4.899 10.386 -1.350 1.00 45.80 45 ALA B CA 1
ATOM 2589 C C . ALA B 1 53 ? -6.315 10.410 -1.908 1.00 52.90 45 ALA B C 1
ATOM 2590 O O . ALA B 1 53 ? -6.841 9.366 -2.311 1.00 63.63 45 ALA B O 1
ATOM 2592 N N . LEU B 1 54 ? -6.933 11.591 -1.920 1.00 43.34 46 LEU B N 1
ATOM 2593 C CA . LEU B 1 54 ? -8.349 11.724 -2.234 1.00 40.99 46 LEU B CA 1
ATOM 2594 C C . LEU B 1 54 ? -8.560 12.226 -3.658 1.00 40.95 46 LEU B C 1
ATOM 2595 O O . LEU B 1 54 ? -7.969 13.233 -4.068 1.00 47.98 46 LEU B O 1
ATOM 2600 N N . VAL B 1 55 ? -9.403 11.518 -4.407 1.00 34.73 47 VAL B N 1
ATOM 2601 C CA . VAL B 1 55 ? -9.775 11.895 -5.766 1.00 33.48 47 VAL B CA 1
ATOM 2602 C C . VAL B 1 55 ? -11.296 11.826 -5.881 1.00 37.38 47 VAL B C 1
ATOM 2603 O O . VAL B 1 55 ? -11.901 10.774 -5.632 1.00 32.89 47 VAL B O 1
ATOM 2607 N N . GLU B 1 56 ? -11.910 12.936 -6.262 1.00 42.32 48 GLU B N 1
ATOM 2608 C CA . GLU B 1 56 ? -13.332 12.939 -6.551 1.00 48.87 48 GLU B CA 1
ATOM 2609 C C . GLU B 1 56 ? -13.551 12.564 -8.007 1.00 54.17 48 GLU B C 1
ATOM 2610 O O . GLU B 1 56 ? -12.707 12.818 -8.867 1.00 67.08 48 GLU B O 1
ATOM 2616 N N . ILE B 1 57 ? -14.683 11.932 -8.275 1.00 51.87 49 ILE B N 1
ATOM 2617 C CA . ILE B 1 57 ? -15.048 11.541 -9.626 1.00 59.65 49 ILE B CA 1
ATOM 2618 C C . ILE B 1 57 ? -16.015 12.529 -10.248 1.00 76.53 49 ILE B C 1
ATOM 2619 O O . ILE B 1 57 ? -15.801 12.998 -11.366 1.00 76.42 49 ILE B O 1
ATOM 2624 N N . GLY B 1 58 ? -17.077 12.870 -9.528 1.00 91.55 50 GLY B N 1
ATOM 2625 C CA . GLY B 1 58 ? -18.047 13.800 -10.058 1.00 101.13 50 GLY B CA 1
ATOM 2626 C C . GLY B 1 58 ? -18.990 13.157 -11.049 1.00 104.38 50 GLY B C 1
ATOM 2627 O O . GLY B 1 58 ? -18.586 12.319 -11.862 1.00 102.88 50 GLY B O 1
ATOM 2628 N N . LYS B 1 59 ? -20.254 13.563 -10.997 1.00 111.07 51 LYS B N 1
ATOM 2629 C CA . LYS B 1 59 ? -21.302 13.103 -11.899 1.00 104.89 51 LYS B CA 1
ATOM 2630 C C . LYS B 1 59 ? -21.048 13.509 -13.378 1.00 100.75 51 LYS B C 1
ATOM 2631 O O . LYS B 1 59 ? -21.965 13.360 -14.196 1.00 99.19 51 LYS B O 1
ATOM 2637 N N . LYS B 1 60 ? -19.860 14.046 -13.686 1.00 99.86 52 LYS B N 1
ATOM 2638 C CA . LYS B 1 60 ? -19.396 14.103 -15.071 1.00 102.91 52 LYS B CA 1
ATOM 2639 C C . LYS B 1 60 ? -19.488 12.727 -15.724 1.00 97.78 52 LYS B C 1
ATOM 2640 O O . LYS B 1 60 ? -19.653 12.624 -16.945 1.00 95.90 52 LYS B O 1
ATOM 2642 N N . TYR B 1 61 ? -19.314 11.670 -14.935 1.00 91.69 53 TYR B N 1
ATOM 2643 C CA . TYR B 1 61 ? -19.525 10.290 -15.353 1.00 84.17 53 TYR B CA 1
ATOM 2644 C C . TYR B 1 61 ? -20.875 9.805 -14.828 1.00 79.95 53 TYR B C 1
ATOM 2645 O O . TYR B 1 61 ? -21.171 9.961 -13.638 1.00 78.78 53 TYR B O 1
ATOM 2654 N N . GLN B 1 62 ? -21.692 9.223 -15.714 1.00 73.69 54 GLN B N 1
ATOM 2655 C CA . GLN B 1 62 ? -23.012 8.745 -15.305 1.00 76.05 54 GLN B CA 1
ATOM 2656 C C . GLN B 1 62 ? -22.935 7.362 -14.670 1.00 74.78 54 GLN B C 1
ATOM 2657 O O . GLN B 1 62 ? -23.537 7.119 -13.618 1.00 83.54 54 GLN B O 1
ATOM 2663 N N . ASN B 1 63 ? -22.210 6.441 -15.296 1.00 65.77 55 ASN B N 1
ATOM 2664 C CA . ASN B 1 63 ? -21.988 5.100 -14.758 1.00 56.24 55 ASN B CA 1
ATOM 2665 C C . ASN B 1 63 ? -20.489 4.850 -14.791 1.00 51.97 55 ASN B C 1
ATOM 2666 O O . ASN B 1 63 ? -19.985 4.089 -15.629 1.00 52.86 55 ASN B O 1
ATOM 2668 N N . PRO B 1 64 ? -19.741 5.485 -13.888 1.00 48.64 56 PRO B N 1
ATOM 2669 C CA . PRO B 1 64 ? -18.276 5.457 -13.992 1.00 37.38 56 PRO B CA 1
ATOM 2670 C C . PRO B 1 64 ? -17.712 4.082 -13.662 1.00 39.06 56 PRO B C 1
ATOM 2671 O O . PRO B 1 64 ? -18.093 3.454 -12.669 1.00 38.94 56 PRO B O 1
ATOM 2675 N N . VAL B 1 65 ? -16.781 3.629 -14.497 1.00 35.19 57 VAL B N 1
ATOM 2676 C CA . VAL B 1 65 ? -16.070 2.377 -14.289 1.00 33.04 57 VAL B CA 1
ATOM 2677 C C . VAL B 1 65 ? -14.587 2.679 -14.155 1.00 31.35 57 VAL B C 1
ATOM 2678 O O . VAL B 1 65 ? -14.005 3.380 -14.993 1.00 30.61 57 VAL B O 1
ATOM 2682 N N . LEU B 1 66 ? -13.977 2.134 -13.112 1.00 29.62 58 LEU B N 1
ATOM 2683 C CA . LEU B 1 66 ? -12.561 2.314 -12.870 1.00 24.41 58 LEU B CA 1
ATOM 2684 C C . LEU B 1 66 ? -11.767 1.229 -13.594 1.00 32.48 58 LEU B C 1
ATOM 2685 O O . LEU B 1 66 ? -12.131 0.049 -13.570 1.00 30.05 58 LEU B O 1
ATOM 2690 N N . VAL B 1 67 ? -10.675 1.635 -14.233 1.00 27.07 59 VAL B N 1
ATOM 2691 C CA . VAL B 1 67 ? -9.777 0.726 -14.932 1.00 25.13 59 VAL B CA 1
ATOM 2692 C C . VAL B 1 67 ? -8.384 0.960 -14.381 1.00 33.50 59 VAL B C 1
ATOM 2693 O O . VAL B 1 67 ? -7.864 2.079 -14.465 1.00 42.89 59 VAL B O 1
ATOM 2697 N N . SER B 1 68 ? -7.766 -0.089 -13.838 1.00 38.37 60 SER B N 1
ATOM 2698 C CA . SER B 1 68 ? -6.491 0.062 -13.152 1.00 35.17 60 SER B CA 1
ATOM 2699 C C . SER B 1 68 ? -5.516 -1.023 -13.565 1.00 39.87 60 SER B C 1
ATOM 2700 O O . SER B 1 68 ? -5.908 -2.112 -13.991 1.00 45.39 60 SER B O 1
ATOM 2703 N N . GLY B 1 69 ? -4.232 -0.709 -13.417 1.00 38.95 61 GLY B N 1
ATOM 2704 C CA . GLY B 1 69 ? -3.179 -1.653 -13.731 1.00 33.32 61 GLY B CA 1
ATOM 2705 C C . GLY B 1 69 ? -1.907 -1.311 -12.995 1.00 36.33 61 GLY B C 1
ATOM 2706 O O . GLY B 1 69 ? -1.700 -0.174 -12.562 1.00 41.84 61 GLY B O 1
ATOM 2707 N N . THR B 1 70 ? -1.056 -2.322 -12.843 1.00 39.04 62 THR B N 1
ATOM 2708 C CA . THR B 1 70 ? 0.233 -2.175 -12.189 1.00 23.55 62 THR B CA 1
ATOM 2709 C C . THR B 1 70 ? 1.315 -2.818 -13.045 1.00 25.52 62 THR B C 1
ATOM 2710 O O . THR B 1 70 ? 1.068 -3.787 -13.763 1.00 32.74 62 THR B O 1
ATOM 2714 N N . ASP B 1 71 ? 2.525 -2.277 -12.952 1.00 26.25 63 ASP B N 1
ATOM 2715 C CA . ASP B 1 71 ? 3.657 -2.813 -13.686 1.00 28.65 63 ASP B CA 1
ATOM 2716 C C . ASP B 1 71 ? 4.938 -2.228 -13.118 1.00 42.33 63 ASP B C 1
ATOM 2717 O O . ASP B 1 71 ? 4.920 -1.215 -12.413 1.00 47.24 63 ASP B O 1
ATOM 2722 N N . GLY B 1 72 ? 6.052 -2.898 -13.420 1.00 49.41 64 GLY B N 1
ATOM 2723 C CA . GLY B 1 72 ? 7.373 -2.357 -13.216 1.00 45.49 64 GLY B CA 1
ATOM 2724 C C . GLY B 1 72 ? 8.018 -1.969 -14.536 1.00 35.91 64 GLY B C 1
ATOM 2725 O O . GLY B 1 72 ? 7.379 -1.948 -15.588 1.00 35.21 64 GLY B O 1
ATOM 2726 N N . VAL B 1 73 ? 9.311 -1.651 -14.463 1.00 33.06 65 VAL B N 1
ATOM 2727 C CA . VAL B 1 73 ? 10.058 -1.286 -15.663 1.00 31.79 65 VAL B CA 1
ATOM 2728 C C . VAL B 1 73 ? 10.698 -2.496 -16.338 1.00 31.13 65 VAL B C 1
ATOM 2729 O O . VAL B 1 73 ? 10.859 -2.509 -17.565 1.00 46.07 65 VAL B O 1
ATOM 2733 N N . GLY B 1 74 ? 11.010 -3.536 -15.578 1.00 32.50 66 GLY B N 1
ATOM 2734 C CA . GLY B 1 74 ? 11.675 -4.707 -16.123 1.00 31.64 66 GLY B CA 1
ATOM 2735 C C . GLY B 1 74 ? 13.180 -4.533 -16.169 1.00 36.28 66 GLY B C 1
ATOM 2736 O O . GLY B 1 74 ? 13.756 -3.649 -15.530 1.00 35.25 66 GLY B O 1
ATOM 2737 N N . THR B 1 75 ? 13.818 -5.360 -16.997 1.00 48.04 67 THR B N 1
ATOM 2738 C CA . THR B 1 75 ? 15.277 -5.387 -17.072 1.00 48.63 67 THR B CA 1
ATOM 2739 C C . THR B 1 75 ? 15.877 -4.117 -17.666 1.00 43.27 67 THR B C 1
ATOM 2740 O O . THR B 1 75 ? 17.096 -3.942 -17.608 1.00 44.63 67 THR B O 1
ATOM 2744 N N . LYS B 1 76 ? 15.062 -3.196 -18.181 1.00 49.40 68 LYS B N 1
ATOM 2745 C CA . LYS B 1 76 ? 15.614 -1.933 -18.654 1.00 48.72 68 LYS B CA 1
ATOM 2746 C C . LYS B 1 76 ? 16.264 -1.140 -17.528 1.00 45.62 68 LYS B C 1
ATOM 2747 O O . LYS B 1 76 ? 17.175 -0.345 -17.791 1.00 51.48 68 LYS B O 1
ATOM 2753 N N . LEU B 1 77 ? 15.842 -1.361 -16.280 1.00 39.54 69 LEU B N 1
ATOM 2754 C CA . LEU B 1 77 ? 16.491 -0.700 -15.152 1.00 46.54 69 LEU B CA 1
ATOM 2755 C C . LEU B 1 77 ? 17.979 -1.034 -15.089 1.00 48.98 69 LEU B C 1
ATOM 2756 O O . LEU B 1 77 ? 18.790 -0.184 -14.699 1.00 48.98 69 LEU B O 1
ATOM 2761 N N . LYS B 1 78 ? 18.362 -2.244 -15.509 1.00 39.81 70 LYS B N 1
ATOM 2762 C CA . LYS B 1 78 ? 19.767 -2.630 -15.436 1.00 52.01 70 LYS B CA 1
ATOM 2763 C C . LYS B 1 78 ? 20.622 -1.688 -16.282 1.00 54.04 70 LYS B C 1
ATOM 2764 O O . LYS B 1 78 ? 21.691 -1.243 -15.847 1.00 48.78 70 LYS B O 1
ATOM 2770 N N . LEU B 1 79 ? 20.134 -1.338 -17.478 1.00 55.95 71 LEU B N 1
ATOM 2771 C CA . LEU B 1 79 ? 20.783 -0.328 -18.309 1.00 53.67 71 LEU B CA 1
ATOM 2772 C C . LEU B 1 79 ? 20.714 1.055 -17.682 1.00 50.58 71 LEU B C 1
ATOM 2773 O O . LEU B 1 79 ? 21.633 1.862 -17.863 1.00 50.18 71 LEU B O 1
ATOM 2778 N N . ALA B 1 80 ? 19.641 1.357 -16.951 1.00 52.05 72 ALA B N 1
ATOM 2779 C CA . ALA B 1 80 ? 19.568 2.654 -16.292 1.00 52.56 72 ALA B CA 1
ATOM 2780 C C . ALA B 1 80 ? 20.665 2.776 -15.249 1.00 50.94 72 ALA B C 1
ATOM 2781 O O . ALA B 1 80 ? 21.299 3.831 -15.123 1.00 47.71 72 ALA B O 1
ATOM 2783 N N . PHE B 1 81 ? 20.932 1.685 -14.522 1.00 49.48 73 PHE B N 1
ATOM 2784 C CA . PHE B 1 81 ? 22.059 1.665 -13.595 1.00 54.77 73 PHE B CA 1
ATOM 2785 C C . PHE B 1 81 ? 23.373 1.841 -14.343 1.00 55.45 73 PHE B C 1
ATOM 2786 O O . PHE B 1 81 ? 24.186 2.710 -14.005 1.00 57.05 73 PHE B O 1
ATOM 2794 N N . ASP B 1 82 ? 23.578 1.033 -15.388 1.00 54.05 74 ASP B N 1
ATOM 2795 C CA . ASP B 1 82 ? 24.887 0.942 -16.024 1.00 54.99 74 ASP B CA 1
ATOM 2796 C C . ASP B 1 82 ? 25.310 2.275 -16.617 1.00 55.61 74 ASP B C 1
ATOM 2797 O O . ASP B 1 82 ? 26.478 2.657 -16.532 1.00 58.38 74 ASP B O 1
ATOM 2802 N N . TRP B 1 83 ? 24.368 3.006 -17.192 1.00 59.42 75 TRP B N 1
ATOM 2803 C CA . TRP B 1 83 ? 24.637 4.256 -17.880 1.00 56.64 75 TRP B CA 1
ATOM 2804 C C . TRP B 1 83 ? 24.385 5.475 -17.006 1.00 61.28 75 TRP B C 1
ATOM 2805 O O . TRP B 1 83 ? 24.612 6.602 -17.459 1.00 59.50 75 TRP B O 1
ATOM 2816 N N . ASP B 1 84 ? 23.939 5.271 -15.765 1.00 60.17 76 ASP B N 1
ATOM 2817 C CA . ASP B 1 84 ? 23.630 6.357 -14.836 1.00 60.50 76 ASP B CA 1
ATOM 2818 C C . ASP B 1 84 ? 22.645 7.350 -15.447 1.00 64.20 76 ASP B C 1
ATOM 2819 O O . ASP B 1 84 ? 22.795 8.566 -15.323 1.00 71.42 76 ASP B O 1
ATOM 2824 N N . LYS B 1 85 ? 21.628 6.827 -16.119 1.00 62.68 77 LYS B N 1
ATOM 2825 C CA . LYS B 1 85 ? 20.575 7.642 -16.718 1.00 61.19 77 LYS B CA 1
ATOM 2826 C C . LYS B 1 85 ? 19.261 7.183 -16.095 1.00 57.73 77 LYS B C 1
ATOM 2827 O O . LYS B 1 85 ? 18.694 6.166 -16.506 1.00 54.71 77 LYS B O 1
ATOM 2829 N N . HIS B 1 86 ? 18.782 7.935 -15.103 1.00 55.84 78 HIS B N 1
ATOM 2830 C CA . HIS B 1 86 ? 17.600 7.557 -14.341 1.00 51.00 78 HIS B CA 1
ATOM 2831 C C . HIS B 1 86 ? 16.424 8.502 -14.513 1.00 53.77 78 HIS B C 1
ATOM 2832 O O . HIS B 1 86 ? 15.378 8.267 -13.896 1.00 46.05 78 HIS B O 1
ATOM 2839 N N . ASP B 1 87 ? 16.553 9.565 -15.308 1.00 61.12 79 ASP B N 1
ATOM 2840 C CA . ASP B 1 87 ? 15.485 10.555 -15.390 1.00 54.49 79 ASP B CA 1
ATOM 2841 C C . ASP B 1 87 ? 14.434 10.225 -16.440 1.00 48.14 79 ASP B C 1
ATOM 2842 O O . ASP B 1 87 ? 13.536 11.043 -16.660 1.00 40.49 79 ASP B O 1
ATOM 2847 N N . THR B 1 88 ? 14.514 9.060 -17.096 1.00 46.42 80 THR B N 1
ATOM 2848 C CA . THR B 1 88 ? 13.482 8.659 -18.042 1.00 43.42 80 THR B CA 1
ATOM 2849 C C . THR B 1 88 ? 12.830 7.303 -17.761 1.00 40.65 80 THR B C 1
ATOM 2850 O O . THR B 1 88 ? 11.728 7.071 -18.264 1.00 38.24 80 THR B O 1
ATOM 2854 N N . VAL B 1 89 ? 13.452 6.412 -16.977 1.00 36.76 81 VAL B N 1
ATOM 2855 C CA . VAL B 1 89 ? 12.793 5.133 -16.708 1.00 39.40 81 VAL B CA 1
ATOM 2856 C C . VAL B 1 89 ? 11.479 5.339 -15.969 1.00 36.86 81 VAL B C 1
ATOM 2857 O O . VAL B 1 89 ? 10.597 4.476 -16.026 1.00 34.30 81 VAL B O 1
ATOM 2861 N N . GLY B 1 90 ? 11.321 6.472 -15.274 1.00 39.76 82 GLY B N 1
ATOM 2862 C CA . GLY B 1 90 ? 10.041 6.783 -14.656 1.00 30.17 82 GLY B CA 1
ATOM 2863 C C . GLY B 1 90 ? 8.956 7.052 -15.677 1.00 32.64 82 GLY B C 1
ATOM 2864 O O . GLY B 1 90 ? 7.775 6.792 -15.420 1.00 37.37 82 GLY B O 1
ATOM 2865 N N . ILE B 1 91 ? 9.334 7.587 -16.840 1.00 33.98 83 ILE B N 1
ATOM 2866 C CA . ILE B 1 91 ? 8.390 7.696 -17.944 1.00 37.04 83 ILE B CA 1
ATOM 2867 C C . ILE B 1 91 ? 8.025 6.307 -18.451 1.00 36.92 83 ILE B C 1
ATOM 2868 O O . ILE B 1 91 ? 6.847 6.011 -18.699 1.00 36.58 83 ILE B O 1
ATOM 2873 N N . ASP B 1 92 ? 9.021 5.419 -18.566 1.00 34.64 84 ASP B N 1
ATOM 2874 C CA . ASP B 1 92 ? 8.738 4.032 -18.917 1.00 32.60 84 ASP B CA 1
ATOM 2875 C C . ASP B 1 92 ? 7.760 3.420 -17.933 1.00 32.44 84 ASP B C 1
ATOM 2876 O O . ASP B 1 92 ? 6.790 2.767 -18.337 1.00 33.47 84 ASP B O 1
ATOM 2881 N N . LEU B 1 93 ? 7.984 3.647 -16.636 1.00 29.56 85 LEU B N 1
ATOM 2882 C CA . LEU B 1 93 ? 7.097 3.076 -15.630 1.00 28.49 85 LEU B CA 1
ATOM 2883 C C . LEU B 1 93 ? 5.655 3.493 -15.882 1.00 31.02 85 LEU B C 1
ATOM 2884 O O . LEU B 1 93 ? 4.758 2.646 -15.941 1.00 27.56 85 LEU B O 1
ATOM 2889 N N . VAL B 1 94 ? 5.424 4.792 -16.088 1.00 36.92 86 VAL B N 1
ATOM 2890 C CA . VAL B 1 94 ? 4.058 5.297 -16.231 1.00 38.33 86 VAL B CA 1
ATOM 2891 C C . VAL B 1 94 ? 3.406 4.722 -17.481 1.00 35.62 86 VAL B C 1
ATOM 2892 O O . VAL B 1 94 ? 2.287 4.195 -17.435 1.00 38.83 86 VAL B O 1
ATOM 2896 N N . ALA B 1 95 ? 4.112 4.785 -18.608 1.00 32.95 87 ALA B N 1
ATOM 2897 C CA . ALA B 1 95 ? 3.550 4.309 -19.869 1.00 38.67 87 ALA B CA 1
ATOM 2898 C C . ALA B 1 95 ? 3.106 2.850 -19.784 1.00 35.82 87 ALA B C 1
ATOM 2899 O O . ALA B 1 95 ? 2.086 2.472 -20.371 1.00 32.61 87 ALA B O 1
ATOM 2901 N N . MET B 1 96 ? 3.838 2.021 -19.038 1.00 33.42 88 MET B N 1
ATOM 2902 C CA . MET B 1 96 ? 3.507 0.601 -18.985 1.00 28.97 88 MET B CA 1
ATOM 2903 C C . MET B 1 96 ? 2.108 0.360 -18.429 1.00 34.52 88 MET B C 1
ATOM 2904 O O . MET B 1 96 ? 1.444 -0.610 -18.819 1.00 39.78 88 MET B O 1
ATOM 2909 N N . SER B 1 97 ? 1.630 1.244 -17.551 1.00 26.37 89 SER B N 1
ATOM 2910 C CA . SER B 1 97 ? 0.324 1.105 -16.924 1.00 25.07 89 SER B CA 1
ATOM 2911 C C . SER B 1 97 ? -0.736 1.975 -17.580 1.00 30.09 89 SER B C 1
ATOM 2912 O O . SER B 1 97 ? -1.854 1.508 -17.819 1.00 29.86 89 SER B O 1
ATOM 2915 N N . VAL B 1 98 ? -0.419 3.247 -17.840 1.00 29.34 90 VAL B N 1
ATOM 2916 C CA . VAL B 1 98 ? -1.408 4.145 -18.429 1.00 30.41 90 VAL B CA 1
ATOM 2917 C C . VAL B 1 98 ? -1.759 3.713 -19.853 1.00 33.83 90 VAL B C 1
ATOM 2918 O O . VAL B 1 98 ? -2.928 3.772 -20.254 1.00 36.66 90 VAL B O 1
ATOM 2922 N N . ASN B 1 99 ? -0.775 3.242 -20.633 1.00 37.00 91 ASN B N 1
ATOM 2923 C CA . ASN B 1 99 ? -1.101 2.722 -21.963 1.00 38.53 91 ASN B CA 1
ATOM 2924 C C . ASN B 1 99 ? -1.996 1.489 -21.870 1.00 42.56 91 ASN B C 1
ATOM 2925 O O . ASN B 1 99 ? -2.878 1.288 -22.715 1.00 44.80 91 ASN B O 1
ATOM 2930 N N . ASP B 1 100 ? -1.790 0.654 -20.843 1.00 36.83 92 ASP B N 1
ATOM 2931 C CA . ASP B 1 100 ? -2.630 -0.530 -20.664 1.00 34.08 92 ASP B CA 1
ATOM 2932 C C . ASP B 1 100 ? -4.086 -0.146 -20.396 1.00 30.90 92 ASP B C 1
ATOM 2933 O O . ASP B 1 100 ? -5.005 -0.657 -21.045 1.00 33.91 92 ASP B O 1
ATOM 2938 N N . ILE B 1 101 ? -4.325 0.769 -19.455 1.00 27.26 93 ILE B N 1
ATOM 2939 C CA . ILE B 1 101 ? -5.706 1.146 -19.202 1.00 29.82 93 ILE B CA 1
ATOM 2940 C C . ILE B 1 101 ? -6.280 1.956 -20.359 1.00 38.29 93 ILE B C 1
ATOM 2941 O O . ILE B 1 101 ? -7.507 1.982 -20.552 1.00 36.62 93 ILE B O 1
ATOM 2946 N N . LEU B 1 102 ? -5.424 2.573 -21.178 1.00 37.04 94 LEU B N 1
ATOM 2947 C CA . LEU B 1 102 ? -5.936 3.355 -22.294 1.00 34.93 94 LEU B CA 1
ATOM 2948 C C . LEU B 1 102 ? -6.656 2.478 -23.319 1.00 34.13 94 LEU B C 1
ATOM 2949 O O . LEU B 1 102 ? -7.636 2.923 -23.926 1.00 39.73 94 LEU B O 1
ATOM 2954 N N . VAL B 1 103 ? -6.221 1.226 -23.501 1.00 37.97 95 VAL B N 1
ATOM 2955 C CA . VAL B 1 103 ? -6.813 0.400 -24.552 1.00 46.23 95 VAL B CA 1
ATOM 2956 C C . VAL B 1 103 ? -8.265 0.048 -24.250 1.00 53.48 95 VAL B C 1
ATOM 2957 O O . VAL B 1 103 ? -9.032 -0.251 -25.175 1.00 60.34 95 VAL B O 1
ATOM 2961 N N . GLN B 1 104 ? -8.672 0.078 -22.985 1.00 48.24 96 GLN B N 1
ATOM 2962 C CA . GLN B 1 104 ? -10.071 -0.162 -22.665 1.00 52.31 96 GLN B CA 1
ATOM 2963 C C . GLN B 1 104 ? -10.921 1.093 -22.788 1.00 47.65 96 GLN B C 1
ATOM 2964 O O . GLN B 1 104 ? -12.103 1.055 -22.444 1.00 50.71 96 GLN B O 1
ATOM 2970 N N . GLY B 1 105 ? -10.348 2.197 -23.252 1.00 42.80 97 GLY B N 1
ATOM 2971 C CA . GLY B 1 105 ? -11.075 3.436 -23.380 1.00 42.44 97 GLY B CA 1
ATOM 2972 C C . GLY B 1 105 ? -11.050 4.303 -22.150 1.00 43.01 97 GLY B C 1
ATOM 2973 O O . GLY B 1 105 ? -11.774 5.305 -22.105 1.00 39.85 97 GLY B O 1
ATOM 2974 N N . ALA B 1 106 ? -10.232 3.957 -21.160 1.00 44.60 98 ALA B N 1
ATOM 2975 C CA . ALA B 1 106 ? -10.216 4.667 -19.892 1.00 37.95 98 ALA B CA 1
ATOM 2976 C C . ALA B 1 106 ? -9.358 5.918 -19.984 1.00 35.72 98 ALA B C 1
ATOM 2977 O O . ALA B 1 106 ? -8.272 5.907 -20.571 1.00 31.05 98 ALA B O 1
ATOM 2979 N N . GLU B 1 107 ? -9.849 6.993 -19.387 1.00 30.74 99 GLU B N 1
ATOM 2980 C CA . GLU B 1 107 ? -9.045 8.183 -19.224 1.00 31.98 99 GLU B CA 1
ATOM 2981 C C . GLU B 1 107 ? -8.195 8.036 -17.971 1.00 33.95 99 GLU B C 1
ATOM 2982 O O . GLU B 1 107 ? -8.751 7.904 -16.878 1.00 40.95 99 GLU B O 1
ATOM 2988 N N . PRO B 1 108 ? -6.868 8.021 -18.079 1.00 34.14 100 PRO B N 1
ATOM 2989 C CA . PRO B 1 108 ? -6.036 7.958 -16.871 1.00 28.45 100 PRO B CA 1
ATOM 2990 C C . PRO B 1 108 ? -6.332 9.123 -15.938 1.00 35.73 100 PRO B C 1
ATOM 2991 O O . PRO B 1 108 ? -6.496 10.270 -16.367 1.00 37.35 100 PRO B O 1
ATOM 2995 N N . LEU B 1 109 ? -6.456 8.802 -14.654 1.00 33.37 101 LEU B N 1
ATOM 2996 C CA . LEU B 1 109 ? -6.869 9.766 -13.646 1.00 30.50 101 LEU B CA 1
ATOM 2997 C C . LEU B 1 109 ? -5.796 10.031 -12.600 1.00 29.19 101 LEU B C 1
ATOM 2998 O O . LEU B 1 109 ? -5.436 11.192 -12.379 1.00 28.67 101 LEU B O 1
ATOM 3003 N N . PHE B 1 110 ? -5.264 8.999 -11.945 1.00 26.76 102 PHE B N 1
ATOM 3004 C CA . PHE B 1 110 ? -4.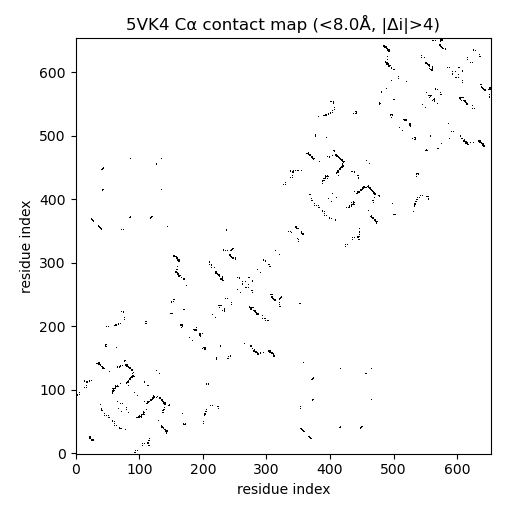241 9.239 -10.936 1.00 31.74 102 PHE B CA 1
ATOM 3005 C C . PHE B 1 110 ? -3.264 8.071 -10.889 1.00 31.39 102 PHE B C 1
ATOM 3006 O O . PHE B 1 110 ? -3.549 6.973 -11.380 1.00 28.27 102 PHE B O 1
ATOM 3014 N N . PHE B 1 111 ? -2.102 8.328 -10.272 1.00 23.90 103 PHE B N 1
ATOM 3015 C CA . PHE B 1 111 ? -0.966 7.420 -10.304 1.00 25.04 103 PHE B CA 1
ATOM 3016 C C . PHE B 1 111 ? -0.258 7.419 -8.959 1.00 25.84 103 PHE B C 1
ATOM 3017 O O . PHE B 1 111 ? -0.142 8.464 -8.313 1.00 33.41 103 PHE B O 1
ATOM 3025 N N . LEU B 1 112 ? 0.205 6.237 -8.543 1.00 23.29 104 LEU B N 1
ATOM 3026 C CA . LEU B 1 112 ? 1.027 6.057 -7.354 1.00 17.36 104 LEU B CA 1
ATOM 3027 C C . LEU B 1 112 ? 2.246 5.218 -7.715 1.00 29.38 104 LEU B C 1
ATOM 3028 O O . LEU B 1 112 ? 2.170 4.321 -8.561 1.00 30.08 104 LEU B O 1
ATOM 3033 N N . ASP B 1 113 ? 3.378 5.506 -7.069 1.00 25.18 105 ASP B N 1
ATOM 3034 C CA . ASP B 1 113 ? 4.601 4.753 -7.324 1.00 24.39 105 ASP B CA 1
ATOM 3035 C C . ASP B 1 113 ? 5.189 4.210 -6.030 1.00 18.09 105 ASP B C 1
ATOM 3036 O O . ASP B 1 113 ? 5.047 4.794 -4.959 1.00 34.27 105 ASP B O 1
ATOM 3041 N N . TYR B 1 114 ? 5.828 3.060 -6.144 1.00 18.17 106 TYR B N 1
ATOM 3042 C CA . TYR B 1 114 ? 6.534 2.435 -5.040 1.00 27.82 106 TYR B CA 1
ATOM 3043 C C . TYR B 1 114 ? 8.004 2.327 -5.423 1.00 29.86 106 TYR B C 1
ATOM 3044 O O . TYR B 1 114 ? 8.335 1.777 -6.479 1.00 25.55 106 TYR B O 1
ATOM 3053 N N . PHE B 1 115 ? 8.879 2.844 -4.562 1.00 32.84 107 PHE B N 1
ATOM 3054 C CA . PHE B 1 115 ? 10.309 2.955 -4.832 1.00 29.01 107 PHE B CA 1
ATOM 3055 C C . PHE B 1 115 ? 11.039 2.230 -3.707 1.00 32.67 107 PHE B C 1
ATOM 3056 O O . PHE B 1 115 ? 10.939 2.629 -2.542 1.00 37.07 107 PHE B O 1
ATOM 3064 N N . ALA B 1 116 ? 11.741 1.149 -4.039 1.00 30.53 108 ALA B N 1
ATOM 3065 C CA . ALA B 1 116 ? 12.482 0.384 -3.042 1.00 28.33 108 ALA B CA 1
ATOM 3066 C C . ALA B 1 116 ? 13.966 0.388 -3.370 1.00 25.22 108 ALA B C 1
ATOM 3067 O O . ALA B 1 116 ? 14.352 0.369 -4.539 1.00 26.02 108 ALA B O 1
ATOM 3069 N N . CYS B 1 117 ? 14.794 0.389 -2.325 1.00 26.22 109 CYS B N 1
ATOM 3070 C CA . CYS B 1 117 ? 16.245 0.407 -2.470 1.00 35.86 109 CYS B CA 1
ATOM 3071 C C . CYS B 1 117 ? 16.874 -0.034 -1.155 1.00 39.43 109 CYS B C 1
ATOM 3072 O O . CYS B 1 117 ? 16.186 -0.244 -0.153 1.00 39.57 109 CYS B O 1
ATOM 3075 N N . GLY B 1 118 ? 18.199 -0.173 -1.174 1.00 37.34 110 GLY B N 1
ATOM 3076 C CA . GLY B 1 118 ? 18.944 -0.543 0.014 1.00 32.67 110 GLY B CA 1
ATOM 3077 C C . GLY B 1 118 ? 19.264 0.677 0.851 1.00 45.08 110 GLY B C 1
ATOM 3078 O O . GLY B 1 118 ? 18.831 0.785 2.002 1.00 51.90 110 GLY B O 1
ATOM 3079 N N . LYS B 1 119 ? 20.044 1.591 0.277 1.00 36.86 111 LYS B N 1
ATOM 3080 C CA . LYS B 1 119 ? 20.315 2.902 0.850 1.00 44.30 111 LYS B CA 1
ATOM 3081 C C . LYS B 1 119 ? 19.753 3.943 -0.105 1.00 43.86 111 LYS B C 1
ATOM 3082 O O . LYS B 1 119 ? 19.944 3.841 -1.321 1.00 54.47 111 LYS B O 1
ATOM 3084 N N . LEU B 1 120 ? 19.015 4.906 0.429 1.00 38.35 112 LEU B N 1
ATOM 3085 C CA . LEU B 1 120 ? 18.346 5.879 -0.421 1.00 38.39 112 LEU B CA 1
ATOM 3086 C C . LEU B 1 120 ? 19.324 6.956 -0.873 1.00 39.93 112 LEU B C 1
ATOM 3087 O O . LEU B 1 120 ? 19.971 7.606 -0.046 1.00 42.42 112 LEU B O 1
ATOM 3092 N N . ASP B 1 121 ? 19.418 7.159 -2.185 1.00 43.94 113 ASP B N 1
ATOM 3093 C CA . ASP B 1 121 ? 20.262 8.197 -2.779 1.00 41.99 113 ASP B CA 1
ATOM 3094 C C . ASP B 1 121 ? 19.308 9.285 -3.251 1.00 47.33 113 ASP B C 1
ATOM 3095 O O . ASP B 1 121 ? 18.691 9.165 -4.315 1.00 50.51 113 ASP B O 1
ATOM 3100 N N . VAL B 1 122 ? 19.201 10.352 -2.456 1.00 50.00 114 VAL B N 1
ATOM 3101 C CA . VAL B 1 122 ? 18.134 11.330 -2.676 1.00 49.15 114 VAL B CA 1
ATOM 3102 C C . VAL B 1 122 ? 18.257 12.000 -4.035 1.00 51.08 114 VAL B C 1
ATOM 3103 O O . VAL B 1 122 ? 17.233 12.163 -4.711 1.00 55.73 114 VAL B O 1
ATOM 3107 N N . PRO B 1 123 ? 19.437 12.418 -4.501 1.00 53.01 115 PRO B N 1
ATOM 3108 C CA . PRO B 1 123 ? 19.498 12.953 -5.871 1.00 56.39 115 PRO B CA 1
ATOM 3109 C C . PRO B 1 123 ? 19.034 11.965 -6.934 1.00 51.96 115 PRO B C 1
ATOM 3110 O O . PRO B 1 123 ? 18.274 12.354 -7.830 1.00 48.71 115 PRO B O 1
ATOM 3114 N N . ARG B 1 124 ? 19.449 10.696 -6.864 1.00 58.21 116 ARG B N 1
ATOM 3115 C CA . ARG B 1 124 ? 19.015 9.750 -7.890 1.00 52.87 116 ARG B CA 1
ATOM 3116 C C . ARG B 1 124 ? 17.533 9.424 -7.755 1.00 38.65 116 ARG B C 1
ATOM 3117 O O . ARG B 1 124 ? 16.820 9.324 -8.761 1.00 35.00 116 ARG B O 1
ATOM 3125 N N . ALA B 1 125 ? 17.047 9.268 -6.522 1.00 35.04 117 ALA B N 1
ATOM 3126 C CA . ALA B 1 125 ? 15.627 9.012 -6.344 1.00 33.90 117 ALA B CA 1
ATOM 3127 C C . ALA B 1 125 ? 14.813 10.195 -6.840 1.00 36.49 117 ALA B C 1
ATOM 3128 O O . ALA B 1 125 ? 13.782 10.015 -7.503 1.00 41.80 117 ALA B O 1
ATOM 3130 N N . THR B 1 126 ? 15.281 11.415 -6.549 1.00 35.93 118 THR B N 1
ATOM 3131 C CA . THR B 1 126 ? 14.647 12.617 -7.080 1.00 41.46 118 THR B CA 1
ATOM 3132 C C . THR B 1 126 ? 14.575 12.569 -8.599 1.00 40.64 118 THR B C 1
ATOM 3133 O O . THR B 1 126 ? 13.536 12.894 -9.186 1.00 45.46 118 THR B O 1
ATOM 3137 N N . ASP B 1 127 ? 15.654 12.113 -9.245 1.00 36.02 119 ASP B N 1
ATOM 3138 C CA . ASP B 1 127 ? 15.674 11.980 -10.700 1.00 46.14 119 ASP B CA 1
ATOM 3139 C C . ASP B 1 127 ? 14.646 10.970 -11.192 1.00 44.90 119 ASP B C 1
ATOM 3140 O O . ASP B 1 127 ? 13.946 11.214 -12.182 1.00 47.59 119 ASP B O 1
ATOM 3145 N N . VAL B 1 128 ? 14.575 9.809 -10.538 1.00 43.06 120 VAL B N 1
ATOM 3146 C CA . VAL B 1 128 ? 13.635 8.771 -10.949 1.00 37.32 120 VAL B CA 1
ATOM 3147 C C . VAL B 1 128 ? 12.209 9.280 -10.849 1.00 39.04 120 VAL B C 1
ATOM 3148 O O . VAL B 1 128 ? 11.421 9.183 -11.798 1.00 40.92 120 VAL B O 1
ATOM 3152 N N . ILE B 1 129 ? 11.862 9.851 -9.698 1.00 37.70 121 ILE B N 1
ATOM 3153 C CA . ILE B 1 129 ? 10.483 10.264 -9.487 1.00 36.20 121 ILE B CA 1
ATOM 3154 C C . ILE B 1 129 ? 10.154 11.472 -10.352 1.00 41.21 121 ILE B C 1
ATOM 3155 O O . ILE B 1 129 ? 9.007 11.644 -10.788 1.00 36.13 121 ILE B O 1
ATOM 3160 N N . LYS B 1 130 ? 11.159 12.294 -10.669 1.00 44.33 122 LYS B N 1
ATOM 3161 C CA . LYS B 1 130 ? 10.934 13.413 -11.575 1.00 46.02 122 LYS B CA 1
ATOM 3162 C C . LYS B 1 130 ? 10.437 12.925 -12.932 1.00 47.00 122 LYS B C 1
ATOM 3163 O O . LYS B 1 130 ? 9.532 13.526 -13.524 1.00 44.34 122 LYS B O 1
ATOM 3169 N N . GLY B 1 131 ? 11.000 11.821 -13.430 1.00 41.96 123 GLY B N 1
ATOM 3170 C CA . GLY B 1 131 ? 10.513 11.256 -14.678 1.00 41.03 123 GLY B CA 1
ATOM 3171 C C . GLY B 1 131 ? 9.099 10.724 -14.560 1.00 42.37 123 GLY B C 1
ATOM 3172 O O . GLY B 1 131 ? 8.290 10.885 -15.477 1.00 42.82 123 GLY B O 1
ATOM 3173 N N . ILE B 1 132 ? 8.787 10.077 -13.432 1.00 40.31 124 ILE B N 1
ATOM 3174 C CA . ILE B 1 132 ? 7.427 9.604 -13.173 1.00 34.51 124 ILE B CA 1
ATOM 3175 C C . ILE B 1 132 ? 6.437 10.755 -13.308 1.00 32.64 124 ILE B C 1
ATOM 3176 O O . ILE B 1 132 ? 5.433 10.661 -14.026 1.00 31.60 124 ILE B O 1
ATOM 3181 N N . ALA B 1 133 ? 6.720 11.868 -12.626 1.00 31.73 125 ALA B N 1
ATOM 3182 C CA . ALA B 1 133 ? 5.829 13.019 -12.698 1.00 31.38 125 ALA B CA 1
ATOM 3183 C C . ALA B 1 133 ? 5.696 13.506 -14.129 1.00 33.69 125 ALA B C 1
ATOM 3184 O O . ALA B 1 133 ? 4.607 13.894 -14.562 1.00 46.66 125 ALA B O 1
ATOM 3186 N N . GLN B 1 134 ? 6.799 13.489 -14.877 1.00 35.48 126 GLN B N 1
ATOM 3187 C CA . GLN B 1 134 ? 6.768 13.914 -16.270 1.00 38.60 126 GLN B CA 1
ATOM 3188 C C . GLN B 1 134 ? 5.904 12.992 -17.107 1.00 38.09 126 GLN B C 1
ATOM 3189 O O . GLN B 1 134 ? 5.188 13.445 -18.003 1.00 33.55 126 GLN B O 1
ATOM 3195 N N . GLY B 1 135 ? 6.001 11.685 -16.869 1.00 41.48 127 GLY B N 1
ATOM 3196 C CA . GLY B 1 135 ? 5.108 10.767 -17.551 1.00 41.39 127 GLY B CA 1
ATOM 3197 C C . GLY B 1 135 ? 3.663 10.994 -17.161 1.00 37.18 127 GLY B C 1
ATOM 3198 O O . GLY B 1 135 ? 2.763 10.911 -18.003 1.00 29.75 127 GLY B O 1
ATOM 3199 N N . CYS B 1 136 ? 3.427 11.321 -15.883 1.00 32.46 128 CYS B N 1
ATOM 3200 C CA . CYS B 1 136 ? 2.072 11.627 -15.430 1.00 37.30 128 CYS B CA 1
ATOM 3201 C C . CYS B 1 136 ? 1.544 12.901 -16.071 1.00 40.75 128 CYS B C 1
ATOM 3202 O O . CYS B 1 136 ? 0.385 12.947 -16.501 1.00 29.34 128 CYS B O 1
ATOM 3205 N N . GLU B 1 137 ? 2.384 13.940 -16.153 1.00 46.01 129 GLU B N 1
ATOM 3206 C CA . GLU B 1 137 ? 1.968 15.171 -16.816 1.00 43.07 129 GLU B CA 1
ATOM 3207 C C . GLU B 1 137 ? 1.608 14.911 -18.268 1.00 49.82 129 GLU B C 1
ATOM 3208 O O . GLU B 1 137 ? 0.594 15.418 -18.759 1.00 57.58 129 GLU B O 1
ATOM 3210 N N . GLU B 1 138 ? 2.408 14.105 -18.970 1.00 34.44 130 GLU B N 1
ATOM 3211 C CA . GLU B 1 138 ? 2.102 13.883 -20.378 1.00 42.33 130 GLU B CA 1
ATOM 3212 C C . GLU B 1 138 ? 0.818 13.084 -20.575 1.00 42.49 130 GLU B C 1
ATOM 3213 O O . GLU B 1 138 ? 0.190 13.191 -21.633 1.00 50.87 130 GLU B O 1
ATOM 3219 N N . SER B 1 139 ? 0.426 12.270 -19.594 1.00 39.98 131 SER B N 1
ATOM 3220 C CA . SER B 1 139 ? -0.764 11.433 -19.680 1.00 32.03 131 SER B CA 1
ATOM 3221 C C . SER B 1 139 ? -2.002 12.092 -19.096 1.00 38.56 131 SER B C 1
ATOM 3222 O O . SER B 1 139 ? -3.086 11.504 -19.161 1.00 35.55 131 SER B O 1
ATOM 3225 N N . GLY B 1 140 ? -1.869 13.273 -18.504 1.00 42.64 132 GLY B N 1
ATOM 3226 C CA . GLY B 1 140 ? -3.005 13.913 -17.875 1.00 38.80 132 GLY B CA 1
ATOM 3227 C C . GLY B 1 140 ? -3.460 13.306 -16.565 1.00 37.71 132 GLY B C 1
ATOM 3228 O O . GLY B 1 140 ? -4.551 13.641 -16.098 1.00 39.80 132 GLY B O 1
ATOM 3229 N N . CYS B 1 141 ? -2.676 12.425 -15.950 1.00 32.70 133 CYS B N 1
ATOM 3230 C CA . CYS B 1 141 ? -3.046 11.865 -14.661 1.00 34.42 133 CYS B CA 1
ATOM 3231 C C . CYS B 1 141 ? -2.192 12.465 -13.553 1.00 38.06 133 CYS B C 1
ATOM 3232 O O . CYS B 1 141 ? -1.027 12.822 -13.755 1.00 39.18 133 CYS B O 1
ATOM 3235 N N . ALA B 1 142 ? -2.785 12.557 -12.372 1.00 37.13 134 ALA B N 1
ATOM 3236 C CA . ALA B 1 142 ? -2.111 13.138 -11.228 1.00 36.30 134 ALA B CA 1
ATOM 3237 C C . ALA B 1 142 ? -1.294 12.082 -10.497 1.00 39.09 134 ALA B C 1
ATOM 3238 O O . ALA B 1 142 ? -1.754 10.957 -10.281 1.00 31.51 134 ALA B O 1
ATOM 3240 N N . LEU B 1 143 ? -0.072 12.458 -10.121 1.00 40.78 135 LEU B N 1
ATOM 3241 C CA . LEU B 1 143 ? 0.769 11.648 -9.246 1.00 34.51 135 LEU B CA 1
ATOM 3242 C C . LEU B 1 143 ? 0.447 12.061 -7.819 1.00 35.28 135 LEU B C 1
ATOM 3243 O O . LEU B 1 143 ? 0.918 13.100 -7.342 1.00 32.46 135 LEU B O 1
ATOM 3248 N N . ILE B 1 144 ? -0.374 11.261 -7.138 1.00 22.83 136 ILE B N 1
ATOM 3249 C CA . ILE B 1 144 ? -0.965 11.668 -5.866 1.00 23.63 136 ILE B CA 1
ATOM 3250 C C . ILE B 1 144 ? -0.354 10.988 -4.654 1.00 26.38 136 ILE B C 1
ATOM 3251 O O . ILE B 1 144 ? -0.725 11.333 -3.520 1.00 26.55 136 ILE B O 1
ATOM 3256 N N . GLY B 1 145 ? 0.553 10.041 -4.829 1.00 22.76 137 GLY B N 1
ATOM 3257 C CA . GLY B 1 145 ? 1.091 9.403 -3.647 1.00 22.36 137 GLY B CA 1
ATOM 3258 C C . GLY B 1 145 ? 2.100 8.349 -4.016 1.00 22.73 137 GLY B C 1
ATOM 3259 O O . GLY B 1 145 ? 2.364 8.085 -5.193 1.00 24.56 137 GLY B O 1
ATOM 3260 N N . GLY B 1 146 ? 2.678 7.756 -2.982 1.00 22.26 138 GLY B N 1
ATOM 3261 C CA . GLY B 1 146 ? 3.679 6.739 -3.211 1.00 23.65 138 GLY B CA 1
ATOM 3262 C C . GLY B 1 146 ? 4.273 6.239 -1.916 1.00 35.68 138 GLY B C 1
ATOM 3263 O O . GLY B 1 146 ? 3.759 6.493 -0.822 1.00 47.20 138 GLY B O 1
ATOM 32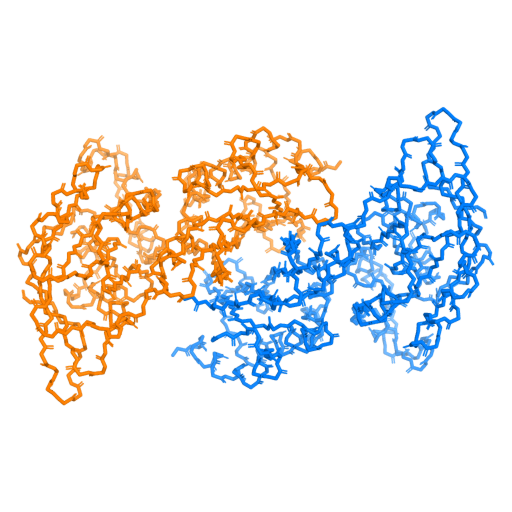64 N N . GLU B 1 147 ? 5.378 5.519 -2.066 1.00 36.45 139 GLU B N 1
ATOM 3265 C CA . GLU B 1 147 ? 6.082 4.927 -0.942 1.00 34.99 139 GLU B CA 1
ATOM 3266 C C . GLU B 1 147 ? 7.553 4.838 -1.308 1.00 38.94 139 GLU B C 1
ATOM 3267 O O . GLU B 1 147 ? 7.898 4.545 -2.459 1.00 38.05 139 GLU B O 1
ATOM 3273 N N . THR B 1 148 ? 8.413 5.177 -0.355 1.00 40.06 140 THR B N 1
ATOM 3274 C CA . THR B 1 148 ? 9.852 4.998 -0.509 1.00 36.57 140 THR B CA 1
ATOM 3275 C C . THR B 1 148 ? 10.315 4.040 0.577 1.00 35.31 140 THR B C 1
ATOM 3276 O O . THR B 1 148 ? 10.307 4.395 1.757 1.00 46.95 140 THR B O 1
ATOM 3280 N N . ALA B 1 149 ? 10.684 2.819 0.188 1.00 34.86 141 ALA B N 1
ATOM 3281 C CA . ALA B 1 149 ? 11.158 1.806 1.128 1.00 30.36 141 ALA B CA 1
ATOM 3282 C C . ALA B 1 149 ? 12.680 1.676 1.063 1.00 39.16 141 ALA B C 1
ATOM 3283 O O . ALA B 1 149 ? 13.240 1.408 -0.005 1.00 38.66 141 ALA B O 1
ATOM 3285 N N . GLU B 1 150 ? 13.341 1.832 2.209 1.00 42.84 142 GLU B N 1
ATOM 3286 C CA . GLU B 1 150 ? 14.759 1.528 2.336 1.00 45.35 142 GLU B CA 1
ATOM 3287 C C . GLU B 1 150 ? 14.898 0.156 2.980 1.00 42.30 142 GLU B C 1
ATOM 3288 O O . GLU B 1 150 ? 14.492 -0.033 4.129 1.00 43.22 142 GLU B O 1
ATOM 3294 N N . MET B 1 151 ? 15.463 -0.798 2.239 1.00 48.40 143 MET B N 1
ATOM 3295 C CA . MET B 1 151 ? 15.732 -2.149 2.729 1.00 45.44 143 MET B CA 1
ATOM 3296 C C . MET B 1 151 ? 17.233 -2.386 2.664 1.00 49.78 143 MET B C 1
ATOM 3297 O O . MET B 1 151 ? 17.741 -2.959 1.688 1.00 52.47 143 MET B O 1
ATOM 3302 N N . PRO B 1 152 ? 17.973 -1.968 3.685 1.00 53.78 144 PRO B N 1
ATOM 3303 C CA . PRO B 1 152 ? 19.432 -2.109 3.638 1.00 61.46 144 PRO B CA 1
ATOM 3304 C C . PRO B 1 152 ? 19.818 -3.571 3.472 1.00 56.26 144 PRO B C 1
ATOM 3305 O O . PRO B 1 152 ? 19.459 -4.422 4.281 1.00 52.05 144 PRO B O 1
ATOM 3309 N N . GLY B 1 153 ? 20.534 -3.860 2.396 1.00 60.93 145 GLY B N 1
ATOM 3310 C CA . GLY B 1 153 ? 20.981 -5.197 2.109 1.00 63.47 145 GLY B CA 1
ATOM 3311 C C . GLY B 1 153 ? 20.210 -5.916 1.021 1.00 66.84 145 GLY B C 1
ATOM 3312 O O . GLY B 1 153 ? 20.744 -6.865 0.438 1.00 66.23 145 GLY B O 1
ATOM 3313 N N . MET B 1 154 ? 18.973 -5.510 0.726 1.00 65.91 146 MET B N 1
ATOM 3314 C CA . MET B 1 154 ? 18.269 -6.197 -0.352 1.00 71.32 146 MET B CA 1
ATOM 3315 C C . MET B 1 154 ? 18.698 -5.711 -1.730 1.00 67.68 146 MET B C 1
ATOM 3316 O O . MET B 1 154 ? 18.531 -6.446 -2.710 1.00 76.15 146 MET B O 1
ATOM 3321 N N . TYR B 1 155 ? 19.238 -4.498 -1.837 1.00 52.31 147 TYR B N 1
ATOM 3322 C CA . TYR B 1 155 ? 19.657 -4.014 -3.141 1.00 46.23 147 TYR B CA 1
ATOM 3323 C C . TYR B 1 155 ? 21.109 -3.571 -3.084 1.00 55.59 147 TYR B C 1
ATOM 3324 O O . TYR B 1 155 ? 21.543 -2.991 -2.082 1.00 64.85 147 TYR B O 1
ATOM 3333 N N . PRO B 1 156 ? 21.881 -3.836 -4.136 1.00 57.21 148 PRO B N 1
ATOM 3334 C CA . PRO B 1 156 ? 23.242 -3.300 -4.206 1.00 48.45 148 PRO B CA 1
ATOM 3335 C C . PRO B 1 156 ? 23.214 -1.781 -4.212 1.00 56.90 148 PRO B C 1
ATOM 3336 O O . PRO B 1 156 ? 22.223 -1.156 -4.602 1.00 53.70 148 PRO B O 1
ATOM 3340 N N . VAL B 1 157 ? 24.327 -1.188 -3.765 1.00 49.22 149 VAL B N 1
ATOM 3341 C CA . VAL B 1 157 ? 24.433 0.264 -3.738 1.00 48.65 149 VAL B CA 1
ATOM 3342 C C . VAL B 1 157 ? 24.091 0.796 -5.115 1.00 49.48 149 VAL B C 1
ATOM 3343 O O . VAL B 1 157 ? 24.553 0.266 -6.132 1.00 48.83 149 VAL B O 1
ATOM 3347 N N . GLY B 1 158 ? 23.224 1.807 -5.153 1.00 45.13 150 GLY B N 1
ATOM 3348 C CA . GLY B 1 158 ? 22.862 2.451 -6.386 1.00 44.22 150 GLY B CA 1
ATOM 3349 C C . GLY B 1 158 ? 21.652 1.874 -7.085 1.00 48.53 150 GLY B C 1
ATOM 3350 O O . GLY B 1 158 ? 21.097 2.535 -7.971 1.00 59.16 150 GLY B O 1
ATOM 3351 N N . GLU B 1 159 ? 21.236 0.660 -6.738 1.00 41.33 151 GLU B N 1
ATOM 3352 C CA . GLU B 1 159 ? 20.149 0.007 -7.447 1.00 46.85 151 GLU B CA 1
ATOM 3353 C C . GLU B 1 159 ? 18.839 0.124 -6.673 1.00 42.32 151 GLU B C 1
ATOM 3354 O O . GLU B 1 159 ? 18.819 0.356 -5.463 1.00 44.37 151 GLU B O 1
ATOM 3360 N N . TYR B 1 160 ? 17.735 -0.003 -7.407 1.00 42.53 152 TYR B N 1
ATOM 3361 C CA . TYR B 1 160 ? 16.400 0.201 -6.857 1.00 39.91 152 TYR B CA 1
ATOM 3362 C C . TYR B 1 160 ? 15.390 -0.574 -7.697 1.00 42.87 152 TYR B C 1
ATOM 3363 O O . TYR B 1 160 ? 15.724 -1.151 -8.735 1.00 52.16 152 TYR B O 1
ATOM 3372 N N . ASP B 1 161 ? 14.144 -0.585 -7.223 1.00 40.10 153 ASP B N 1
ATOM 3373 C CA . ASP B 1 161 ? 13.034 -1.238 -7.899 1.00 29.22 153 ASP B CA 1
ATOM 3374 C C . ASP B 1 161 ? 11.860 -0.276 -7.970 1.00 31.51 153 ASP B C 1
ATOM 3375 O O . ASP B 1 161 ? 11.583 0.450 -7.011 1.00 32.21 153 ASP B O 1
ATOM 3380 N N . LEU B 1 162 ? 11.160 -0.288 -9.100 1.00 33.14 154 LEU B N 1
ATOM 3381 C CA . LEU B 1 162 ? 10.026 0.596 -9.328 1.00 34.65 154 LEU B CA 1
ATOM 3382 C C . LEU B 1 162 ? 8.793 -0.248 -9.608 1.00 33.70 154 LEU B C 1
ATOM 3383 O O . LEU B 1 162 ? 8.857 -1.218 -10.374 1.00 33.60 154 LEU B O 1
ATOM 3388 N N . ALA B 1 163 ? 7.687 0.117 -8.973 1.00 29.58 155 ALA B N 1
ATOM 3389 C CA . ALA B 1 163 ? 6.372 -0.424 -9.265 1.00 26.55 155 ALA B CA 1
ATOM 3390 C C . ALA B 1 163 ? 5.425 0.753 -9.393 1.00 21.78 155 ALA B C 1
ATOM 3391 O O . ALA B 1 163 ? 5.491 1.691 -8.596 1.00 21.12 155 ALA B O 1
ATOM 3393 N N . GLY B 1 164 ? 4.563 0.717 -10.402 1.00 21.85 156 GLY B N 1
ATOM 3394 C CA . GLY B 1 164 ? 3.591 1.784 -10.548 1.00 21.04 156 GLY B CA 1
ATOM 3395 C C . GLY B 1 164 ? 2.159 1.299 -10.604 1.00 24.48 156 GLY B C 1
ATOM 3396 O O . GLY B 1 164 ? 1.894 0.159 -10.996 1.00 21.76 156 GLY B O 1
ATOM 3397 N N . PHE B 1 165 ? 1.220 2.180 -10.266 1.00 24.37 157 PHE B N 1
ATOM 3398 C CA . PHE B 1 165 ? -0.197 1.832 -10.215 1.00 23.69 157 PHE B CA 1
ATOM 3399 C C . PHE B 1 165 ? -0.962 2.990 -10.829 1.00 20.33 157 PHE B C 1
ATOM 3400 O O . PHE B 1 165 ? -0.821 4.132 -10.378 1.00 24.68 157 PHE B O 1
ATOM 3408 N N . ALA B 1 166 ? -1.749 2.706 -11.863 1.00 22.67 158 ALA B N 1
ATOM 3409 C CA . ALA B 1 166 ? -2.507 3.722 -12.580 1.00 21.49 158 ALA B CA 1
ATOM 3410 C C . ALA B 1 166 ? -3.984 3.379 -12.499 1.00 23.90 158 ALA B C 1
ATOM 3411 O O . ALA B 1 166 ? -4.353 2.205 -12.565 1.00 30.86 158 ALA B O 1
ATOM 3413 N N . VAL B 1 167 ? -4.825 4.401 -12.339 1.00 27.35 159 VAL B N 1
ATOM 3414 C CA . VAL B 1 167 ? -6.276 4.227 -12.301 1.00 28.46 159 VAL B CA 1
ATOM 3415 C C . VAL B 1 167 ? -6.916 5.209 -13.272 1.00 26.46 159 VAL B C 1
ATOM 3416 O O . VAL B 1 167 ? -6.658 6.413 -13.206 1.00 23.88 159 VAL B O 1
ATOM 3420 N N . GLY B 1 168 ? -7.765 4.697 -14.164 1.00 27.49 160 GLY B N 1
ATOM 3421 C CA . GLY B 1 168 ? -8.492 5.537 -15.086 1.00 27.29 160 GLY B CA 1
ATOM 3422 C C . GLY B 1 168 ? -9.986 5.295 -14.986 1.00 28.97 160 GLY B C 1
ATOM 3423 O O . GLY B 1 168 ? -10.440 4.372 -14.308 1.00 28.99 160 GLY B O 1
ATOM 3424 N N . VAL B 1 169 ? -10.744 6.149 -15.682 1.00 29.47 161 VAL B N 1
ATOM 3425 C CA . VAL B 1 169 ? -12.204 6.148 -15.637 1.00 31.77 161 VAL B CA 1
ATOM 3426 C C . VAL B 1 169 ? -12.770 6.067 -17.051 1.00 38.10 161 VAL B C 1
ATOM 3427 O O . VAL B 1 169 ? -12.203 6.629 -17.995 1.00 33.82 161 VAL B O 1
ATOM 3431 N N . VAL B 1 170 ? -13.871 5.328 -17.195 1.00 48.13 162 VAL B N 1
ATOM 3432 C CA . VAL B 1 170 ? -14.615 5.227 -18.445 1.00 44.73 162 VAL B CA 1
ATOM 3433 C C . VAL B 1 170 ? -16.081 5.009 -18.097 1.00 44.70 162 VAL B C 1
ATOM 3434 O O . VAL B 1 170 ? -16.410 4.461 -17.042 1.00 48.32 162 VAL B O 1
ATOM 3438 N N . GLU B 1 171 ? -16.966 5.483 -18.964 1.00 49.66 163 GLU B N 1
ATOM 3439 C CA . GLU B 1 171 ? -18.384 5.178 -18.827 1.00 53.26 163 GLU B CA 1
ATOM 3440 C C . GLU B 1 171 ? -18.622 3.735 -19.245 1.00 49.26 163 GLU B C 1
ATOM 3441 O O . GLU B 1 171 ? -18.063 3.269 -20.241 1.00 46.19 163 GLU B O 1
ATOM 3447 N N . LYS B 1 172 ? -19.457 3.029 -18.474 1.00 49.55 164 LYS B N 1
ATOM 3448 C CA . LYS B 1 172 ? -19.675 1.602 -18.711 1.00 50.47 164 LYS B CA 1
ATOM 3449 C C . LYS B 1 172 ? -20.025 1.319 -20.167 1.00 53.86 164 LYS B C 1
ATOM 3450 O O . LYS B 1 172 ? -19.578 0.315 -20.735 1.00 57.00 164 LYS B O 1
ATOM 3456 N N . GLU B 1 173 ? -20.811 2.200 -20.794 1.00 58.67 165 GLU B N 1
ATOM 3457 C CA . GLU B 1 173 ? -21.192 2.007 -22.190 1.00 66.45 165 GLU B CA 1
ATOM 3458 C C . GLU B 1 173 ? -20.056 2.290 -23.167 1.00 66.50 165 GLU B C 1
ATOM 3459 O O . GLU B 1 173 ? -20.160 1.908 -24.338 1.00 65.77 165 GLU B O 1
ATOM 3465 N N . ASN B 1 174 ? -18.979 2.930 -22.725 1.00 58.32 166 ASN B N 1
ATOM 3466 C CA . ASN B 1 174 ? -17.881 3.275 -23.610 1.00 55.43 166 ASN B CA 1
ATOM 3467 C C . ASN B 1 174 ? -16.676 2.357 -23.446 1.00 62.56 166 ASN B C 1
ATOM 3468 O O . ASN B 1 174 ? -15.643 2.598 -24.082 1.00 60.80 166 ASN B O 1
ATOM 3473 N N . VAL B 1 175 ? -16.777 1.327 -22.594 1.00 53.35 167 VAL B N 1
ATOM 3474 C CA . VAL B 1 175 ? -15.687 0.368 -22.443 1.00 45.38 167 VAL B CA 1
ATOM 3475 C C . VAL B 1 175 ? -15.408 -0.286 -23.785 1.00 46.26 167 VAL B C 1
ATOM 3476 O O . VAL B 1 175 ? -16.305 -0.860 -24.412 1.00 60.05 167 VAL B O 1
ATOM 3480 N N . ILE B 1 176 ? -14.156 -0.217 -24.226 1.00 45.50 168 ILE B N 1
ATOM 3481 C CA . ILE B 1 176 ? -13.749 -0.780 -25.509 1.00 50.25 168 ILE B CA 1
ATOM 3482 C C . ILE B 1 176 ? -13.2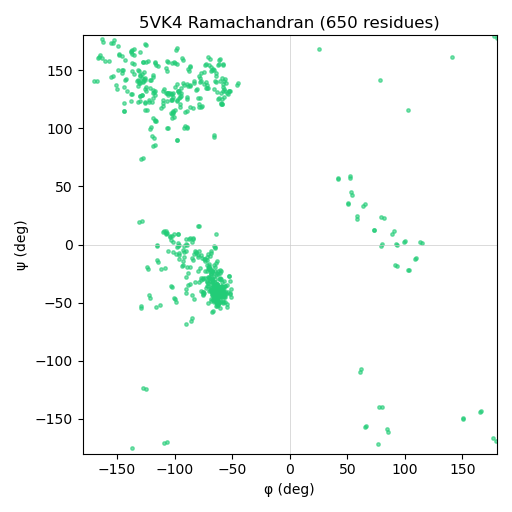89 -2.219 -25.292 1.00 53.55 168 ILE B C 1
ATOM 3483 O O . ILE B 1 176 ? -12.268 -2.465 -24.644 1.00 49.85 168 ILE B O 1
ATOM 3488 N N . THR B 1 177 ? -14.042 -3.175 -25.848 1.00 61.70 169 THR B N 1
ATOM 3489 C CA . THR B 1 177 ? -13.797 -4.594 -25.630 1.00 65.06 169 THR B CA 1
ATOM 3490 C C . THR B 1 177 ? -13.389 -5.354 -26.885 1.00 75.24 169 THR B C 1
ATOM 3491 O O . THR B 1 177 ? -12.942 -6.500 -26.768 1.00 81.35 169 THR B O 1
ATOM 3495 N N . GLY B 1 178 ? -13.540 -4.768 -28.073 1.00 71.83 170 GLY B N 1
ATOM 3496 C CA . GLY B 1 178 ? -13.203 -5.457 -29.300 1.00 65.03 170 GLY B CA 1
ATOM 3497 C C . GLY B 1 178 ? -14.239 -6.432 -29.805 1.00 58.85 170 GLY B C 1
ATOM 3498 O O . GLY B 1 178 ? -14.014 -7.063 -30.845 1.00 59.97 170 GLY B O 1
ATOM 3499 N N . LEU B 1 179 ? -15.366 -6.584 -29.112 1.00 62.50 171 LEU B N 1
ATOM 3500 C CA . LEU B 1 179 ? -16.346 -7.595 -29.498 1.00 65.89 171 LEU B CA 1
ATOM 3501 C C . LEU B 1 179 ? -17.016 -7.292 -30.835 1.00 63.14 171 LEU B C 1
ATOM 3502 O O . LEU B 1 179 ? -17.532 -8.215 -31.475 1.00 61.93 171 LEU B O 1
ATOM 3507 N N . SER B 1 180 ? -17.032 -6.031 -31.268 1.00 63.30 172 SER B N 1
ATOM 3508 C CA . SER B 1 180 ? -17.596 -5.667 -32.564 1.00 65.72 172 SER B CA 1
ATOM 3509 C C . SER B 1 180 ? -16.577 -5.710 -33.700 1.00 68.62 172 SER B C 1
ATOM 3510 O O . SER B 1 180 ? -16.942 -5.416 -34.843 1.00 71.20 172 SER B O 1
ATOM 3513 N N . VAL B 1 181 ? -15.319 -6.071 -33.417 1.00 70.57 173 VAL B N 1
ATOM 3514 C CA . VAL B 1 181 ? -14.317 -6.216 -34.468 1.00 68.59 173 VAL B CA 1
ATOM 3515 C C . VAL B 1 181 ? -14.760 -7.306 -35.434 1.00 71.72 173 VAL B C 1
ATOM 3516 O O . VAL B 1 181 ? -15.058 -8.437 -35.027 1.00 77.74 173 VAL B O 1
ATOM 3520 N N . GLY B 1 182 ? -14.805 -6.975 -36.724 1.00 68.36 174 GLY B N 1
ATOM 3521 C CA . GLY B 1 182 ? -15.263 -7.920 -37.721 1.00 77.76 174 GLY B CA 1
ATOM 3522 C C . GLY B 1 182 ? -14.474 -7.800 -39.010 1.00 79.58 174 GLY B C 1
ATOM 3523 O O . GLY B 1 182 ? -13.853 -6.773 -39.295 1.00 80.10 174 GLY B O 1
ATOM 3524 N N . ALA B 1 183 ? -14.517 -8.880 -39.792 1.00 74.66 175 ALA B N 1
ATOM 3525 C CA . ALA B 1 183 ? -13.757 -8.952 -41.034 1.00 79.61 175 ALA B CA 1
ATOM 3526 C C . ALA B 1 183 ? -14.056 -7.760 -41.931 1.00 81.28 175 ALA B C 1
ATOM 3527 O O . ALA B 1 183 ? -15.218 -7.456 -42.217 1.00 82.39 175 ALA B O 1
ATOM 3529 N N . GLY B 1 184 ? -12.994 -7.107 -42.396 1.00 85.53 176 GLY B N 1
ATOM 3530 C CA . GLY B 1 184 ? -13.093 -5.884 -43.169 1.00 90.36 176 GLY B CA 1
ATOM 3531 C C . GLY B 1 184 ? -12.621 -4.642 -42.439 1.00 86.24 176 GLY B C 1
ATOM 3532 O O . GLY B 1 184 ? -12.468 -3.591 -43.076 1.00 86.82 176 GLY B O 1
ATOM 3533 N N . ASP B 1 185 ? -12.388 -4.726 -41.131 1.00 81.49 177 ASP B N 1
ATOM 3534 C CA . ASP B 1 185 ? -11.913 -3.589 -40.355 1.00 75.43 177 ASP B CA 1
ATOM 3535 C C . ASP B 1 185 ? -10.419 -3.379 -40.559 1.00 68.05 177 ASP B C 1
ATOM 3536 O O . ASP B 1 185 ? -9.650 -4.331 -40.713 1.00 68.72 177 ASP B O 1
ATOM 3541 N N . MET B 1 186 ? -10.010 -2.115 -40.550 1.00 66.92 178 MET B N 1
ATOM 3542 C CA . MET B 1 186 ? -8.626 -1.758 -40.819 1.00 71.57 178 MET B CA 1
ATOM 3543 C C . MET B 1 186 ? -7.830 -1.696 -39.519 1.00 73.42 178 MET B C 1
ATOM 3544 O O . MET B 1 186 ? -8.308 -1.191 -38.495 1.00 61.43 178 MET B O 1
ATOM 3546 N N . VAL B 1 187 ? -6.621 -2.241 -39.566 1.00 75.03 179 VAL B N 1
ATOM 3547 C CA . VAL B 1 187 ? -5.719 -2.286 -38.423 1.00 67.65 179 VAL B CA 1
ATOM 3548 C C . VAL B 1 187 ? -4.676 -1.195 -38.625 1.00 64.23 179 VAL B C 1
ATOM 3549 O O . VAL B 1 187 ? -3.839 -1.284 -39.531 1.00 64.45 179 VAL B O 1
ATOM 3553 N N . LEU B 1 188 ? -4.704 -0.168 -37.782 1.00 62.32 180 LEU B N 1
ATOM 3554 C CA . LEU B 1 188 ? -3.697 0.880 -37.837 1.00 61.23 180 LEU B CA 1
ATOM 3555 C C . LEU B 1 188 ? -2.618 0.627 -36.785 1.00 60.93 180 LEU B C 1
ATOM 3556 O O . LEU B 1 188 ? -2.839 -0.045 -35.774 1.00 58.21 180 LEU B O 1
ATOM 3561 N N . GLY B 1 189 ? -1.436 1.172 -37.042 1.00 64.06 181 GLY B N 1
ATOM 3562 C CA . GLY B 1 189 ? -0.338 1.019 -36.112 1.00 60.93 181 GLY B CA 1
ATOM 3563 C C . GLY B 1 189 ? 0.316 2.330 -35.740 1.00 60.53 181 GLY B C 1
ATOM 3564 O O . GLY B 1 189 ? 0.691 3.123 -36.610 1.00 58.47 181 GLY B O 1
ATOM 3565 N N . LEU B 1 190 ? 0.461 2.564 -34.441 1.00 57.56 182 LEU B N 1
ATOM 3566 C CA . LEU B 1 190 ? 1.126 3.756 -33.940 1.00 53.94 182 LEU B CA 1
ATOM 3567 C C . LEU B 1 190 ? 2.592 3.432 -33.679 1.00 58.36 182 LEU B C 1
ATOM 3568 O O . LEU B 1 190 ? 2.908 2.452 -32.995 1.00 58.96 182 LEU B O 1
ATOM 3573 N N . ALA B 1 191 ? 3.481 4.244 -34.241 1.00 61.03 183 ALA B N 1
ATOM 3574 C CA . ALA B 1 191 ? 4.907 3.965 -34.161 1.00 55.57 183 ALA B CA 1
ATOM 3575 C C . ALA B 1 191 ? 5.409 4.088 -32.730 1.00 56.93 183 ALA B C 1
ATOM 3576 O O . ALA B 1 191 ? 4.875 4.849 -31.918 1.00 59.21 183 ALA B O 1
ATOM 3578 N N . SER B 1 192 ? 6.443 3.321 -32.424 1.00 56.38 184 SER B N 1
ATOM 3579 C CA . SER B 1 192 ? 7.051 3.310 -31.102 1.00 54.27 184 SER B CA 1
ATOM 3580 C C . SER B 1 192 ? 8.292 4.202 -31.073 1.00 47.99 184 SER B C 1
ATOM 3581 O O . SER B 1 192 ? 8.771 4.685 -32.102 1.00 60.42 184 SER B O 1
ATOM 3584 N N . ASN B 1 193 ? 8.793 4.442 -29.868 1.00 46.46 185 ASN B N 1
ATOM 3585 C CA . ASN B 1 193 ? 10.024 5.195 -29.693 1.00 52.73 185 ASN B CA 1
ATOM 3586 C C . ASN B 1 193 ? 11.255 4.298 -29.682 1.00 58.09 185 ASN B C 1
ATOM 3587 O O . ASN B 1 193 ? 12.382 4.811 -29.675 1.00 56.45 185 ASN B O 1
ATOM 3592 N N . GLY B 1 194 ? 11.061 2.990 -29.710 1.00 48.12 186 GLY B N 1
ATOM 3593 C CA . GLY B 1 194 ? 12.093 1.978 -29.632 1.00 49.16 186 GLY B CA 1
ATOM 3594 C C . GLY B 1 194 ? 11.520 0.724 -28.989 1.00 54.90 186 GLY B C 1
ATOM 3595 O O . GLY B 1 194 ? 10.323 0.458 -29.091 1.00 47.60 186 GLY B O 1
ATOM 3596 N N . ALA B 1 195 ? 12.390 -0.016 -28.293 1.00 54.95 187 ALA B N 1
ATOM 3597 C CA . ALA B 1 195 ? 11.973 -1.255 -27.637 1.00 57.30 187 ALA B CA 1
ATOM 3598 C C . ALA B 1 195 ? 11.079 -1.009 -26.426 1.00 56.84 187 ALA B C 1
ATOM 3599 O O . ALA B 1 195 ? 10.526 -1.970 -25.876 1.00 52.63 187 ALA B O 1
ATOM 3601 N N . HIS B 1 196 ? 10.928 0.248 -26.007 1.00 55.82 188 HIS B N 1
ATOM 3602 C CA . HIS B 1 196 ? 10.056 0.623 -24.900 1.00 53.09 188 HIS B CA 1
ATOM 3603 C C . HIS B 1 196 ? 10.495 -0.032 -23.591 1.00 51.46 188 HIS B C 1
ATOM 3604 O O . HIS B 1 196 ? 11.483 0.408 -22.998 1.00 49.02 188 HIS B O 1
ATOM 3611 N N . SER B 1 197 ? 9.763 -1.035 -23.093 1.00 57.05 189 SER B N 1
ATOM 3612 C CA . SER B 1 197 ? 10.102 -1.640 -21.807 1.00 53.36 189 SER B CA 1
ATOM 3613 C C . SER B 1 197 ? 10.212 -3.159 -21.860 1.00 55.74 189 SER B C 1
ATOM 3614 O O . SER B 1 197 ? 10.110 -3.809 -20.814 1.00 69.13 189 SER B O 1
ATOM 3617 N N . ASN B 1 198 ? 10.400 -3.746 -23.038 1.00 55.76 190 ASN B N 1
ATOM 3618 C CA . ASN B 1 198 ? 10.440 -5.196 -23.148 1.00 61.29 190 ASN B CA 1
ATOM 3619 C C . ASN B 1 198 ? 11.566 -5.640 -24.066 1.00 64.26 190 ASN B C 1
ATOM 3620 O O . ASN B 1 198 ? 11.946 -4.932 -25.001 1.00 67.61 190 ASN B O 1
ATOM 3625 N N . GLY B 1 199 ? 12.100 -6.825 -23.770 1.00 65.95 191 GLY B N 1
ATOM 3626 C CA . GLY B 1 199 ? 13.203 -7.382 -24.526 1.00 68.87 191 GLY B CA 1
ATOM 3627 C C . GLY B 1 199 ? 14.559 -6.824 -24.172 1.00 70.70 191 GLY B C 1
ATOM 3628 O O . GLY B 1 199 ? 15.477 -6.892 -24.998 1.00 76.41 191 GLY B O 1
ATOM 3629 N N . TYR B 1 200 ? 14.727 -6.285 -22.964 1.00 44.36 192 TYR B N 1
ATOM 3630 C CA . TYR B 1 200 ? 15.971 -5.605 -22.622 1.00 48.49 192 TYR B CA 1
ATOM 3631 C C . TYR B 1 200 ? 17.038 -6.513 -22.024 1.00 48.65 192 TYR B C 1
ATOM 3632 O O . TYR B 1 200 ? 18.213 -6.134 -22.019 1.00 49.04 192 TYR B O 1
ATOM 3641 N N . SER B 1 201 ? 16.671 -7.684 -21.504 1.00 57.46 193 SER B N 1
ATOM 3642 C CA . SER B 1 201 ? 17.698 -8.652 -21.142 1.00 55.13 193 SER B CA 1
ATOM 3643 C C . SER B 1 201 ? 18.516 -9.024 -22.365 1.00 65.47 193 SER B C 1
ATOM 3644 O O . SER B 1 201 ? 19.738 -9.197 -22.284 1.00 70.92 193 SER B O 1
ATOM 3647 N N . LEU B 1 202 ? 17.855 -9.113 -23.519 1.00 69.10 194 LEU B N 1
ATOM 3648 C CA . LEU B 1 202 ? 18.527 -9.460 -24.761 1.00 62.86 194 LEU B CA 1
ATOM 3649 C C . LEU B 1 202 ? 19.338 -8.291 -25.304 1.00 58.10 194 LEU B C 1
ATOM 3650 O O . LEU B 1 202 ? 20.457 -8.484 -25.791 1.00 57.22 194 LEU B O 1
ATOM 3655 N N . ILE B 1 203 ? 18.797 -7.073 -25.228 1.00 57.01 195 ILE B N 1
ATOM 3656 C CA . ILE B 1 203 ? 19.563 -5.902 -25.645 1.00 62.24 195 ILE B CA 1
ATOM 3657 C C . ILE B 1 203 ? 20.856 -5.802 -24.845 1.00 68.83 195 ILE B C 1
ATOM 3658 O O . ILE B 1 203 ? 21.907 -5.420 -25.376 1.00 71.11 195 ILE B O 1
ATOM 3663 N N . ARG B 1 204 ? 20.809 -6.168 -23.565 1.00 69.93 196 ARG B N 1
ATOM 3664 C CA . ARG B 1 204 ? 21.995 -6.053 -22.725 1.00 68.81 196 ARG B CA 1
ATOM 3665 C C . ARG B 1 204 ? 23.008 -7.152 -23.035 1.00 63.91 196 ARG B C 1
ATOM 3666 O O . ARG B 1 204 ? 24.218 -6.895 -23.051 1.00 61.50 196 ARG B O 1
ATOM 3674 N N . LYS B 1 205 ? 22.541 -8.384 -23.258 1.00 62.63 197 LYS B N 1
ATOM 3675 C CA . LYS B 1 205 ? 23.454 -9.453 -23.655 1.00 64.96 197 LYS B CA 1
ATOM 3676 C C . LYS B 1 205 ? 24.213 -9.075 -24.921 1.00 70.97 197 LYS B C 1
ATOM 3677 O O . LYS B 1 205 ? 25.429 -9.283 -25.011 1.00 66.35 197 LYS B O 1
ATOM 3679 N N . ILE B 1 206 ? 23.512 -8.502 -25.904 1.00 70.70 198 ILE B N 1
ATOM 3680 C CA . ILE B 1 206 ? 24.158 -8.105 -27.152 1.00 73.82 198 ILE B CA 1
ATOM 3681 C C . ILE B 1 206 ? 25.199 -7.024 -26.893 1.00 74.89 198 ILE B C 1
ATOM 3682 O O . ILE B 1 206 ? 26.359 -7.146 -27.301 1.00 82.62 198 ILE B O 1
ATOM 3684 N N . ILE B 1 207 ? 24.806 -5.960 -26.186 1.00 71.17 199 ILE B N 1
ATOM 3685 C CA . ILE B 1 207 ? 25.699 -4.819 -25.990 1.00 67.29 199 ILE B CA 1
ATOM 3686 C C . ILE B 1 207 ? 26.929 -5.225 -25.188 1.00 67.70 199 ILE B C 1
ATOM 3687 O O . ILE B 1 207 ? 28.051 -4.783 -25.474 1.00 66.32 199 ILE B O 1
ATOM 3692 N N . GLU B 1 208 ? 26.745 -6.075 -24.174 1.00 71.92 200 GLU B N 1
ATOM 3693 C CA . GLU B 1 208 ? 27.877 -6.530 -23.375 1.00 74.63 200 GLU B CA 1
ATOM 3694 C C . GLU B 1 208 ? 28.802 -7.467 -24.154 1.00 79.92 200 GLU B C 1
ATOM 3695 O O . GLU B 1 208 ? 29.950 -7.665 -23.741 1.00 82.47 200 GLU B O 1
ATOM 3697 N N . ARG B 1 209 ? 28.335 -8.051 -25.262 1.00 81.29 201 ARG B N 1
ATOM 3698 C CA . ARG B 1 209 ? 29.189 -8.908 -26.081 1.00 89.13 201 ARG B CA 1
ATOM 3699 C C . ARG B 1 209 ? 29.944 -8.158 -27.173 1.00 87.92 201 ARG B C 1
ATOM 3700 O O . ARG B 1 209 ? 31.125 -8.434 -27.410 1.00 86.50 201 ARG B O 1
ATOM 3708 N N . ASP B 1 210 ? 29.278 -7.221 -27.846 1.00 86.78 202 ASP B N 1
ATOM 3709 C CA . ASP B 1 210 ? 29.846 -6.549 -29.006 1.00 88.14 202 ASP B CA 1
ATOM 3710 C C . ASP B 1 210 ? 30.573 -5.259 -28.664 1.00 93.45 202 ASP B C 1
ATOM 3711 O O . ASP B 1 210 ? 31.371 -4.783 -29.482 1.00 93.96 202 ASP B O 1
ATOM 3716 N N . ASN B 1 211 ? 30.319 -4.698 -27.481 1.00 94.35 203 ASN B N 1
ATOM 3717 C CA . ASN B 1 211 ? 30.818 -3.396 -27.042 1.00 91.75 203 ASN B CA 1
ATOM 3718 C C . ASN B 1 211 ? 30.751 -2.344 -28.160 1.00 91.80 203 ASN B C 1
ATOM 3719 O O . ASN B 1 211 ? 31.778 -1.753 -28.518 1.00 96.54 203 ASN B O 1
ATOM 3721 N N . PRO B 1 212 ? 29.572 -2.104 -28.737 1.00 87.46 204 PRO B N 1
ATOM 3722 C CA . PRO B 1 212 ? 29.482 -1.135 -29.834 1.00 84.73 204 PRO B CA 1
ATOM 3723 C C . PRO B 1 212 ? 29.609 0.285 -29.309 1.00 76.36 204 PRO B C 1
ATOM 3724 O O . PRO B 1 212 ? 29.281 0.577 -28.155 1.00 71.98 204 PRO B O 1
ATOM 3728 N N . ASP B 1 213 ? 30.070 1.180 -30.181 1.00 72.05 205 ASP B N 1
ATOM 3729 C CA . ASP B 1 213 ? 30.220 2.581 -29.806 1.00 76.00 205 ASP B CA 1
ATOM 3730 C C . ASP B 1 213 ? 28.857 3.202 -29.527 1.00 75.50 205 ASP B C 1
ATOM 3731 O O . ASP B 1 213 ? 28.186 3.693 -30.442 1.00 78.00 205 ASP B O 1
ATOM 3736 N N . LEU B 1 214 ? 28.448 3.199 -28.257 1.00 72.46 206 LEU B N 1
ATOM 3737 C CA . LEU B 1 214 ? 27.112 3.653 -27.892 1.00 72.36 206 LEU B CA 1
ATOM 3738 C C . LEU B 1 214 ? 26.941 5.153 -28.072 1.00 76.39 206 LEU B C 1
ATOM 3739 O O . LEU B 1 214 ? 25.808 5.641 -27.999 1.00 76.39 206 LEU B O 1
ATOM 3741 N N . ASP B 1 215 ? 28.022 5.892 -28.325 1.00 80.54 207 ASP B N 1
ATOM 3742 C CA . ASP B 1 215 ? 27.960 7.344 -28.435 1.00 80.73 207 ASP B CA 1
ATOM 3743 C C . ASP B 1 215 ? 28.097 7.833 -29.866 1.00 78.57 207 ASP B C 1
ATOM 3744 O O . ASP B 1 215 ? 28.213 9.044 -30.085 1.00 74.43 207 ASP B O 1
ATOM 3749 N N . ALA B 1 216 ? 28.051 6.936 -30.842 1.00 84.94 208 ALA B N 1
ATOM 3750 C CA . ALA B 1 216 ? 28.099 7.327 -32.241 1.00 82.41 208 ALA B CA 1
ATOM 3751 C C . ALA B 1 216 ? 26.695 7.636 -32.735 1.00 78.05 208 ALA B C 1
ATOM 3752 O O . ALA B 1 216 ? 25.709 7.114 -32.208 1.00 74.88 208 ALA B O 1
ATOM 3754 N N . GLU B 1 217 ? 26.610 8.512 -33.736 1.00 75.48 209 GLU B N 1
ATOM 3755 C CA . GLU B 1 217 ? 25.334 8.749 -34.394 1.00 80.55 209 GLU B CA 1
ATOM 3756 C C . GLU B 1 217 ? 24.837 7.445 -35.002 1.00 89.56 209 GLU B C 1
ATOM 3757 O O . GLU B 1 217 ? 25.576 6.747 -35.703 1.00 99.15 209 GLU B O 1
ATOM 3763 N N . PHE B 1 218 ? 23.588 7.118 -34.724 1.00 87.72 210 PHE B N 1
ATOM 3764 C CA . PHE B 1 218 ? 23.000 5.846 -35.112 1.00 89.30 210 PHE B CA 1
ATOM 3765 C C . PHE B 1 218 ? 21.765 6.004 -35.980 1.00 96.68 210 PHE B C 1
ATOM 3766 O O . PHE B 1 218 ? 21.626 5.299 -36.983 1.00 99.78 210 PHE B O 1
ATOM 3774 N N . ASP B 1 219 ? 20.877 6.932 -35.633 1.00 96.46 211 ASP B N 1
ATOM 3775 C CA . ASP B 1 219 ? 19.613 7.091 -36.334 1.00 98.81 211 ASP B CA 1
ATOM 3776 C C . ASP B 1 219 ? 18.982 8.406 -35.914 1.00 95.58 211 ASP B C 1
ATOM 3777 O O . ASP B 1 219 ? 19.059 8.785 -34.744 1.00 96.04 211 ASP B O 1
ATOM 3782 N N . ASN B 1 220 ? 18.370 9.096 -36.879 1.00 96.36 212 ASN B N 1
ATOM 3783 C CA . ASN B 1 220 ? 17.612 10.325 -36.627 1.00 96.55 212 ASN B CA 1
ATOM 3784 C C . ASN B 1 220 ? 18.408 11.332 -35.799 1.00 100.13 212 ASN B C 1
ATOM 3785 O O . ASN B 1 220 ? 17.849 12.049 -34.968 1.00 100.07 212 ASN B O 1
ATOM 3787 N N . GLY B 1 221 ? 19.721 11.384 -36.010 1.00 101.31 213 GLY B N 1
ATOM 3788 C CA . GLY B 1 221 ? 20.561 12.309 -35.268 1.00 100.69 213 GLY B CA 1
ATOM 3789 C C . GLY B 1 221 ? 20.594 12.048 -33.781 1.00 96.41 213 GLY B C 1
ATOM 3790 O O . GLY B 1 221 ? 20.715 12.990 -32.990 1.00 100.22 213 GLY B O 1
ATOM 3791 N N . LYS B 1 222 ? 20.502 10.786 -33.377 1.00 90.30 214 LYS B N 1
ATOM 3792 C CA . LYS B 1 222 ? 20.591 10.393 -31.980 1.00 81.00 214 LYS B CA 1
ATOM 3793 C C . LYS B 1 222 ? 21.631 9.294 -31.851 1.00 69.48 214 LYS B C 1
ATOM 3794 O O . LYS B 1 222 ? 21.770 8.455 -32.747 1.00 67.29 214 LYS B O 1
ATOM 3796 N N . THR B 1 223 ? 22.374 9.316 -30.749 1.00 67.15 215 THR B N 1
ATOM 3797 C CA . THR B 1 223 ? 23.374 8.287 -30.521 1.00 72.13 215 THR B CA 1
ATOM 3798 C C . THR B 1 223 ? 22.697 6.943 -30.256 1.00 75.03 215 THR B C 1
ATOM 3799 O O . THR B 1 223 ? 21.516 6.869 -29.905 1.00 72.62 215 THR B O 1
ATOM 3803 N N . LEU B 1 224 ? 23.461 5.865 -30.449 1.00 61.84 216 LEU B N 1
ATOM 3804 C CA . LEU B 1 224 ? 22.910 4.535 -30.219 1.00 60.70 216 LEU B CA 1
ATOM 3805 C C . LEU B 1 224 ? 22.398 4.396 -28.792 1.00 69.26 216 LEU B C 1
ATOM 3806 O O . LEU B 1 224 ? 21.334 3.809 -28.561 1.00 68.42 216 LEU B O 1
ATOM 3811 N N . ARG B 1 225 ? 23.133 4.949 -27.825 1.00 69.71 217 ARG B N 1
ATOM 3812 C CA . ARG B 1 225 ? 22.684 4.919 -26.437 1.00 64.83 217 ARG B CA 1
ATOM 3813 C C . ARG B 1 225 ? 21.337 5.611 -26.282 1.00 68.76 217 ARG B C 1
ATOM 3814 O O . ARG B 1 225 ? 20.434 5.098 -25.608 1.00 70.41 217 ARG B O 1
ATOM 3822 N N . GLU B 1 226 ? 21.187 6.787 -26.897 1.00 69.74 218 GLU B N 1
ATOM 3823 C CA . GLU B 1 226 ? 19.915 7.499 -26.828 1.00 68.52 218 GLU B CA 1
ATOM 3824 C C . GLU B 1 226 ? 18.792 6.660 -27.419 1.00 64.42 218 GLU B C 1
ATOM 3825 O O . GLU B 1 226 ? 17.657 6.692 -26.926 1.00 62.11 218 GLU B O 1
ATOM 3831 N N . ALA B 1 227 ? 19.093 5.899 -28.478 1.00 63.71 219 ALA B N 1
ATOM 3832 C CA . ALA B 1 227 ? 18.085 5.044 -29.094 1.00 59.44 219 ALA B CA 1
ATOM 3833 C C . ALA B 1 227 ? 17.736 3.843 -28.217 1.00 58.03 219 ALA B C 1
ATOM 3834 O O . ALA B 1 227 ? 16.595 3.372 -28.245 1.00 62.97 219 ALA B O 1
ATOM 3836 N N . VAL B 1 228 ? 18.690 3.329 -27.443 1.00 50.68 220 VAL B N 1
ATOM 3837 C CA . VAL B 1 228 ? 18.425 2.135 -26.645 1.00 49.70 220 VAL B CA 1
ATOM 3838 C C . VAL B 1 228 ? 17.603 2.478 -25.406 1.00 49.73 220 VAL B C 1
ATOM 3839 O O . VAL B 1 228 ? 16.696 1.733 -25.018 1.00 45.65 220 VAL B O 1
ATOM 3843 N N . ILE B 1 229 ? 17.898 3.601 -24.756 1.00 48.99 221 ILE B N 1
ATOM 3844 C CA . ILE B 1 229 ? 17.254 3.932 -23.495 1.00 51.99 221 ILE B CA 1
ATOM 3845 C C . ILE B 1 229 ? 16.071 4.880 -23.685 1.00 55.87 221 ILE B C 1
ATOM 3846 O O . ILE B 1 229 ? 15.504 5.361 -22.699 1.00 60.24 221 ILE B O 1
ATOM 3851 N N . ALA B 1 230 ? 15.664 5.129 -24.927 1.00 56.07 222 ALA B N 1
ATOM 3852 C CA . ALA B 1 230 ? 14.557 6.036 -25.199 1.00 48.19 222 ALA B CA 1
ATOM 3853 C C . ALA B 1 230 ? 13.311 5.614 -24.422 1.00 45.49 222 ALA B C 1
ATOM 3854 O O . ALA B 1 230 ? 12.919 4.440 -24.478 1.00 39.92 222 ALA B O 1
ATOM 3856 N N . PRO B 1 231 ? 12.658 6.534 -23.715 1.00 45.26 223 PRO B N 1
ATOM 3857 C CA . PRO B 1 231 ? 11.480 6.167 -22.915 1.00 46.31 223 PRO B CA 1
ATOM 3858 C C . PRO B 1 231 ? 10.293 5.741 -23.767 1.00 41.64 223 PRO B C 1
ATOM 3859 O O . PRO B 1 231 ? 10.100 6.215 -24.890 1.00 37.64 223 PRO B O 1
ATOM 3863 N N . THR B 1 232 ? 9.481 4.849 -23.196 1.00 41.08 224 THR B N 1
ATOM 3864 C CA . THR B 1 232 ? 8.268 4.378 -23.860 1.00 47.26 224 THR B CA 1
ATOM 3865 C C . THR B 1 232 ? 7.369 5.547 -24.241 1.00 48.94 224 THR B C 1
ATOM 3866 O O . THR B 1 232 ? 7.190 6.493 -23.471 1.00 53.26 224 THR B O 1
ATOM 3870 N N . ARG B 1 233 ? 6.786 5.473 -25.431 1.00 44.29 225 ARG B N 1
ATOM 3871 C CA . ARG B 1 233 ? 5.914 6.539 -25.892 1.00 46.35 225 ARG B CA 1
ATOM 3872 C C . ARG B 1 233 ? 4.550 6.430 -25.215 1.00 48.06 225 ARG B C 1
ATOM 3873 O O . ARG B 1 233 ? 4.032 5.330 -24.994 1.00 43.55 225 ARG B O 1
ATOM 3881 N N . LEU B 1 234 ? 3.980 7.579 -24.863 1.00 47.17 226 LEU B N 1
ATOM 3882 C CA . LEU B 1 234 ? 2.644 7.648 -24.287 1.00 38.72 226 LEU B CA 1
ATOM 3883 C C . LEU B 1 234 ? 1.632 7.956 -25.383 1.00 46.87 226 LEU B C 1
ATOM 3884 O O . LEU B 1 234 ? 1.823 8.887 -26.172 1.00 55.92 226 LEU B O 1
ATOM 3889 N N . TYR B 1 235 ? 0.558 7.174 -25.427 1.00 46.18 227 TYR B N 1
ATOM 3890 C CA . TYR B 1 235 ? -0.461 7.310 -26.456 1.00 44.60 227 TYR B CA 1
ATOM 3891 C C . TYR B 1 235 ? -1.750 7.919 -25.920 1.00 49.65 227 TYR B C 1
ATOM 3892 O O . TYR B 1 235 ? -2.762 7.943 -26.633 1.00 44.11 227 TYR B O 1
ATOM 3901 N N . VAL B 1 236 ? -1.731 8.427 -24.687 1.00 49.17 228 VAL B N 1
ATOM 3902 C CA . VAL B 1 236 ? -2.966 8.807 -24.009 1.00 47.83 228 VAL B CA 1
ATOM 3903 C C . VAL B 1 236 ? -3.614 10.001 -24.694 1.00 40.90 228 VAL B C 1
ATOM 3904 O O . VAL B 1 236 ? -4.766 9.934 -25.135 1.00 36.71 228 VAL B O 1
ATOM 3908 N N . LYS B 1 237 ? -2.885 11.113 -24.786 1.00 43.43 229 LYS B N 1
ATOM 3909 C CA . LYS B 1 237 ? -3.484 12.343 -25.304 1.00 45.43 229 LYS B CA 1
ATOM 3910 C C . LYS B 1 237 ? -4.042 12.183 -26.716 1.00 47.74 229 LYS B C 1
ATOM 3911 O O . LYS B 1 237 ? -5.198 12.585 -26.942 1.00 51.98 229 LYS B O 1
ATOM 3913 N N . PRO B 1 238 ? -3.320 11.616 -27.693 1.00 51.40 230 PRO B N 1
ATOM 3914 C CA . PRO B 1 238 ? -3.918 11.504 -29.037 1.00 57.06 230 PRO B CA 1
ATOM 3915 C C . PRO B 1 238 ? -5.061 10.503 -29.119 1.00 55.58 230 PRO B C 1
ATOM 3916 O O . PRO B 1 238 ? -6.061 10.778 -29.798 1.00 59.94 230 PRO B O 1
ATOM 3920 N N . ILE B 1 239 ? -4.954 9.353 -28.440 1.00 49.04 231 ILE B N 1
ATOM 3921 C CA . ILE B 1 239 ? -6.015 8.346 -28.505 1.00 48.43 231 ILE B CA 1
ATOM 3922 C C . ILE B 1 239 ? -7.296 8.856 -27.850 1.00 45.67 231 ILE B C 1
ATOM 3923 O O . ILE B 1 239 ? -8.399 8.646 -28.368 1.00 51.34 231 ILE B O 1
ATOM 3928 N N . LEU B 1 240 ? -7.179 9.527 -26.704 1.00 38.43 232 LEU B N 1
ATOM 3929 C CA . LEU B 1 240 ? -8.371 10.053 -26.052 1.00 46.44 232 LEU B CA 1
ATOM 3930 C C . LEU B 1 240 ? -9.012 11.148 -26.898 1.00 52.68 232 LEU B C 1
ATOM 3931 O O . LEU B 1 240 ? -10.243 11.241 -26.976 1.00 56.50 232 LEU B O 1
ATOM 3936 N N . ALA B 1 241 ? -8.192 11.999 -27.518 1.00 47.76 233 ALA B N 1
ATOM 3937 C CA . ALA B 1 241 ? -8.722 13.000 -28.437 1.00 49.49 233 ALA B CA 1
ATOM 3938 C C . ALA B 1 241 ? -9.394 12.344 -29.638 1.00 56.17 233 ALA B C 1
ATOM 3939 O O . ALA B 1 241 ? -10.418 12.832 -30.130 1.00 66.40 233 ALA B O 1
ATOM 3941 N N . ALA B 1 242 ? -8.820 11.247 -30.136 1.00 47.01 234 ALA B N 1
ATOM 3942 C CA . ALA B 1 242 ? -9.452 10.508 -31.221 1.00 47.62 234 ALA B CA 1
ATOM 3943 C C . ALA B 1 242 ? -10.819 9.977 -30.809 1.00 48.80 234 ALA B C 1
ATOM 3944 O O . ALA B 1 242 ? -11.773 10.015 -31.598 1.00 54.58 234 ALA B O 1
ATOM 3946 N N . LEU B 1 243 ? -10.937 9.478 -29.574 1.00 45.82 235 LEU B N 1
ATOM 3947 C CA . LEU B 1 243 ? -12.191 8.879 -29.124 1.00 51.23 235 LEU B CA 1
ATOM 3948 C C . LEU B 1 243 ? -13.326 9.890 -29.051 1.00 54.53 235 LEU B C 1
ATOM 3949 O O . LEU B 1 243 ? -14.498 9.493 -29.043 1.00 52.57 235 LEU B O 1
ATOM 3954 N N . GLU B 1 244 ? -13.001 11.183 -28.996 1.00 54.34 236 GLU B N 1
ATOM 3955 C CA . GLU B 1 244 ? -14.026 12.216 -29.044 1.00 58.41 236 GLU B CA 1
ATOM 3956 C C . GLU B 1 244 ? -14.679 12.284 -30.414 1.00 61.17 236 GLU B C 1
ATOM 3957 O O . GLU B 1 244 ? -15.873 12.590 -30.518 1.00 66.88 236 GLU B O 1
ATOM 3963 N N . LYS B 1 245 ? -13.925 11.970 -31.469 1.00 63.94 237 LYS B N 1
ATOM 3964 C CA . LYS B 1 245 ? -14.393 12.136 -32.837 1.00 66.86 237 LYS B CA 1
ATOM 3965 C C . LYS B 1 245 ? -14.688 10.826 -33.554 1.00 66.32 237 LYS B C 1
ATOM 3966 O O . LYS B 1 245 ? -15.405 10.845 -34.559 1.00 64.36 237 LYS B O 1
ATOM 3968 N N . PHE B 1 246 ? -14.138 9.704 -33.091 1.00 72.03 238 PHE B N 1
ATOM 3969 C CA . PHE B 1 246 ? -14.345 8.427 -33.756 1.00 71.68 238 PHE B CA 1
ATOM 3970 C C . PHE B 1 246 ? -14.617 7.335 -32.734 1.00 68.34 238 PHE B C 1
ATOM 3971 O O . PHE B 1 246 ? -14.335 7.479 -31.540 1.00 70.64 238 PHE B O 1
ATOM 3979 N N . THR B 1 247 ? -15.147 6.224 -33.241 1.00 65.51 239 THR B N 1
ATOM 3980 C CA . THR B 1 247 ? -15.336 5.001 -32.474 1.00 62.47 239 THR B CA 1
ATOM 3981 C C . THR B 1 247 ? -14.172 4.065 -32.776 1.00 64.24 239 THR B C 1
ATOM 3982 O O . THR B 1 247 ? -13.913 3.756 -33.943 1.00 68.70 239 THR B O 1
ATOM 3986 N N . ILE B 1 248 ? -13.465 3.631 -31.737 1.00 63.24 240 ILE B N 1
ATOM 3987 C CA . ILE B 1 248 ? -12.370 2.677 -31.879 1.00 63.30 240 ILE B CA 1
ATOM 3988 C C . ILE B 1 248 ? -12.870 1.305 -31.445 1.00 60.28 240 ILE B C 1
ATOM 3989 O O . ILE B 1 248 ? -13.414 1.150 -30.344 1.00 57.67 240 ILE B O 1
ATOM 3994 N N . LYS B 1 249 ? -12.725 0.313 -32.326 1.00 60.56 241 LYS B N 1
ATOM 3995 C CA . LYS B 1 249 ? -13.298 -0.999 -32.046 1.00 62.73 241 LYS B CA 1
ATOM 3996 C C . LYS B 1 249 ? -12.409 -1.839 -31.138 1.00 55.44 241 LYS B C 1
ATOM 3997 O O . LYS B 1 249 ? -12.924 -2.638 -30.351 1.00 53.89 241 LYS B O 1
ATOM 4003 N N . GLY B 1 250 ? -11.093 -1.677 -31.222 1.00 53.30 242 GLY B N 1
ATOM 4004 C CA . GLY B 1 250 ? -10.194 -2.380 -30.326 1.00 52.02 242 GLY B CA 1
ATOM 4005 C C . GLY B 1 250 ? -8.831 -1.730 -30.334 1.00 52.27 242 GLY B C 1
ATOM 4006 O O . GLY B 1 250 ? -8.477 -0.999 -31.266 1.00 51.97 242 GLY B O 1
ATOM 4007 N N . MET B 1 251 ? -8.059 -2.011 -29.283 1.00 52.58 243 MET B N 1
ATOM 4008 C CA . MET B 1 251 ? -6.706 -1.482 -29.165 1.00 48.75 243 MET B CA 1
ATOM 4009 C C . MET B 1 251 ? -5.808 -2.504 -28.474 1.00 44.85 243 MET B C 1
ATOM 4010 O O . MET B 1 251 ? -6.267 -3.297 -27.646 1.00 44.71 243 MET B O 1
ATOM 4015 N N . ALA B 1 252 ? -4.522 -2.485 -28.818 1.00 44.74 244 ALA B N 1
ATOM 4016 C CA . ALA B 1 252 ? -3.550 -3.329 -28.136 1.00 47.61 244 ALA B CA 1
ATOM 4017 C C . ALA B 1 252 ? -2.264 -2.564 -27.868 1.00 52.71 244 ALA B C 1
ATOM 4018 O O . ALA B 1 252 ? -1.695 -1.958 -28.783 1.00 48.56 244 ALA B O 1
ATOM 4020 N N . HIS B 1 253 ? -1.806 -2.617 -26.619 1.00 50.42 245 HIS B N 1
ATOM 4021 C CA . HIS B 1 253 ? -0.507 -2.092 -26.227 1.00 41.89 245 HIS B CA 1
ATOM 4022 C C . HIS B 1 253 ? 0.512 -3.211 -26.391 1.00 40.63 245 HIS B C 1
ATOM 4023 O O . HIS B 1 253 ? 0.330 -4.298 -25.833 1.00 40.89 245 HIS B O 1
ATOM 4030 N N . ILE B 1 254 ? 1.574 -2.951 -27.152 1.00 41.47 246 ILE B N 1
ATOM 4031 C CA . ILE B 1 254 ? 2.517 -3.986 -27.578 1.00 52.94 246 ILE B CA 1
ATOM 4032 C C . ILE B 1 254 ? 3.630 -4.070 -26.535 1.00 54.06 246 ILE B C 1
ATOM 4033 O O . ILE B 1 254 ? 4.548 -3.248 -26.521 1.00 58.90 246 ILE B O 1
ATOM 4038 N N . THR B 1 255 ? 3.560 -5.086 -25.663 1.00 41.71 247 THR B N 1
ATOM 4039 C CA . THR B 1 255 ? 4.528 -5.226 -24.580 1.00 41.02 247 THR B CA 1
ATOM 4040 C C . THR B 1 255 ? 5.165 -6.614 -24.677 1.00 46.22 247 THR B C 1
ATOM 4041 O O . THR B 1 255 ? 5.717 -6.945 -25.723 1.00 60.17 247 THR B O 1
ATOM 4045 N N . GLY B 1 256 ? 5.118 -7.419 -23.615 1.00 42.24 248 GLY B N 1
ATOM 4046 C CA . GLY B 1 256 ? 5.731 -8.740 -23.660 1.00 50.47 248 GLY B CA 1
ATOM 4047 C C . GLY B 1 256 ? 5.022 -9.645 -24.6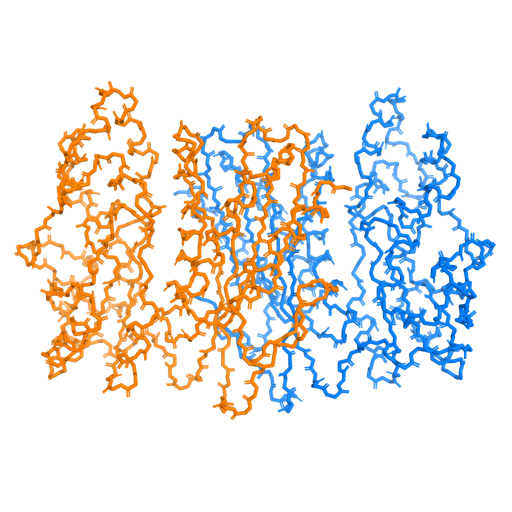51 1.00 64.84 248 GLY B C 1
ATOM 4048 O O . GLY B 1 256 ? 3.788 -9.718 -24.677 1.00 70.85 248 GLY B O 1
ATOM 4049 N N . GLY B 1 257 ? 5.798 -10.340 -25.474 1.00 68.45 249 GLY B N 1
ATOM 4050 C CA . GLY B 1 257 ? 5.247 -11.155 -26.537 1.00 75.64 249 GLY B CA 1
ATOM 4051 C C . GLY B 1 257 ? 5.130 -10.450 -27.870 1.00 80.62 249 GLY B C 1
ATOM 4052 O O . GLY B 1 257 ? 4.676 -11.065 -28.843 1.00 84.59 249 GLY B O 1
ATOM 4053 N N . GLY B 1 258 ? 5.522 -9.181 -27.943 1.00 83.01 250 GLY B N 1
ATOM 4054 C CA . GLY B 1 258 ? 5.593 -8.477 -29.206 1.00 83.12 250 GLY B CA 1
ATOM 4055 C C . GLY B 1 258 ? 4.239 -8.264 -29.869 1.00 79.51 250 GLY B C 1
ATOM 4056 O O . GLY B 1 258 ? 3.182 -8.250 -29.230 1.00 74.79 250 GLY B O 1
ATOM 4057 N N . ILE B 1 259 ? 4.298 -8.100 -31.192 1.00 82.48 251 ILE B N 1
ATOM 4058 C CA . ILE B 1 259 ? 3.097 -7.812 -31.969 1.00 80.07 251 ILE B CA 1
ATOM 4059 C C . ILE B 1 259 ? 2.166 -9.018 -31.984 1.00 75.40 251 ILE B C 1
ATOM 4060 O O . ILE B 1 259 ? 0.962 -8.895 -31.734 1.00 73.22 251 ILE B O 1
ATOM 4065 N N . THR B 1 260 ? 2.708 -10.201 -32.272 1.00 71.01 252 THR B N 1
ATOM 4066 C CA . THR B 1 260 ? 1.862 -11.359 -32.526 1.00 75.26 252 THR B CA 1
ATOM 4067 C C . THR B 1 260 ? 1.208 -11.926 -31.266 1.00 80.19 252 THR B C 1
ATOM 4068 O O . THR B 1 260 ? 0.180 -12.604 -31.376 1.00 85.67 252 THR B O 1
ATOM 4072 N N . GLU B 1 261 ? 1.764 -11.682 -30.079 1.00 75.44 253 GLU B N 1
ATOM 4073 C CA . GLU B 1 261 ? 1.165 -12.214 -28.861 1.00 69.80 253 GLU B CA 1
ATOM 4074 C C . GLU B 1 261 ? 0.252 -11.227 -28.141 1.00 62.27 253 GLU B C 1
ATOM 4075 O O . GLU B 1 261 ? -0.493 -11.640 -27.246 1.00 57.76 253 GLU B O 1
ATOM 4077 N N . ASN B 1 262 ? 0.271 -9.948 -28.511 1.00 60.26 254 ASN B N 1
ATOM 4078 C CA . ASN B 1 262 ? -0.530 -8.935 -27.831 1.00 53.58 254 ASN B CA 1
ATOM 4079 C C . ASN B 1 262 ? -1.769 -8.517 -28.608 1.00 55.38 254 ASN B C 1
ATOM 4080 O O . ASN B 1 262 ? -2.797 -8.217 -27.997 1.00 51.66 254 ASN B O 1
ATOM 4085 N N . VAL B 1 263 ? -1.690 -8.465 -29.942 1.00 61.58 255 VAL B N 1
ATOM 4086 C CA . VAL B 1 263 ? -2.856 -8.067 -30.737 1.00 56.32 255 VAL B CA 1
ATOM 4087 C C . VAL B 1 263 ? -4.015 -9.042 -30.599 1.00 56.93 255 VAL B C 1
ATOM 4088 O O . VAL B 1 263 ? -5.167 -8.589 -30.539 1.00 56.90 255 VAL B O 1
ATOM 4092 N N . PRO B 1 264 ? -3.815 -10.365 -30.541 1.00 61.90 256 PRO B N 1
ATOM 4093 C CA . PRO B 1 264 ? -4.978 -11.263 -30.414 1.00 66.20 256 PRO B CA 1
ATOM 4094 C C . PRO B 1 264 ? -5.751 -11.119 -29.107 1.00 60.02 256 PRO B C 1
ATOM 4095 O O . PRO B 1 264 ? -6.773 -11.795 -28.942 1.00 61.08 256 PRO B O 1
ATOM 4099 N N . ARG B 1 265 ? -5.321 -10.263 -28.178 1.00 57.66 257 ARG B N 1
ATOM 4100 C CA . ARG B 1 265 ? -6.054 -10.110 -26.922 1.00 53.89 257 ARG B CA 1
ATOM 4101 C C . ARG B 1 265 ? -7.413 -9.452 -27.131 1.00 56.01 257 ARG B C 1
ATOM 4102 O O . ARG B 1 265 ? -8.345 -9.715 -26.364 1.00 57.20 257 ARG B O 1
ATOM 4104 N N . VAL B 1 266 ? -7.546 -8.595 -28.146 1.00 56.18 258 VAL B N 1
ATOM 4105 C CA . VAL B 1 266 ? -8.799 -7.903 -28.430 1.00 53.79 258 VAL B CA 1
ATOM 4106 C C . VAL B 1 266 ? -9.528 -8.502 -29.624 1.00 60.47 258 VAL B C 1
ATOM 4107 O O . VAL B 1 266 ? -10.539 -7.945 -30.068 1.00 62.11 258 VAL B O 1
ATOM 4111 N N . LEU B 1 267 ? -9.042 -9.619 -30.159 1.00 64.55 259 LEU B N 1
ATOM 4112 C CA . LEU B 1 267 ? -9.683 -10.161 -31.347 1.00 70.35 259 LEU B CA 1
ATOM 4113 C C . LEU B 1 267 ? -10.683 -11.241 -30.965 1.00 79.62 259 LEU B C 1
ATOM 4114 O O . LEU B 1 267 ? -10.353 -12.125 -30.159 1.00 84.38 259 LEU B O 1
ATOM 4119 N N . PRO B 1 268 ? -11.903 -11.191 -31.509 1.00 78.36 260 PRO B N 1
ATOM 4120 C CA . PRO B 1 268 ? -12.857 -12.290 -31.315 1.00 82.65 260 PRO B CA 1
ATOM 4121 C C . PRO B 1 268 ? -12.302 -13.619 -31.811 1.00 80.77 260 PRO B C 1
ATOM 4122 O O . PRO B 1 268 ? -11.431 -13.676 -32.680 1.00 79.17 260 PRO B O 1
ATOM 4126 N N . LYS B 1 269 ? -12.832 -14.704 -31.235 1.00 82.58 261 LYS B N 1
ATOM 4127 C CA . LYS B 1 269 ? -12.320 -16.043 -31.520 1.00 85.35 261 LYS B CA 1
ATOM 4128 C C . LYS B 1 269 ? -12.252 -16.349 -33.014 1.00 81.88 261 LYS B C 1
ATOM 4129 O O . LYS B 1 269 ? -11.417 -17.152 -33.440 1.00 81.80 261 LYS B O 1
ATOM 4131 N N . ASN B 1 270 ? -13.105 -15.724 -33.825 1.00 88.32 262 ASN B N 1
ATOM 4132 C CA . ASN B 1 270 ? -13.239 -16.086 -35.232 1.00 94.10 262 ASN B CA 1
ATOM 4133 C C . ASN B 1 270 ? -12.529 -15.132 -36.188 1.00 90.98 262 ASN B C 1
ATOM 4134 O O . ASN B 1 270 ? -12.703 -15.260 -37.403 1.00 94.40 262 ASN B O 1
ATOM 4139 N N . THR B 1 271 ? -11.745 -14.182 -35.688 1.00 85.61 263 THR B N 1
ATOM 4140 C CA . THR B 1 271 ? -11.107 -13.208 -36.560 1.00 83.28 263 THR B CA 1
ATOM 4141 C C . THR B 1 271 ? -9.590 -13.322 -36.491 1.00 77.81 263 THR B C 1
ATOM 4142 O O . THR B 1 271 ? -9.014 -13.779 -35.499 1.00 75.45 263 THR B O 1
ATOM 4146 N N . VAL B 1 272 ? -8.948 -12.867 -37.563 1.00 80.43 264 VAL B N 1
ATOM 4147 C CA . VAL B 1 272 ? -7.497 -12.865 -37.680 1.00 83.34 264 VAL B CA 1
ATOM 4148 C C . VAL B 1 272 ? -7.068 -11.492 -38.170 1.00 80.68 264 VAL B C 1
ATOM 4149 O O . VAL B 1 272 ? -7.743 -10.888 -39.012 1.00 77.35 264 VAL B O 1
ATOM 4153 N N . ALA B 1 273 ? -5.960 -10.989 -37.627 1.00 78.87 265 ALA B N 1
ATOM 4154 C CA . ALA B 1 273 ? -5.363 -9.736 -38.076 1.00 86.10 265 ALA B CA 1
ATOM 4155 C C . ALA B 1 273 ? -4.161 -10.057 -38.964 1.00 94.32 265 ALA B C 1
ATOM 4156 O O . ALA B 1 273 ? -3.116 -10.503 -38.474 1.00 98.13 265 ALA B O 1
ATOM 4158 N N . GLN B 1 274 ? -4.304 -9.813 -40.266 1.00 92.74 266 GLN B N 1
ATOM 4159 C CA . GLN B 1 274 ? -3.251 -10.065 -41.241 1.00 86.12 266 GLN B CA 1
ATOM 4160 C C . GLN B 1 274 ? -2.486 -8.766 -41.464 1.00 80.82 266 GLN B C 1
ATOM 4161 O O . GLN B 1 274 ? -3.081 -7.750 -41.841 1.00 79.09 266 GLN B O 1
ATOM 4167 N N . ILE B 1 275 ? -1.184 -8.787 -41.190 1.00 77.04 267 ILE B N 1
ATOM 4168 C CA . ILE B 1 275 ? -0.327 -7.610 -41.303 1.00 78.58 267 ILE B CA 1
ATOM 4169 C C . ILE B 1 275 ? 0.607 -7.812 -42.490 1.00 79.78 267 ILE B C 1
ATOM 4170 O O . ILE B 1 275 ? 1.378 -8.780 -42.522 1.00 76.70 267 ILE B O 1
ATOM 4175 N N . ASP B 1 276 ? 0.549 -6.892 -43.456 1.00 87.47 268 ASP B N 1
ATOM 4176 C CA . ASP B 1 276 ? 1.512 -6.867 -44.552 1.00 89.82 268 ASP B CA 1
ATOM 4177 C C . ASP B 1 276 ? 2.819 -6.285 -44.031 1.00 82.67 268 ASP B C 1
ATOM 4178 O O . ASP B 1 276 ? 2.855 -5.138 -43.573 1.00 74.44 268 ASP B O 1
ATOM 4180 N N . ALA B 1 277 ? 3.888 -7.082 -44.095 1.00 82.47 269 ALA B N 1
ATOM 4181 C CA . ALA B 1 277 ? 5.147 -6.686 -43.473 1.00 85.07 269 ALA B CA 1
ATOM 4182 C C . ALA B 1 277 ? 5.740 -5.439 -44.115 1.00 91.22 269 ALA B C 1
ATOM 4183 O O . ALA B 1 277 ? 6.473 -4.694 -43.453 1.00 96.99 269 ALA B O 1
ATOM 4185 N N . GLU B 1 278 ? 5.425 -5.179 -45.383 1.00 95.58 270 GLU B N 1
ATOM 4186 C CA . GLU B 1 278 ? 6.009 -4.053 -46.097 1.00 91.41 270 GLU B CA 1
ATOM 4187 C C . GLU B 1 278 ? 5.271 -2.742 -45.848 1.00 91.44 270 GLU B C 1
ATOM 4188 O O . GLU B 1 278 ? 5.625 -1.729 -46.457 1.00 92.50 270 GLU B O 1
ATOM 4190 N N . SER B 1 279 ? 4.280 -2.727 -44.952 1.00 87.88 271 SER B N 1
ATOM 4191 C CA . SER B 1 279 ? 3.526 -1.510 -44.664 1.00 85.95 271 SER B CA 1
ATOM 4192 C C . SER B 1 279 ? 4.256 -0.554 -43.727 1.00 79.78 271 SER B C 1
ATOM 4193 O O . SER B 1 279 ? 3.808 0.586 -43.567 1.00 80.98 271 SER B O 1
ATOM 4196 N N . TRP B 1 280 ? 5.354 -0.984 -43.108 1.00 76.03 272 TRP B N 1
ATOM 4197 C CA . TRP B 1 280 ? 6.174 -0.095 -42.298 1.00 68.17 272 TRP B CA 1
ATOM 4198 C C . TRP B 1 280 ? 7.582 -0.662 -42.255 1.00 68.84 272 TRP B C 1
ATOM 4199 O O . TRP B 1 280 ? 7.765 -1.882 -42.231 1.00 69.61 272 TRP B O 1
ATOM 4210 N N . GLU B 1 281 ? 8.569 0.229 -42.248 1.00 68.76 273 GLU B N 1
ATOM 4211 C CA . GLU B 1 281 ? 9.962 -0.190 -42.208 1.00 76.42 273 GLU B CA 1
ATOM 4212 C C . GLU B 1 281 ? 10.360 -0.538 -40.781 1.00 73.03 273 GLU B C 1
ATOM 4213 O O . GLU B 1 281 ? 10.047 0.202 -39.842 1.00 68.81 273 GLU B O 1
ATOM 4215 N N . LEU B 1 282 ? 11.027 -1.674 -40.617 1.00 76.11 274 LEU B N 1
ATOM 4216 C CA . LEU B 1 282 ? 11.636 -2.007 -39.339 1.00 71.63 274 LEU B CA 1
ATOM 4217 C C . LEU B 1 282 ? 12.651 -0.932 -38.977 1.00 74.77 274 LEU B C 1
ATOM 4218 O O . LEU B 1 282 ? 13.605 -0.710 -39.739 1.00 84.51 274 LEU B O 1
ATOM 4223 N N . PRO B 1 283 ? 12.499 -0.251 -37.843 1.00 71.74 275 PRO B N 1
ATOM 4224 C CA . PRO B 1 283 ? 13.438 0.823 -37.499 1.00 72.03 275 PRO B CA 1
ATOM 4225 C C . PRO B 1 283 ? 14.861 0.302 -37.373 1.00 75.92 275 PRO B C 1
ATOM 4226 O O . PRO B 1 283 ? 15.103 -0.896 -37.211 1.00 77.02 275 PRO B O 1
ATOM 4230 N N . LYS B 1 284 ? 15.816 1.229 -37.484 1.00 74.48 276 LYS B N 1
ATOM 4231 C CA . LYS B 1 284 ? 17.224 0.839 -37.458 1.00 78.38 276 LYS B CA 1
ATOM 4232 C C . LYS B 1 284 ? 17.572 0.103 -36.168 1.00 69.03 276 LYS B C 1
ATOM 4233 O O . LYS B 1 284 ? 18.347 -0.858 -36.187 1.00 69.94 276 LYS B O 1
ATOM 4235 N N . LEU B 1 285 ? 17.012 0.539 -35.037 1.00 61.05 277 LEU B N 1
ATOM 4236 C CA . LEU B 1 285 ? 17.364 -0.080 -33.761 1.00 67.70 277 LEU B CA 1
ATOM 4237 C C . LEU B 1 285 ? 17.047 -1.574 -33.760 1.00 68.15 277 LEU B C 1
ATOM 4238 O O . LEU B 1 285 ? 17.836 -2.384 -33.259 1.00 69.36 277 LEU B O 1
ATOM 4243 N N . PHE B 1 286 ? 15.888 -1.957 -34.297 1.00 67.48 278 PHE B N 1
ATOM 4244 C CA . PHE B 1 286 ? 15.541 -3.373 -34.361 1.00 64.50 278 PHE B CA 1
ATOM 4245 C C . PHE B 1 286 ? 16.284 -4.104 -35.473 1.00 70.91 278 PHE B C 1
ATOM 4246 O O . PHE B 1 286 ? 16.501 -5.318 -35.368 1.00 68.13 278 PHE B O 1
ATOM 4254 N N . GLN B 1 287 ? 16.647 -3.403 -36.554 1.00 73.12 279 GLN B N 1
ATOM 4255 C CA . GLN B 1 287 ? 17.462 -4.027 -37.595 1.00 75.68 279 GLN B CA 1
ATOM 4256 C C . GLN B 1 287 ? 18.792 -4.508 -37.032 1.00 79.90 279 GLN B C 1
ATOM 4257 O O . GLN B 1 287 ? 19.246 -5.618 -37.338 1.00 83.68 279 GLN B O 1
ATOM 4263 N N . TRP B 1 288 ? 19.427 -3.683 -36.199 1.00 77.89 280 TRP B N 1
ATOM 4264 C CA . TRP B 1 288 ? 20.669 -4.081 -35.551 1.00 69.71 280 TRP B CA 1
ATOM 4265 C C . TRP B 1 288 ? 20.441 -5.238 -34.586 1.00 70.39 280 TRP B C 1
ATOM 4266 O O . TRP B 1 288 ? 21.246 -6.174 -34.533 1.00 74.73 280 TRP B O 1
ATOM 4277 N N . LEU B 1 289 ? 19.339 -5.204 -33.833 1.00 71.97 281 LEU B N 1
ATOM 4278 C CA . LEU B 1 289 ? 19.081 -6.254 -32.852 1.00 71.31 281 LEU B CA 1
ATOM 4279 C C . LEU B 1 289 ? 18.826 -7.598 -33.530 1.00 71.73 281 LEU B C 1
ATOM 4280 O O . LEU B 1 289 ? 19.228 -8.646 -33.015 1.00 71.41 281 LEU B O 1
ATOM 4285 N N . GLN B 1 290 ? 18.166 -7.592 -34.689 1.00 74.31 282 GLN B N 1
ATOM 4286 C CA . GLN B 1 290 ? 17.936 -8.847 -35.393 1.00 75.29 282 GLN B CA 1
ATOM 4287 C C . GLN B 1 290 ? 19.247 -9.442 -35.896 1.00 77.95 282 GLN B C 1
ATOM 4288 O O . GLN B 1 290 ? 19.513 -10.634 -35.696 1.00 78.82 282 GLN B O 1
ATOM 4294 N N . LYS B 1 291 ? 20.092 -8.619 -36.527 1.00 82.30 283 LYS B N 1
ATOM 4295 C CA . LYS B 1 291 ? 21.371 -9.105 -37.042 1.00 85.39 283 LYS B CA 1
ATOM 4296 C C . LYS B 1 291 ? 22.274 -9.598 -35.916 1.00 87.41 283 LYS B C 1
ATOM 4297 O O . LYS B 1 291 ? 22.792 -10.721 -35.964 1.00 89.16 283 LYS B O 1
ATOM 4299 N N . ALA B 1 292 ? 22.489 -8.760 -34.899 1.00 83.28 284 ALA B N 1
ATOM 4300 C CA . ALA B 1 292 ? 23.372 -9.138 -33.801 1.00 84.23 284 ALA B CA 1
ATOM 4301 C C . ALA B 1 292 ? 22.831 -10.335 -33.027 1.00 87.26 284 ALA B C 1
ATOM 4302 O O . ALA B 1 292 ? 23.612 -11.167 -32.550 1.00 96.44 284 ALA B O 1
ATOM 4304 N N . GLY B 1 293 ? 21.507 -10.440 -32.888 1.00 82.85 285 GLY B N 1
ATOM 4305 C CA . GLY B 1 293 ? 20.900 -11.545 -32.171 1.00 72.94 285 GLY B CA 1
ATOM 4306 C C . GLY B 1 293 ? 20.670 -12.808 -32.975 1.00 80.22 285 GLY B C 1
ATOM 4307 O O . GLY B 1 293 ? 20.380 -13.857 -32.389 1.00 76.00 285 GLY B O 1
ATOM 4308 N N . ASN B 1 294 ? 20.804 -12.739 -34.298 1.00 82.62 286 ASN B N 1
ATOM 4309 C CA . ASN B 1 294 ? 20.563 -13.872 -35.192 1.00 93.00 286 ASN B CA 1
ATOM 4310 C C . ASN B 1 294 ? 19.185 -14.473 -34.921 1.00 88.25 286 ASN B C 1
ATOM 4311 O O . ASN B 1 294 ? 19.034 -15.659 -34.621 1.00 89.65 286 ASN B O 1
ATOM 4313 N N . VAL B 1 295 ? 18.173 -13.617 -35.043 1.00 86.15 287 VAL B N 1
ATOM 4314 C CA . VAL B 1 295 ? 16.802 -13.917 -34.643 1.00 81.24 287 VAL B CA 1
ATOM 4315 C C . VAL B 1 295 ? 15.948 -14.110 -35.886 1.00 87.01 287 VAL B C 1
ATOM 4316 O O . VAL B 1 295 ? 15.968 -13.270 -36.793 1.00 91.85 287 VAL B O 1
ATOM 4320 N N . GLU B 1 296 ? 15.196 -15.210 -35.927 1.00 87.82 288 GLU B N 1
ATOM 4321 C CA . GLU B 1 296 ? 14.220 -15.404 -36.992 1.00 95.25 288 GLU B CA 1
ATOM 4322 C C . GLU B 1 296 ? 13.207 -14.266 -36.997 1.00 96.08 288 GLU B C 1
ATOM 4323 O O . GLU B 1 296 ? 12.815 -13.760 -35.942 1.00 93.48 288 GLU B O 1
ATOM 4325 N N . THR B 1 297 ? 12.789 -13.856 -38.199 1.00 102.12 289 THR B N 1
ATOM 4326 C CA . THR B 1 297 ? 11.913 -12.692 -38.318 1.00 100.27 289 THR B CA 1
ATOM 4327 C C . THR B 1 297 ? 10.591 -12.912 -37.588 1.00 101.59 289 THR B C 1
ATOM 4328 O O . THR B 1 297 ? 10.086 -12.003 -36.920 1.00 99.79 289 THR B O 1
ATOM 4332 N N . GLN B 1 298 ? 10.023 -14.119 -37.684 1.00 107.42 290 GLN B N 1
ATOM 4333 C CA . GLN B 1 298 ? 8.781 -14.396 -36.971 1.00 106.70 290 GLN B CA 1
ATOM 4334 C C . GLN B 1 298 ? 8.993 -14.480 -35.467 1.00 99.54 290 GLN B C 1
ATOM 4335 O O . GLN B 1 298 ? 8.028 -14.333 -34.708 1.00 100.45 290 GLN B O 1
ATOM 4341 N N . GLU B 1 299 ? 10.231 -14.718 -35.025 1.00 95.53 291 GLU B N 1
ATOM 4342 C CA . GLU B 1 299 ? 10.556 -14.650 -33.604 1.00 88.00 291 GLU B CA 1
ATOM 4343 C C . GLU B 1 299 ? 10.692 -13.211 -33.115 1.00 78.99 291 GLU B C 1
ATOM 4344 O O . GLU B 1 299 ? 10.377 -12.921 -31.955 1.00 70.31 291 GLU B O 1
ATOM 4350 N N . MET B 1 300 ? 11.133 -12.297 -33.984 1.00 82.39 292 MET B N 1
ATOM 4351 C CA . MET B 1 300 ? 11.175 -10.885 -33.614 1.00 77.37 292 MET B CA 1
ATOM 4352 C C . MET B 1 300 ? 9.770 -10.349 -33.370 1.00 74.20 292 MET B C 1
ATOM 4353 O O . MET B 1 300 ? 9.532 -9.632 -32.392 1.00 72.12 292 MET B O 1
ATOM 4358 N N . TYR B 1 301 ? 8.820 -10.709 -34.238 1.00 80.89 293 TYR B N 1
ATOM 4359 C CA . TYR B 1 301 ? 7.442 -10.249 -34.102 1.00 78.24 293 TYR B CA 1
ATOM 4360 C C . TYR B 1 301 ? 6.786 -10.736 -32.818 1.00 74.64 293 TYR B C 1
ATOM 4361 O O . TYR B 1 301 ? 5.723 -10.221 -32.452 1.00 76.15 293 TYR B O 1
ATOM 4370 N N . ARG B 1 302 ? 7.385 -11.712 -32.133 1.00 71.95 294 ARG B N 1
ATOM 4371 C CA . ARG B 1 302 ? 6.861 -12.236 -30.879 1.00 64.15 294 ARG B CA 1
ATOM 4372 C C . ARG B 1 302 ? 7.721 -11.845 -29.683 1.00 73.91 294 ARG B C 1
ATOM 4373 O O . ARG B 1 302 ? 7.503 -12.363 -28.580 1.00 72.96 294 ARG B O 1
ATOM 4375 N N . THR B 1 303 ? 8.677 -10.930 -29.869 1.00 75.20 295 THR B N 1
ATOM 4376 C CA . THR B 1 303 ? 9.598 -10.547 -28.804 1.00 74.68 295 THR B CA 1
ATOM 4377 C C . THR B 1 303 ? 9.668 -9.032 -28.630 1.00 74.01 295 THR B C 1
ATOM 4378 O O . THR B 1 303 ? 9.461 -8.521 -27.524 1.00 77.71 295 THR B O 1
ATOM 4382 N N . PHE B 1 304 ? 9.966 -8.309 -29.708 1.00 68.82 296 PHE B N 1
ATOM 4383 C CA . PHE B 1 304 ? 10.072 -6.857 -29.692 1.00 58.47 296 PHE B CA 1
ATOM 4384 C C . PHE B 1 304 ? 8.866 -6.243 -30.385 1.00 52.67 296 PHE B C 1
ATOM 4385 O O . PHE B 1 304 ? 8.199 -6.886 -31.194 1.00 52.45 296 PHE B O 1
ATOM 4393 N N . ASN B 1 305 ? 8.591 -4.978 -30.059 1.00 55.96 297 ASN B N 1
ATOM 4394 C CA . ASN B 1 305 ? 7.482 -4.293 -30.712 1.00 57.79 297 ASN B CA 1
ATOM 4395 C C . ASN B 1 305 ? 7.794 -3.922 -32.159 1.00 60.78 297 ASN B C 1
ATOM 4396 O O . ASN B 1 305 ? 6.870 -3.557 -32.899 1.00 52.10 297 ASN B O 1
ATOM 4401 N N . CYS B 1 306 ? 9.059 -4.014 -32.579 1.00 54.93 298 CYS B N 1
ATOM 4402 C CA . CYS B 1 306 ? 9.453 -3.880 -33.981 1.00 61.52 298 CYS B CA 1
ATOM 4403 C C . CYS B 1 306 ? 9.049 -2.542 -34.591 1.00 62.89 298 CYS B C 1
ATOM 4404 O O . CYS B 1 306 ? 8.965 -2.417 -35.819 1.00 66.10 298 CYS B O 1
ATOM 4407 N N . GLY B 1 307 ? 8.822 -1.526 -33.763 1.00 57.18 299 GLY B N 1
ATOM 4408 C CA . GLY B 1 307 ? 8.404 -0.228 -34.246 1.00 59.06 299 GLY B CA 1
ATOM 4409 C C . GLY B 1 307 ? 6.923 0.063 -34.137 1.00 57.03 299 GLY B C 1
ATOM 4410 O O . GLY B 1 307 ? 6.491 1.129 -34.594 1.00 56.92 299 GLY B O 1
ATOM 4411 N N . ILE B 1 308 ? 6.134 -0.844 -33.559 1.00 55.34 300 ILE B N 1
ATOM 4412 C CA . ILE B 1 308 ? 4.692 -0.667 -33.397 1.00 58.29 300 ILE B CA 1
ATOM 4413 C C . ILE B 1 308 ? 4.396 -0.627 -31.905 1.00 63.01 300 ILE B C 1
ATOM 4414 O O . ILE B 1 308 ? 4.416 -1.669 -31.237 1.00 59.43 300 ILE B O 1
ATOM 4419 N N . GLY B 1 309 ? 4.094 0.561 -31.385 1.00 64.47 301 GLY B N 1
ATOM 4420 C CA . GLY B 1 309 ? 3.836 0.723 -29.966 1.00 55.95 301 GLY B CA 1
ATOM 4421 C C . GLY B 1 309 ? 2.391 0.469 -29.578 1.00 46.79 301 GLY B C 1
ATOM 4422 O O . GLY B 1 309 ? 2.107 -0.018 -28.479 1.00 42.62 301 GLY B O 1
ATOM 4423 N N . MET B 1 310 ? 1.462 0.818 -30.464 1.00 49.43 302 MET B N 1
ATOM 4424 C CA . MET B 1 310 ? 0.041 0.653 -30.200 1.00 51.88 302 MET B CA 1
ATOM 4425 C C . MET B 1 310 ? -0.662 0.264 -31.494 1.00 52.26 302 MET B C 1
ATOM 4426 O O . MET B 1 310 ? -0.388 0.830 -32.557 1.00 50.66 302 MET B O 1
ATOM 4431 N N . VAL B 1 311 ? -1.554 -0.717 -31.400 1.00 59.24 303 VAL B N 1
ATOM 4432 C CA . VAL B 1 311 ? -2.375 -1.165 -32.520 1.00 60.46 303 VAL B CA 1
ATOM 4433 C C . VAL B 1 311 ? -3.793 -0.650 -32.304 1.00 57.63 303 VAL B C 1
ATOM 4434 O O . VAL B 1 311 ? -4.340 -0.771 -31.201 1.00 45.58 303 VAL B O 1
ATOM 4438 N N . VAL B 1 312 ? -4.360 -0.030 -33.341 1.00 59.26 304 VAL B N 1
ATOM 4439 C CA . VAL B 1 312 ? -5.707 0.539 -33.314 1.00 61.96 304 VAL B CA 1
ATOM 4440 C C . VAL B 1 312 ? -6.531 -0.105 -34.422 1.00 67.20 304 VAL B C 1
ATOM 4441 O O . VAL B 1 312 ? -6.138 -0.067 -35.595 1.00 70.55 304 VAL B O 1
ATOM 4445 N N . ILE B 1 313 ? -7.667 -0.695 -34.056 1.00 62.47 305 ILE B N 1
ATOM 4446 C CA . ILE B 1 313 ? -8.601 -1.271 -35.017 1.00 69.19 305 ILE B CA 1
ATOM 4447 C C . ILE B 1 313 ? -9.813 -0.354 -35.141 1.00 77.25 305 ILE B C 1
ATOM 4448 O O . ILE B 1 313 ? -10.423 0.017 -34.130 1.00 76.63 305 ILE B O 1
ATOM 4453 N N . VAL B 1 314 ? -10.168 0.004 -36.381 1.00 78.85 306 VAL B N 1
ATOM 4454 C CA . VAL B 1 314 ? -11.300 0.881 -36.668 1.00 77.71 306 VAL B CA 1
ATOM 4455 C C . VAL B 1 314 ? -12.064 0.342 -37.874 1.00 72.58 306 VAL B C 1
ATOM 4456 O O . VAL B 1 314 ? -11.576 -0.507 -38.622 1.00 71.72 306 VAL B O 1
ATOM 4460 N N . ALA B 1 315 ? -13.278 0.866 -38.058 1.00 68.44 307 ALA B N 1
ATOM 4461 C CA . ALA B 1 315 ? -14.087 0.541 -39.224 1.00 62.33 307 ALA B CA 1
ATOM 4462 C C . ALA B 1 315 ? -13.412 1.023 -40.499 1.00 66.01 307 ALA B C 1
ATOM 4463 O O . ALA B 1 315 ? -12.719 2.043 -40.516 1.00 63.90 307 ALA B O 1
ATOM 4465 N N . ALA B 1 316 ? -13.621 0.269 -41.580 1.00 68.96 308 ALA B N 1
ATOM 4466 C CA . ALA B 1 316 ? -12.966 0.589 -42.844 1.00 74.74 308 ALA B CA 1
ATOM 4467 C C . ALA B 1 316 ? -13.333 1.986 -43.340 1.00 70.51 308 ALA B C 1
ATOM 4468 O O . ALA B 1 316 ? -12.486 2.699 -43.892 1.00 71.32 308 ALA B O 1
ATOM 4470 N N . GLU B 1 317 ? -14.588 2.399 -43.159 1.00 70.77 309 GLU B N 1
ATOM 4471 C CA . GLU B 1 317 ? -14.982 3.730 -43.613 1.00 78.71 309 GLU B CA 1
ATOM 4472 C C . GLU B 1 317 ? -14.333 4.845 -42.802 1.00 79.16 309 GLU B C 1
ATOM 4473 O O . GLU B 1 317 ? -14.240 5.976 -43.291 1.00 83.02 309 GLU B O 1
ATOM 4479 N N . ASP B 1 318 ? -13.876 4.560 -41.585 1.00 80.26 310 ASP B N 1
ATOM 4480 C CA . ASP B 1 318 ? -13.250 5.568 -40.740 1.00 77.57 310 ASP B CA 1
ATOM 4481 C C . ASP B 1 318 ? -11.729 5.554 -40.818 1.00 64.51 310 ASP B C 1
ATOM 4482 O O . ASP B 1 318 ? -11.088 6.455 -40.265 1.00 63.48 310 ASP B O 1
ATOM 4487 N N . ALA B 1 319 ? -11.146 4.562 -41.498 1.00 67.92 311 ALA B N 1
ATOM 4488 C CA . ALA B 1 319 ? -9.698 4.376 -41.467 1.00 69.54 311 ALA B CA 1
ATOM 4489 C C . ALA B 1 319 ? -8.972 5.597 -42.014 1.00 72.41 311 ALA B C 1
ATOM 4490 O O . ALA B 1 319 ? -7.936 6.002 -41.476 1.00 71.43 311 ALA B O 1
ATOM 4492 N N . ASP B 1 320 ? -9.510 6.205 -43.074 1.00 84.79 312 ASP B N 1
ATOM 4493 C CA . ASP B 1 320 ? -8.846 7.355 -43.679 1.00 88.51 312 ASP B CA 1
ATOM 4494 C C . ASP B 1 320 ? -8.827 8.542 -42.721 1.00 81.21 312 ASP B C 1
ATOM 4495 O O . ASP B 1 320 ? -7.774 9.144 -42.484 1.00 86.22 312 ASP B O 1
ATOM 4497 N N . ALA B 1 321 ? -9.983 8.883 -42.148 1.00 77.98 313 ALA B N 1
ATOM 4498 C CA . ALA B 1 321 ? -10.052 10.024 -41.242 1.00 67.46 313 ALA B CA 1
ATOM 4499 C C . ALA B 1 321 ? -9.272 9.769 -39.957 1.00 70.67 313 ALA B C 1
ATOM 4500 O O . ALA B 1 321 ? -8.601 10.672 -39.446 1.00 75.40 313 ALA B O 1
ATOM 4502 N N . VAL B 1 322 ? -9.346 8.549 -39.418 1.00 64.98 314 VAL B N 1
ATOM 4503 C CA . VAL B 1 322 ? -8.621 8.240 -38.186 1.00 66.38 314 VAL B CA 1
ATOM 4504 C C . VAL B 1 322 ? -7.117 8.357 -38.407 1.00 62.14 314 VAL B C 1
ATOM 4505 O O . VAL B 1 322 ? -6.395 8.940 -37.587 1.00 58.77 314 VAL B O 1
ATOM 4509 N N . ARG B 1 323 ? -6.621 7.781 -39.507 1.00 61.50 315 ARG B N 1
ATOM 4510 C CA . ARG B 1 323 ? -5.200 7.891 -39.812 1.00 65.67 315 ARG B CA 1
ATOM 4511 C C . ARG B 1 323 ? -4.788 9.352 -39.904 1.00 63.36 315 ARG B C 1
ATOM 4512 O O . ARG B 1 323 ? -3.758 9.756 -39.351 1.00 67.62 315 ARG B O 1
ATOM 4514 N N . SER B 1 324 ? -5.613 10.169 -40.563 1.00 65.41 316 SER B N 1
ATOM 4515 C CA . SER B 1 324 ? -5.312 11.588 -40.698 1.00 68.68 316 SER B CA 1
ATOM 4516 C C . SER B 1 324 ? -5.333 12.303 -39.353 1.00 67.69 316 SER B C 1
ATOM 4517 O O . SER B 1 324 ? -4.428 13.091 -39.053 1.00 65.74 316 SER B O 1
ATOM 4520 N N . PHE B 1 325 ? -6.348 12.036 -38.525 1.00 69.17 317 PHE B N 1
ATOM 4521 C CA . PHE B 1 325 ? -6.467 12.726 -37.243 1.00 65.21 317 PHE B CA 1
ATOM 4522 C C . PHE B 1 325 ? -5.289 12.399 -36.332 1.00 69.86 317 PHE B C 1
ATOM 4523 O O . PHE B 1 325 ? -4.643 13.300 -35.781 1.00 63.59 317 PHE B O 1
ATOM 4531 N N . LEU B 1 326 ? -4.996 11.106 -36.162 1.00 68.68 318 LEU B N 1
ATOM 4532 C CA . LEU B 1 326 ? -3.897 10.700 -35.294 1.00 67.19 318 LEU B CA 1
ATOM 4533 C C . LEU B 1 326 ? -2.551 11.209 -35.800 1.00 65.12 318 LEU B C 1
ATOM 4534 O O . LEU B 1 326 ? -1.662 11.516 -34.997 1.00 57.24 318 LEU B O 1
ATOM 4539 N N . SER B 1 327 ? -2.382 11.295 -37.122 1.00 62.80 319 SER B N 1
ATOM 4540 C CA . SER B 1 327 ? -1.158 11.859 -37.682 1.00 62.16 319 SER B CA 1
ATOM 4541 C C . SER B 1 327 ? -1.068 13.356 -37.407 1.00 63.63 319 SER B C 1
ATOM 4542 O O . SER B 1 327 ? 0.022 13.885 -37.156 1.00 64.25 319 SER B O 1
ATOM 4545 N N . GLY B 1 328 ? -2.201 14.059 -37.468 1.00 64.50 320 GLY B N 1
ATOM 4546 C CA . GLY B 1 328 ? -2.226 15.474 -37.142 1.00 68.05 320 GLY B CA 1
ATOM 4547 C C . GLY B 1 328 ? -2.062 15.771 -35.666 1.00 72.47 320 GLY B C 1
ATOM 4548 O O . GLY B 1 328 ? -1.747 16.909 -35.304 1.00 65.89 320 GLY B O 1
ATOM 4549 N N . GLN B 1 329 ? -2.270 14.769 -34.807 1.00 64.47 321 GLN B N 1
ATOM 4550 C CA . GLN B 1 329 ? -2.039 14.899 -33.376 1.00 56.08 321 GLN B CA 1
ATOM 4551 C C . GLN B 1 329 ? -0.575 14.723 -33.007 1.00 58.83 321 GLN B C 1
ATOM 4552 O O . GLN B 1 329 ? -0.215 14.966 -31.851 1.00 64.53 321 GLN B O 1
ATOM 4558 N N . GLY B 1 330 ? 0.274 14.327 -33.959 1.00 59.56 322 GLY B N 1
ATOM 4559 C CA . GLY B 1 330 ? 1.700 14.181 -33.734 1.00 55.79 322 GLY B CA 1
ATOM 4560 C C . GLY B 1 330 ? 2.227 12.767 -33.834 1.00 59.44 322 GLY B C 1
ATOM 4561 O O . GLY B 1 330 ? 3.431 12.558 -33.622 1.00 56.68 322 GLY B O 1
ATOM 4562 N N . GLU B 1 331 ? 1.377 11.792 -34.144 1.00 60.49 323 GLU B N 1
ATOM 4563 C CA . GLU B 1 331 ? 1.782 10.396 -34.199 1.00 59.83 323 GLU B CA 1
ATOM 4564 C C . GLU B 1 331 ? 2.180 9.980 -35.608 1.00 64.14 323 GLU B C 1
ATOM 4565 O O . GLU B 1 331 ? 1.814 10.615 -36.602 1.00 70.30 323 GLU B O 1
ATOM 4571 N N . THR B 1 332 ? 2.937 8.885 -35.676 1.00 61.37 324 THR B N 1
ATOM 4572 C CA . THR B 1 332 ? 3.298 8.239 -36.932 1.00 62.20 324 THR B CA 1
ATOM 4573 C C . THR B 1 332 ? 2.386 7.031 -37.095 1.00 53.06 324 THR B C 1
ATOM 4574 O O . THR B 1 332 ? 2.474 6.071 -36.325 1.00 52.42 324 THR B O 1
ATOM 4578 N N . VAL B 1 333 ? 1.510 7.077 -38.091 1.00 57.94 325 VAL B N 1
ATOM 4579 C CA . VAL B 1 333 ? 0.445 6.096 -38.247 1.00 56.76 325 VAL B CA 1
ATOM 4580 C C . VAL B 1 333 ? 0.743 5.226 -39.457 1.00 56.80 325 VAL B C 1
ATOM 4581 O O . VAL B 1 333 ? 1.063 5.738 -40.535 1.00 62.01 325 VAL B O 1
ATOM 4585 N N . TYR B 1 334 ? 0.632 3.915 -39.282 1.00 57.26 326 TYR B N 1
ATOM 4586 C CA . TYR B 1 334 ? 0.729 2.973 -40.385 1.00 60.83 326 TYR B CA 1
ATOM 4587 C C . TYR B 1 334 ? -0.610 2.280 -40.563 1.00 62.11 326 TYR B C 1
ATOM 4588 O O . TYR B 1 334 ? -1.394 2.151 -39.616 1.00 58.11 326 TYR B O 1
ATOM 4597 N N . ARG B 1 335 ? -0.864 1.835 -41.789 1.00 63.05 327 ARG B N 1
ATOM 4598 C CA . ARG B 1 335 ? -2.015 0.991 -42.087 1.00 66.10 327 ARG B CA 1
ATOM 4599 C C . ARG B 1 335 ? -1.470 -0.429 -42.103 1.00 67.33 327 ARG B C 1
ATOM 4600 O O . ARG B 1 335 ? -1.038 -0.939 -43.136 1.00 68.92 327 ARG B O 1
ATOM 4608 N N . LEU B 1 336 ? -1.484 -1.070 -40.933 1.00 72.01 328 LEU B N 1
ATOM 4609 C CA . LEU B 1 336 ? -0.784 -2.342 -40.797 1.00 76.39 328 LEU B CA 1
ATOM 4610 C C . LEU B 1 336 ? -1.458 -3.446 -41.596 1.00 73.13 328 LEU B C 1
ATOM 4611 O O . LEU B 1 336 ? -0.776 -4.327 -42.129 1.00 71.36 328 LEU B O 1
ATOM 4616 N N . GLY B 1 337 ? -2.780 -3.408 -41.710 1.00 69.54 329 GLY B N 1
ATOM 4617 C CA . GLY B 1 337 ? -3.479 -4.460 -42.410 1.00 75.60 329 GLY B CA 1
ATOM 4618 C C . GLY B 1 337 ? -4.968 -4.450 -42.160 1.00 77.46 329 GLY B C 1
ATOM 4619 O O . GLY B 1 337 ? -5.575 -3.380 -42.031 1.00 73.70 329 GLY B O 1
ATOM 4620 N N . CYS B 1 338 ? -5.563 -5.638 -42.073 1.00 84.68 330 CYS B N 1
ATOM 4621 C CA . CYS B 1 338 ? -7.007 -5.749 -41.940 1.00 87.05 330 CYS B CA 1
ATOM 4622 C C . CYS B 1 338 ? -7.368 -6.996 -41.140 1.00 80.44 330 CYS B C 1
ATOM 4623 O O . CYS B 1 338 ? -6.524 -7.851 -40.852 1.00 72.80 330 CYS B O 1
ATOM 4626 N N . ILE B 1 339 ? -8.657 -7.089 -40.803 1.00 75.47 331 ILE B N 1
ATOM 4627 C CA . ILE B 1 339 ? -9.234 -8.196 -40.049 1.00 70.23 331 ILE B CA 1
ATOM 4628 C C . ILE B 1 339 ? -9.916 -9.138 -41.031 1.00 76.17 331 ILE B C 1
ATOM 4629 O O . ILE B 1 339 ? -10.636 -8.691 -41.933 1.00 79.85 331 ILE B O 1
ATOM 4634 N N . ARG B 1 340 ? -9.704 -10.442 -40.861 1.00 77.55 332 ARG B N 1
ATOM 4635 C CA . ARG B 1 340 ? -10.340 -11.435 -41.716 1.00 82.01 332 ARG B CA 1
ATOM 4636 C C . ARG B 1 340 ? -10.851 -12.590 -40.865 1.00 84.12 332 ARG B C 1
ATOM 4637 O O . ARG B 1 340 ? -10.509 -12.723 -39.685 1.00 81.87 332 ARG B O 1
ATOM 4645 N N . GLU B 1 341 ? -11.678 -13.433 -41.484 1.00 87.12 333 GLU B N 1
ATOM 4646 C CA . GLU B 1 341 ? -12.263 -14.572 -40.789 1.00 91.96 333 GLU B CA 1
ATOM 4647 C C . GLU B 1 341 ? -11.210 -15.646 -40.529 1.00 93.30 333 GLU B C 1
ATOM 4648 O O . GLU B 1 341 ? -10.404 -15.968 -41.406 1.00 89.11 333 GLU B O 1
ATOM 4650 N N . ARG B 1 342 ? -11.206 -16.177 -39.309 1.00 91.08 334 ARG B N 1
ATOM 4651 C CA . ARG B 1 342 ? -10.262 -17.209 -38.903 1.00 92.36 334 ARG B CA 1
ATOM 4652 C C . ARG B 1 342 ? -10.670 -18.566 -39.468 1.00 95.92 334 ARG B C 1
ATOM 4653 O O . ARG B 1 342 ? -11.856 -18.868 -39.618 1.00 98.50 334 ARG B O 1
ATOM 4661 N N . GLN B 1 343 ? -9.669 -19.393 -39.770 1.00 101.76 335 GLN B N 1
ATOM 4662 C CA . GLN B 1 343 ? -9.864 -20.736 -40.320 1.00 105.38 335 GLN B CA 1
ATOM 4663 C C . GLN B 1 343 ? -9.249 -21.754 -39.358 1.00 110.59 335 GLN B C 1
ATOM 4664 O O . GLN B 1 343 ? -8.053 -22.047 -39.432 1.00 110.48 335 GLN B O 1
ATOM 4666 N N . GLY B 1 344 ? -10.070 -22.290 -38.454 1.00 111.97 336 GLY B N 1
ATOM 4667 C CA . GLY B 1 344 ? -9.644 -23.345 -37.550 1.00 117.30 336 GLY B CA 1
ATOM 4668 C C . GLY B 1 344 ? -8.852 -22.850 -36.357 1.00 115.68 336 GLY B C 1
ATOM 4669 O O . GLY B 1 344 ? -9.186 -21.812 -35.778 1.00 114.98 336 GLY B O 1
ATOM 4670 N N . ASN B 1 345 ? -7.804 -23.586 -35.971 1.00 115.72 337 ASN B N 1
ATOM 4671 C CA . ASN B 1 345 ? -6.903 -23.179 -34.897 1.00 109.54 337 ASN B CA 1
ATOM 4672 C C . ASN B 1 345 ? -5.870 -22.148 -35.350 1.00 107.83 337 ASN B C 1
ATOM 4673 O O . ASN B 1 345 ? -4.867 -21.955 -34.655 1.00 111.10 337 ASN B O 1
ATOM 4675 N N . GLU B 1 346 ? -6.108 -21.513 -36.501 1.00 100.42 338 GLU B N 1
ATOM 4676 C CA . GLU B 1 346 ? -5.245 -20.476 -37.065 1.00 97.29 338 GLU B CA 1
ATOM 4677 C C . GLU B 1 346 ? -4.798 -19.462 -36.019 1.00 88.43 338 GLU B C 1
ATOM 4678 O O . GLU B 1 346 ? -5.583 -19.045 -35.166 1.00 93.68 338 GLU B O 1
ATOM 4684 N N . HIS B 1 347 ? -3.527 -19.067 -36.084 1.00 89.85 339 HIS B N 1
ATOM 4685 C CA . HIS B 1 347 ? -3.048 -18.022 -35.187 1.00 87.81 339 HIS B CA 1
ATOM 4686 C C . HIS B 1 347 ? -3.747 -16.705 -35.503 1.00 87.61 339 HIS B C 1
ATOM 4687 O O . HIS B 1 347 ? -3.974 -16.368 -36.668 1.00 89.97 339 HIS B O 1
ATOM 4694 N N . GLN B 1 348 ? -4.087 -15.952 -34.458 1.00 87.70 340 GLN B N 1
ATOM 4695 C CA . GLN B 1 348 ? -4.946 -14.788 -34.640 1.00 86.70 340 GLN B CA 1
ATOM 4696 C C . GLN B 1 348 ? -4.201 -13.541 -35.103 1.00 83.22 340 GLN B C 1
ATOM 4697 O O . GLN B 1 348 ? -4.852 -12.538 -35.413 1.00 76.95 340 GLN B O 1
ATOM 4703 N N . THR B 1 349 ? -2.871 -13.576 -35.182 1.00 87.24 341 THR B N 1
ATOM 4704 C CA . THR B 1 349 ? -2.105 -12.465 -35.740 1.00 82.38 341 THR B CA 1
ATOM 4705 C C . THR B 1 349 ? -0.919 -13.033 -36.503 1.00 97.97 341 THR B C 1
ATOM 4706 O O . THR B 1 349 ? -0.027 -13.642 -35.906 1.00 105.65 341 THR B O 1
ATOM 4710 N N . GLN B 1 350 ? -0.913 -12.834 -37.818 1.00 101.71 342 GLN B N 1
ATOM 4711 C CA . GLN B 1 350 ? 0.126 -13.345 -38.703 1.00 106.27 342 GLN B CA 1
ATOM 4712 C C . GLN B 1 350 ? 0.690 -12.175 -39.493 1.00 108.01 342 GLN B C 1
ATOM 4713 O O . GLN B 1 350 ? -0.073 -11.350 -40.007 1.00 112.68 342 GLN B O 1
ATOM 4715 N N . VAL B 1 351 ? 2.016 -12.092 -39.579 1.00 103.57 343 VAL B N 1
ATOM 4716 C CA . VAL B 1 351 ? 2.692 -10.992 -40.261 1.00 100.97 343 VAL B CA 1
ATOM 4717 C C . VAL B 1 351 ? 3.317 -11.523 -41.542 1.00 109.74 343 VAL B C 1
ATOM 4718 O O . VAL B 1 351 ? 4.177 -12.413 -41.506 1.00 115.41 343 VAL B O 1
ATOM 4722 N N . ALA B 1 352 ? 2.884 -10.969 -42.670 1.00 108.72 344 ALA B N 1
ATOM 4723 C CA . ALA B 1 352 ? 3.367 -11.372 -43.983 1.00 113.28 344 ALA B CA 1
ATOM 4724 C C . ALA B 1 352 ? 3.007 -10.300 -45.010 1.00 115.58 344 ALA B C 1
ATOM 4725 O O . ALA B 1 352 ? 3.783 -9.379 -45.262 1.00 116.60 344 ALA B O 1
#

Solvent-accessible surface area: 24307 Å² total; per-residue (Å²): 107,40,21,93,112,1,73,98,87,34,121,76,38,19,150,167,6,76,43,130,31,34,90,73,20,25,1,43,18,22,95,142,34,122,65,11,0,0,0,2,9,10,26,6,1,22,32,0,1,62,4,0,27,76,44,78,73,9,51,18,0,0,13,0,0,0,0,6,1,0,0,21,0,0,4,26,10,0,30,0,7,1,0,3,7,1,6,0,6,7,86,23,53,15,91,97,3,10,55,0,5,90,0,0,2,76,0,0,57,75,3,24,1,0,9,22,30,43,53,44,12,76,6,103,76,12,11,66,156,50,27,10,0,0,0,0,0,0,0,0,2,4,20,85,137,84,29,16,77,2,148,82,7,25,69,44,11,1,0,1,0,0,17,21,65,9,2,1,8,40,23,4,62,55,0,84,59,3,17,85,147,64,86,33,106,24,96,41,96,58,69,104,82,28,35,10,75,94,18,0,10,23,41,3,64,23,0,2,118,15,0,41,33,0,49,149,137,47,97,6,45,0,0,0,0,1,19,42,19,0,0,13,105,1,0,28,123,22,14,29,82,101,4,0,0,51,1,66,35,94,31,16,87,43,48,32,9,1,105,43,0,40,82,19,22,142,31,75,68,105,43,3,21,31,47,1,6,0,2,0,0,0,0,0,0,0,29,58,102,46,10,113,49,0,88,73,33,0,58,66,86,52,15,69,10,45,125,0,10,55,4,69,56,69,127,65,103,42,92,28,3,51,4,95,108,36,21,98,105,0,58,102,92,16,77,85,62,0,62,86,8,60,48,132,40,23,56,56,118,30,70,51,18,14,16,23,0,36,10,25,144,96,42,130,26,17,0,0,0,3,14,14,30,6,2,21,30,0,0,62,3,0,27,69,52,95,28,6,59,30,0,0,9,0,0,0,0,7,1,0,0,49,0,0,22,29,11,0,47,1,6,0,0,2,7,0,5,0,4,5,72,21,53,13,90,76,1,14,54,0,2,73,0,0,4,86,0,0,56,96,5,37,0,0,4,10,18,40,50,40,10,80,8,102,73,16,10,72,142,21,26,5,1,0,0,0,0,0,0,0,2,6,38,95,168,96,29,19,73,2,143,83,7,27,69,48,14,0,1,1,0,0,14,22,56,7,2,1,10,37,24,5,62,68,1,78,59,2,28,81,160,64,86,40,102,19,89,45,141,61,66,102,61,29,37,12,72,98,18,2,18,20,36,2,77,17,0,3,62,12,0,41,32,0,48,160,62,43,98,6,52,0,1,5,10,2,27,46,25,0,3,14,59,31,3,29,88,25,14,26,84,99,5,0,0,51,5,51,37,105,40,16,85,44,45,33,10,0,103,46,5,44,80,25,27,94,26,70,68,108,98,3,21,39,40,2,6,0,2,0,0,0,2,0,0,0,16,58,142,44,10,83,49,0,31,77,66,0,59,70,87,51,17,71,30,46,146,2,9,56,3,80,70,70,77,68,104,52,104,27,4,36,5,90

B-factor: mean 53.02, std 19.88, range [17.36, 134.55]

Organism: Neisseria gonorrhoeae (strain ATCC 700825 / FA 1090) (NCBI:txid242231)

Radius of gyration: 25.98 Å; Cα contacts (8 Å, |Δi|>4): 1540; chains: 2; bounding box: 56×50×79 Å